Protein AF-Q4DWK4-F1 (afdb_monomer_lite)

Secondary structure (DSSP, 8-state):
----PPP-S-HHHHHHHHHTT--GGGTTTTTS-HHHH-GGGHHHHHHH-SS---HHHHHHHHHTTTTTT-TT-HHHHHHHHHHHHHHHHHH-SSSHHHHHHHHHHHHHHHHHHHHHHHHTTTS-GGG-S---S-------------------------------------------------HHHHHHHHHTT--GGGTTTTTS-HHHH-GGGHHHHHHH-SS---HHHHHHHHHTTGGGTPPP------------TTSTTSS--SS--GGGSS-SSSTTSSHHHHHHHHHHHHHHHHHTTT-HHHHHHHHHHHHHHHHHHHHHHHHH-GGGTTSPPHIIIIIIHHHHHHHHHHHHHHTTSSS-S---------------------------------------------S-PPP-----TT-------BTTB------HHHHHHHHHHHHTTTTPPP-EE---------------------------------------------------EEPGGGBHHHHHHHHHHHHHHHHHHHHH-TTSS-TT-S-HHHHHHHHHHHHHHHHHHHHHIIIII--HHHHHHHHHHHHHHHHHHHHHHHH-SSS-----------S---HHHHBBHHHHHHHHHHHHHHHHHHH-EEE----S--TT-PPEEE--HHHHHHHHHHHHHHHHHHHHHHHHHHHHHHHHHHHHHHHH--

Sequence (710 aa):
MEERRQKFYPEEELVALVRSLDRPQDEGLFSMDVLVVYPHLEQEYTRVCPKRCDLATAAEKAANEAYSYDVNLTALREDIKLMVNNCYRFNGTKGPLANIAERFEAFAKEQIDAYVTKKAGGRRLSSLRLSAVTATAAETSRGKRQRVESKDTSGVHGSQKPQPHRGGDKSRSGEMDGLSATSAEMVRLVDSLNRREDQGAFAVDVAEKYPELKKSYEEVCPVKMNLTILRERAASGYYLGIPQPTTTSKNPEPQTQSKRRQLLASDASPSSVFGSTTAESLVLLRNDVELMVSNCVRFNSNVQSWVELARSFQSFAHKKIDDFVIRHVPALKGTKSGVDAYVTGEKQQSQQQLLSQASKSQQLHFTSTQDDEQMVTSTHSFASPSFSLLSTATATTYAMKGRAAEAASPPLRAPAVTVANYITPTIVPTALQPVFATPDALRRRLVSDHLHRETLRARLIRSSTRSHNDKGDNKNTINNGTNNNKEEEEGKEEEEEEDGADKKEEKNSVQHTYNSAFSCRAVLCAFAASVREFYRLKRECQNFVNPFEYPRQEEQLYMDCIVLIEQQFERLFLHTLLYDKEKADFYDWNAEKAVRKIVGSSEVTSLKEKDHEGFLCGFGSSWLDDAHLCYLVRFLQHLPQLMGLACATTVHLTGTELKDARPALQITEVAKGVIEKLARITEELLTFIAQYEQEAMNMESHAEIGKEVS

Radius of gyration: 36.89 Å; chains: 1; bounding box: 109×110×76 Å

pLDDT: mean 70.0, std 25.98, range [26.38, 97.12]

Organism: Trypanosoma cruzi (strain CL Brener) (NCBI:txid353153)

InterPro domains:
  IPR001487 Bromodomain [PF00439] (40-102)
  IPR036427 Bromodomain-like superfamily [G3DSA:1.20.920.10] (1-125)
  IPR036427 Bromodomain-like superfamily [G3DSA:1.20.920.10] (178-332)
  IPR036427 Bromodomain-like superfamily [SSF47370] (37-115)
  IPR036427 Bromodomain-like superfamily [SSF47370] (177-324)
  IPR051831 Bromodomain-containing [PTHR22881] (141-483)

Foldseek 3Di:
DPDPQDFLDQLVVQLVLLVVLDDVVLVCLQADWPCVVPVVCCVVLCVQQVDDAGSVNSNVCSNVVVQRRDLQSVVSLVRLVSSLVSQCRRVNCDDPNVVSSVVSNVVSNVSSVVVSCVSCVVPPSLVPPDDDDDDDDDDDDDDDDDDDDDDDDDDDDDDDDDDDDDDDDDDDDDDPDDLFDDLVNQLVLLVVLDDVVLVQVQADDCCVVPVVCVVVLCVQQVDDAGSVVSNVCSNQCVLQVDDHDDDPDDDDDDDDPPPPPPPPPDDDDSVCQQDPAQLSHSCVSLVRLVSSLCSQCRSCVVPVVSNVSSLVSNLVSQVSSSVVSCVSPVVNPPGQGNNCVPRVVVCVVVVVVVVSVVVVVVPPDDDDDDDDDDDDYYDDDDDDDDDDDDDDDDDDDDDDDDDDDDDDDDDDDDDDDDPPPDDDDPDDADLLRHDFDFDPVLVVVVVVCVVCLVPDAFEWADDPPDDDPDPDDDDDDDDDDDDDDDDDDDDDDDDDDDDDDDDDPPDDPPRHHDYQCQFLQNLLVVVLVVLVVVLVVQLVDPPDPDSPPDDPVVNVLLVVLSVVLQVVCQVCVLPPQGRPNNNVNVVVVVVVVVVVVVVVVVVPPDDDDDDDDDDPPDDDDGSSRIHGCSSVSSCLSCVLSVLSVVQWDWDDPPDPDDPPDDTDTDHDPVSSVSSNVSNHSSSVSSVSVVVSVVVVVVVVVVVVVVVVVD

Structure (mmCIF, N/CA/C/O backbone):
data_AF-Q4DWK4-F1
#
_entry.id   AF-Q4DWK4-F1
#
loop_
_atom_site.group_PDB
_atom_site.id
_atom_site.type_symbol
_atom_site.label_atom_id
_atom_site.label_alt_id
_atom_site.label_comp_id
_atom_site.label_asym_id
_atom_site.label_entity_id
_atom_site.label_seq_id
_atom_site.pdbx_PDB_ins_code
_atom_site.Cartn_x
_atom_site.Cartn_y
_atom_site.Cartn_z
_atom_site.occupancy
_atom_site.B_iso_or_equiv
_atom_site.auth_seq_id
_atom_site.auth_comp_id
_atom_site.auth_asym_id
_atom_site.auth_atom_id
_atom_site.pdbx_PDB_model_num
ATOM 1 N N . MET A 1 1 ? -11.456 10.387 31.918 1.00 34.59 1 MET A N 1
ATOM 2 C CA . MET A 1 1 ? -12.831 9.857 31.824 1.00 34.59 1 MET A CA 1
ATOM 3 C C . MET A 1 1 ? -12.718 8.444 31.295 1.00 34.59 1 MET A C 1
ATOM 5 O O . MET A 1 1 ? -12.268 8.286 30.170 1.00 34.59 1 MET A O 1
ATOM 9 N N . GLU A 1 2 ? -13.027 7.435 32.106 1.00 40.94 2 GLU A N 1
ATOM 10 C CA . GLU A 1 2 ? -13.161 6.059 31.618 1.00 40.94 2 GLU A CA 1
ATOM 11 C C . GLU A 1 2 ? -14.403 6.002 30.723 1.00 40.94 2 GLU A C 1
ATOM 13 O O . GLU A 1 2 ? -15.533 6.121 31.200 1.00 40.94 2 GLU A O 1
ATOM 18 N N . GLU A 1 3 ? -14.204 5.909 29.407 1.00 43.06 3 GLU A N 1
ATOM 19 C CA . GLU A 1 3 ? -15.291 5.629 28.472 1.00 43.06 3 GLU A CA 1
ATOM 20 C C . GLU A 1 3 ? -15.929 4.294 28.868 1.00 43.06 3 GLU A C 1
ATOM 22 O O . GLU A 1 3 ? -15.312 3.234 28.746 1.00 43.06 3 GLU A O 1
ATOM 27 N N . ARG A 1 4 ? -17.169 4.343 29.367 1.00 51.94 4 ARG A N 1
ATOM 28 C CA . ARG A 1 4 ? -17.990 3.157 29.635 1.00 51.94 4 ARG A CA 1
ATOM 29 C C . ARG A 1 4 ? -18.149 2.369 28.333 1.00 51.94 4 ARG A C 1
ATOM 31 O O . ARG A 1 4 ? -19.008 2.698 27.515 1.00 51.94 4 ARG A O 1
ATOM 38 N N . ARG A 1 5 ? -17.323 1.340 28.124 1.00 65.75 5 ARG A N 1
ATOM 39 C CA . ARG A 1 5 ? -17.474 0.410 26.999 1.00 65.75 5 ARG A CA 1
ATOM 40 C C . ARG A 1 5 ? -18.815 -0.305 27.146 1.00 65.75 5 ARG A C 1
ATOM 42 O O . ARG A 1 5 ? -19.084 -0.935 28.163 1.00 65.75 5 ARG A O 1
ATOM 49 N N . GLN A 1 6 ? -19.678 -0.169 26.146 1.00 74.25 6 GLN A N 1
ATOM 50 C CA . GLN A 1 6 ? -20.993 -0.799 26.142 1.00 74.25 6 GLN A CA 1
ATOM 51 C C . GLN A 1 6 ? -20.840 -2.319 25.953 1.00 74.25 6 GLN A C 1
ATOM 53 O O . GLN A 1 6 ? -20.255 -2.758 24.964 1.00 74.25 6 GLN A O 1
ATOM 58 N N . LYS A 1 7 ? -21.360 -3.117 26.895 1.00 82.69 7 LYS A N 1
ATOM 59 C CA . LYS A 1 7 ? -21.460 -4.584 26.783 1.00 82.69 7 LYS A CA 1
ATOM 60 C C . LYS A 1 7 ? -22.570 -4.914 25.770 1.00 82.69 7 LYS A C 1
ATOM 62 O O . LYS A 1 7 ? -23.705 -4.476 25.957 1.00 82.69 7 LYS A O 1
ATOM 67 N N . PHE A 1 8 ? -22.253 -5.626 24.686 1.00 84.31 8 PHE A N 1
ATOM 68 C CA . PHE A 1 8 ? -23.203 -5.976 23.613 1.00 84.31 8 PHE A CA 1
ATOM 69 C C . PHE A 1 8 ? -23.886 -7.324 23.834 1.00 84.31 8 PHE A C 1
ATOM 71 O O . PHE A 1 8 ? -25.055 -7.483 23.482 1.00 84.31 8 PHE A O 1
ATOM 78 N N . TYR A 1 9 ? -23.167 -8.281 24.420 1.00 89.50 9 TYR A N 1
ATOM 79 C CA . TYR A 1 9 ? -23.657 -9.635 24.658 1.00 89.50 9 TYR A CA 1
ATOM 80 C C . TYR A 1 9 ? -23.455 -10.017 26.128 1.00 89.50 9 TYR A C 1
ATOM 82 O O . TYR A 1 9 ? -22.387 -9.738 26.678 1.00 89.50 9 TYR A O 1
ATOM 90 N N . PRO A 1 10 ? -24.454 -10.625 26.786 1.00 89.38 10 PRO A N 1
ATOM 91 C CA . PRO A 1 10 ? -24.288 -11.156 28.134 1.00 89.38 10 PRO A CA 1
ATOM 92 C C . PRO A 1 10 ? -23.388 -12.402 28.118 1.00 89.38 10 PRO A C 1
ATOM 94 O O . PRO A 1 10 ? -23.351 -13.153 27.138 1.00 89.38 10 PRO A O 1
ATOM 97 N N . GLU A 1 11 ? -22.652 -12.611 29.206 1.00 90.94 11 GLU A N 1
ATOM 98 C CA . GLU A 1 11 ? -21.654 -13.679 29.326 1.00 90.94 11 GLU A CA 1
ATOM 99 C C . GLU A 1 11 ? -22.279 -15.070 29.254 1.00 90.94 11 GLU A C 1
ATOM 101 O O . GLU A 1 11 ? -21.746 -15.940 28.572 1.00 90.94 11 GLU A O 1
ATOM 106 N N . GLU A 1 12 ? -23.452 -15.278 29.856 1.00 91.56 12 GLU A N 1
ATOM 107 C CA . GLU A 1 12 ? -24.119 -16.579 29.875 1.00 91.56 12 GLU A CA 1
ATOM 108 C C . GLU A 1 12 ? -24.524 -17.022 28.467 1.00 91.56 12 GLU A C 1
ATOM 110 O O . GLU A 1 12 ? -24.420 -18.201 28.123 1.00 91.56 12 GLU A O 1
ATOM 115 N N . GLU A 1 13 ? -24.946 -16.074 27.625 1.00 92.69 13 GLU A N 1
ATOM 116 C CA . GLU A 1 13 ? -25.302 -16.362 26.237 1.00 92.69 13 GLU A CA 1
ATOM 117 C C . GLU A 1 13 ? -24.069 -16.630 25.374 1.00 92.69 13 GLU A C 1
ATOM 119 O O . GLU A 1 13 ? -24.117 -17.506 24.512 1.00 92.69 13 GLU A O 1
ATOM 124 N N . LEU A 1 14 ? -22.958 -15.926 25.615 1.00 94.12 14 LEU A N 1
ATOM 125 C CA . LEU A 1 14 ? -21.696 -16.196 24.924 1.00 94.12 14 LEU A CA 1
ATOM 126 C C . LEU A 1 14 ? -21.100 -17.540 25.343 1.00 94.12 14 LEU A C 1
ATOM 128 O O . LEU A 1 14 ? -20.650 -18.296 24.486 1.00 94.12 14 LEU A O 1
ATOM 132 N N . VAL A 1 15 ? -21.152 -17.886 26.629 1.00 95.44 15 VAL A N 1
ATOM 133 C CA . VAL A 1 15 ? -20.751 -19.207 27.128 1.00 95.44 15 VAL A CA 1
ATOM 134 C C . VAL A 1 15 ? -21.617 -20.298 26.494 1.00 95.44 15 VAL A C 1
ATOM 136 O O . VAL A 1 15 ? -21.092 -21.323 26.059 1.00 95.44 15 VAL A O 1
ATOM 139 N N . ALA A 1 16 ? -22.933 -20.084 26.389 1.00 94.75 16 ALA A N 1
ATOM 140 C CA . ALA A 1 16 ? -23.832 -21.013 25.707 1.00 94.75 16 ALA A CA 1
ATOM 141 C C . ALA A 1 16 ? -23.515 -21.134 24.207 1.00 94.75 16 ALA A C 1
ATOM 143 O O . ALA A 1 16 ? -23.510 -22.246 23.678 1.00 94.75 16 ALA A O 1
ATOM 144 N N . LEU A 1 17 ? -23.199 -20.020 23.535 1.00 95.56 17 LEU A N 1
ATOM 145 C CA . LEU A 1 17 ? -22.765 -20.015 22.139 1.00 95.56 17 LEU A CA 1
ATOM 146 C C . LEU A 1 17 ? -21.486 -20.836 21.963 1.00 95.56 17 LEU A C 1
ATOM 148 O O . LEU A 1 17 ? -21.478 -21.739 21.134 1.00 95.56 17 LEU A O 1
ATOM 152 N N . VAL A 1 18 ? -20.444 -20.577 22.759 1.00 96.06 18 VAL A N 1
ATOM 153 C CA . VAL A 1 18 ? -19.164 -21.301 22.670 1.00 96.06 18 VAL A CA 1
ATOM 154 C C . VAL A 1 18 ? -19.361 -22.794 22.925 1.00 96.06 18 VAL A C 1
ATOM 156 O O . VAL A 1 18 ? -18.882 -23.611 22.146 1.00 96.06 18 VAL A O 1
ATOM 159 N N . ARG A 1 19 ? -20.133 -23.170 23.952 1.00 94.94 19 ARG A N 1
ATOM 160 C CA . ARG A 1 19 ? -20.452 -24.581 24.228 1.00 94.94 19 ARG A CA 1
ATOM 161 C C . ARG A 1 19 ? -21.238 -25.244 23.097 1.00 94.94 19 ARG A C 1
ATOM 163 O O . ARG A 1 19 ? -21.063 -26.430 22.864 1.00 94.94 19 ARG A O 1
ATOM 170 N N . SER A 1 20 ? -22.075 -24.495 22.376 1.00 94.56 20 SER A N 1
ATOM 171 C CA . SER A 1 20 ? -22.811 -25.018 21.215 1.00 94.56 20 SER A CA 1
ATOM 172 C C . SER A 1 20 ? -21.933 -25.284 19.987 1.00 94.56 20 SER A C 1
ATOM 174 O O . SER A 1 20 ? -22.400 -25.910 19.037 1.00 94.56 20 SER A O 1
ATOM 176 N N . LEU A 1 21 ? -20.683 -24.803 19.992 1.00 95.56 21 LEU A N 1
ATOM 177 C CA . LEU A 1 21 ? -19.718 -25.086 18.931 1.00 95.56 21 LEU A CA 1
ATOM 178 C C . LEU A 1 21 ? -19.118 -26.489 19.049 1.00 95.56 21 LEU A C 1
ATOM 180 O O . LEU A 1 21 ? -18.578 -26.987 18.064 1.00 95.56 21 LEU A O 1
ATOM 184 N N . ASP A 1 22 ? -19.218 -27.118 20.223 1.00 94.69 22 ASP A N 1
ATOM 185 C CA . ASP A 1 22 ? -18.756 -28.485 20.426 1.00 94.69 22 ASP A CA 1
ATOM 186 C C . ASP A 1 22 ? -19.723 -29.472 19.764 1.00 94.69 22 ASP A C 1
ATOM 188 O O . ASP A 1 22 ? -20.898 -29.582 20.134 1.00 94.69 22 ASP A O 1
ATOM 192 N N . ARG A 1 23 ? -19.231 -30.173 18.743 1.00 91.38 23 ARG A N 1
ATOM 193 C CA . ARG A 1 23 ? -20.018 -31.113 17.954 1.00 91.38 23 ARG A CA 1
ATOM 194 C C . ARG A 1 23 ? -19.541 -32.541 18.194 1.00 91.38 23 ARG A C 1
ATOM 196 O O . ARG A 1 23 ? -18.349 -32.811 18.053 1.00 91.38 23 ARG A O 1
ATOM 203 N N . PRO A 1 24 ? -20.463 -33.505 18.367 1.00 89.12 24 PRO A N 1
ATOM 204 C CA . PRO A 1 24 ? -20.109 -34.922 18.430 1.00 89.12 24 PRO A CA 1
ATOM 205 C C . PRO A 1 24 ? -19.319 -35.417 17.206 1.00 89.12 24 PRO A C 1
ATOM 207 O O . PRO A 1 24 ? -18.519 -36.338 17.322 1.00 89.12 24 PRO A O 1
ATOM 210 N N . GLN A 1 25 ? -19.532 -34.809 16.031 1.00 87.94 25 GLN A N 1
ATOM 211 C CA . GLN A 1 25 ? -18.850 -35.171 14.781 1.00 87.94 25 GLN A CA 1
ATOM 212 C C . GLN A 1 25 ? -17.367 -34.784 14.746 1.00 87.94 25 GLN A C 1
ATOM 214 O O . GLN A 1 25 ? -16.640 -35.292 13.893 1.00 87.94 25 GLN A O 1
ATOM 219 N N . ASP A 1 26 ? -16.936 -33.885 15.633 1.00 89.12 26 ASP A N 1
ATOM 220 C CA . ASP A 1 26 ? -15.544 -33.448 15.733 1.00 89.12 26 ASP A CA 1
ATOM 221 C C . ASP A 1 26 ? -14.759 -34.282 16.767 1.00 89.12 26 ASP A C 1
ATOM 223 O O . ASP A 1 26 ? -13.619 -33.954 17.077 1.00 89.12 26 ASP A O 1
ATOM 227 N N . GLU A 1 27 ? -15.362 -35.357 17.301 1.00 86.38 27 GLU A N 1
ATOM 228 C CA . GLU A 1 27 ? -14.760 -36.321 18.244 1.00 86.38 27 GLU A CA 1
ATOM 229 C C . GLU A 1 27 ? -14.143 -35.674 19.498 1.00 86.38 27 GLU A C 1
ATOM 231 O O . GLU A 1 27 ? -13.225 -36.211 20.115 1.00 86.38 27 GLU A O 1
ATOM 236 N N . GLY A 1 28 ? -14.646 -34.500 19.886 1.00 88.25 28 GLY A N 1
ATOM 237 C CA . GLY A 1 28 ? -14.133 -33.734 21.019 1.00 88.25 28 GLY A CA 1
ATOM 238 C C . GLY A 1 28 ? -12.744 -33.120 20.799 1.00 88.25 28 GLY A C 1
ATOM 239 O O . GLY A 1 28 ? -12.110 -32.679 21.757 1.00 88.25 28 GLY A O 1
ATOM 240 N N . LEU A 1 29 ? -12.259 -33.068 19.550 1.00 92.06 29 LEU A N 1
ATOM 241 C CA . LEU A 1 29 ? -10.906 -32.618 19.197 1.00 92.06 29 LEU A CA 1
ATOM 242 C C . LEU A 1 29 ? -10.580 -31.198 19.692 1.00 92.06 29 LEU A C 1
ATOM 244 O O . LEU A 1 29 ? -9.427 -30.905 19.996 1.00 92.06 29 LEU A O 1
ATOM 248 N N . PHE A 1 30 ? -11.586 -30.322 19.760 1.00 95.38 30 PHE A N 1
ATOM 249 C CA . PHE A 1 30 ? -11.444 -28.925 20.183 1.00 95.38 30 PHE A CA 1
ATOM 250 C C . PHE A 1 30 ? -12.071 -28.635 21.551 1.00 95.38 30 PHE A C 1
ATOM 252 O O . PHE A 1 30 ? -12.068 -27.483 21.978 1.00 95.38 30 PHE A O 1
ATOM 259 N N . SER A 1 31 ? -12.622 -29.638 22.241 1.00 94.56 31 SER A N 1
ATOM 260 C CA . SER A 1 31 ? -13.409 -29.434 23.465 1.00 94.56 31 SER A CA 1
ATOM 261 C C . SER A 1 31 ? -12.559 -29.052 24.677 1.00 94.56 31 SER A C 1
ATOM 263 O O . SER A 1 31 ? -13.013 -28.276 25.514 1.00 94.56 31 SER A O 1
ATOM 265 N N . MET A 1 32 ? -11.343 -29.596 24.779 1.00 93.31 32 MET A N 1
ATOM 266 C CA . MET A 1 32 ? -10.426 -29.421 25.913 1.00 93.31 32 MET A CA 1
ATOM 267 C C . MET A 1 32 ? -8.988 -29.192 25.430 1.00 93.31 32 MET A C 1
ATOM 269 O O . MET A 1 32 ? -8.643 -29.590 24.317 1.00 93.31 32 MET A O 1
ATOM 273 N N . ASP A 1 33 ? -8.136 -28.587 26.270 1.00 93.62 33 ASP A N 1
ATOM 274 C CA . ASP A 1 33 ? -6.708 -28.420 25.959 1.00 93.62 33 ASP A CA 1
ATOM 275 C C . ASP A 1 33 ? -6.068 -29.793 25.686 1.00 93.62 33 ASP A C 1
ATOM 277 O O . ASP A 1 33 ? -6.214 -30.750 26.456 1.00 93.62 33 ASP A O 1
ATOM 281 N N . VAL A 1 34 ? -5.315 -29.867 24.587 1.00 91.56 34 VAL A N 1
ATOM 282 C CA . VAL A 1 34 ? -4.558 -31.044 24.155 1.00 91.56 34 VAL A CA 1
ATOM 283 C C . VAL A 1 34 ? -3.685 -31.582 25.283 1.00 91.56 34 VAL A C 1
ATOM 285 O O . VAL A 1 34 ? -3.563 -32.793 25.404 1.00 91.56 34 VAL A O 1
ATOM 288 N N . LEU A 1 35 ? -3.118 -30.726 26.139 1.00 91.62 35 LEU A N 1
ATOM 289 C CA . LEU A 1 35 ? -2.254 -31.181 27.235 1.00 91.62 35 LEU A CA 1
ATOM 290 C C . LEU A 1 35 ? -3.007 -31.826 28.402 1.00 91.62 35 LEU A C 1
ATOM 292 O O . LEU A 1 35 ? -2.405 -32.568 29.173 1.00 91.62 35 LEU A O 1
ATOM 296 N N . VAL A 1 36 ? -4.314 -31.587 28.527 1.00 90.69 36 VAL A N 1
ATOM 297 C CA . VAL A 1 36 ? -5.150 -32.293 29.508 1.00 90.69 36 VAL A CA 1
ATOM 298 C C . VAL A 1 36 ? -5.462 -33.703 29.010 1.00 90.69 36 VAL A C 1
ATOM 300 O O . VAL A 1 36 ? -5.427 -34.654 29.789 1.00 90.69 36 VAL A O 1
ATOM 303 N N . VAL A 1 37 ? -5.733 -33.849 27.709 1.00 89.94 37 VAL A N 1
ATOM 304 C CA . VAL A 1 37 ? -6.067 -35.141 27.086 1.00 89.94 37 VAL A CA 1
ATOM 305 C C . VAL A 1 37 ? -4.811 -35.982 26.813 1.00 89.94 37 VAL A C 1
ATOM 307 O O . VAL A 1 37 ? -4.807 -37.192 27.034 1.00 89.94 37 VAL A O 1
ATOM 310 N N . TYR A 1 38 ? -3.721 -35.342 26.387 1.00 91.62 38 TYR A N 1
ATOM 311 C CA . TYR A 1 38 ? -2.448 -35.960 26.015 1.00 91.62 38 TYR A CA 1
ATOM 312 C C . TYR A 1 38 ? -1.257 -35.282 26.723 1.00 91.62 38 TYR A C 1
ATOM 314 O O . TYR A 1 38 ? -0.442 -34.622 26.073 1.00 91.62 38 TYR A O 1
ATOM 322 N N . PRO A 1 39 ? -1.087 -35.483 28.046 1.00 92.75 39 PRO A N 1
ATOM 323 C CA . PRO A 1 39 ? -0.005 -34.849 28.809 1.00 92.75 39 PRO A CA 1
ATOM 324 C C . PRO A 1 39 ? 1.402 -35.180 28.292 1.00 92.75 39 PRO A C 1
ATOM 326 O O . PRO A 1 39 ? 2.323 -34.379 28.403 1.00 92.75 39 PRO A O 1
ATOM 329 N N . HIS A 1 40 ? 1.578 -36.354 27.680 1.00 92.69 40 HIS A N 1
ATOM 330 C CA . HIS A 1 40 ? 2.863 -36.800 27.139 1.00 92.69 40 HIS A CA 1
ATOM 331 C C . HIS A 1 40 ? 3.343 -35.996 25.918 1.00 92.69 40 HIS A C 1
ATOM 333 O O . HIS A 1 40 ? 4.504 -36.128 25.554 1.00 92.69 40 HIS A O 1
ATOM 339 N N . LEU A 1 41 ? 2.481 -35.178 25.296 1.00 91.19 41 LEU A N 1
ATOM 340 C CA . LEU A 1 41 ? 2.832 -34.306 24.168 1.00 91.19 41 LEU A CA 1
ATOM 341 C C . LEU A 1 41 ? 3.228 -32.888 24.607 1.00 91.19 41 LEU A C 1
ATOM 343 O O . LEU A 1 41 ? 3.405 -32.020 23.755 1.00 91.19 41 LEU A O 1
ATOM 347 N N . GLU A 1 42 ? 3.334 -32.611 25.911 1.00 89.38 42 GLU A N 1
ATOM 348 C CA . GLU A 1 42 ? 3.573 -31.260 26.434 1.00 89.38 42 GLU A CA 1
ATOM 349 C C . GLU A 1 42 ? 4.778 -30.563 25.795 1.00 89.38 42 GLU A C 1
ATOM 351 O O . GLU A 1 42 ? 4.664 -29.402 25.385 1.00 89.38 42 GLU A O 1
ATOM 356 N N . GLN A 1 43 ? 5.902 -31.268 25.652 1.00 89.50 43 GLN A N 1
ATOM 357 C CA . GLN A 1 43 ? 7.132 -30.702 25.102 1.00 89.50 43 GLN A CA 1
ATOM 358 C C . GLN A 1 43 ? 7.002 -30.418 23.601 1.00 89.50 43 GLN A C 1
ATOM 360 O O . GLN A 1 43 ? 7.278 -29.304 23.147 1.00 89.50 43 GLN A O 1
ATOM 365 N N . GLU A 1 44 ? 6.547 -31.396 22.816 1.00 92.50 44 GLU A N 1
ATOM 366 C CA . GLU A 1 44 ? 6.413 -31.273 21.366 1.00 92.50 44 GLU A CA 1
ATOM 367 C C . GLU A 1 44 ? 5.325 -30.270 20.983 1.00 92.50 44 GLU A C 1
ATOM 369 O O . GLU A 1 44 ? 5.546 -29.426 20.110 1.00 92.50 44 GLU A O 1
ATOM 374 N N . TYR A 1 45 ? 4.167 -30.337 21.642 1.00 93.38 45 TYR A N 1
ATOM 375 C CA . TYR A 1 45 ? 3.020 -29.492 21.334 1.00 93.38 45 TYR A CA 1
ATOM 376 C C . TYR A 1 45 ? 3.279 -28.042 21.734 1.00 93.38 45 TYR A C 1
ATOM 378 O O . TYR A 1 45 ? 3.063 -27.148 20.921 1.00 93.38 45 TYR A O 1
ATOM 386 N N . THR A 1 46 ? 3.828 -27.778 22.927 1.00 93.62 46 THR A N 1
ATOM 387 C CA . THR A 1 46 ? 4.125 -26.399 23.364 1.00 93.62 46 THR A CA 1
ATOM 388 C C . THR A 1 46 ? 5.217 -25.751 22.509 1.00 93.62 46 THR A C 1
ATOM 390 O O . THR A 1 46 ? 5.151 -24.553 22.233 1.00 93.62 46 THR A O 1
ATOM 393 N N . ARG A 1 47 ? 6.182 -26.538 22.011 1.00 92.38 47 ARG A N 1
ATOM 394 C CA . ARG A 1 47 ? 7.219 -26.054 21.085 1.00 92.38 47 ARG A CA 1
ATOM 395 C C . ARG A 1 47 ? 6.643 -25.598 19.738 1.00 92.38 47 ARG A C 1
ATOM 397 O O . ARG A 1 47 ? 7.125 -24.619 19.176 1.00 92.38 47 ARG A O 1
ATOM 404 N N . VAL A 1 48 ? 5.637 -26.297 19.209 1.00 92.44 48 VAL A N 1
ATOM 405 C CA . VAL A 1 48 ? 5.027 -25.998 17.895 1.00 92.44 48 VAL A CA 1
ATOM 406 C C . VAL A 1 48 ? 3.873 -24.987 18.010 1.00 92.44 48 VAL A C 1
ATOM 408 O O . VAL A 1 48 ? 3.696 -24.119 17.149 1.00 92.44 48 VAL A O 1
ATOM 411 N N . CYS A 1 49 ? 3.108 -25.065 19.097 1.00 93.31 49 CYS A N 1
ATOM 412 C CA . CYS A 1 49 ? 1.897 -24.297 19.371 1.00 93.31 49 CYS A CA 1
ATOM 413 C C . CYS A 1 49 ? 2.026 -23.540 20.709 1.00 93.31 49 CYS A C 1
ATOM 415 O O . CYS A 1 49 ? 1.370 -23.894 21.689 1.00 93.31 49 CYS A O 1
ATOM 417 N N . PRO A 1 50 ? 2.831 -22.458 20.767 1.00 91.31 50 PRO A N 1
ATOM 418 C CA . PRO A 1 50 ? 3.103 -21.735 22.015 1.00 91.31 50 PRO A CA 1
ATOM 419 C C . PRO A 1 50 ? 1.874 -21.015 22.591 1.00 91.31 50 PRO A C 1
ATOM 421 O O . PRO A 1 50 ? 1.816 -20.741 23.785 1.00 91.31 50 PRO A O 1
ATOM 424 N N . LYS A 1 51 ? 0.882 -20.694 21.752 1.00 93.38 51 LYS A N 1
ATOM 425 C CA . LYS A 1 51 ? -0.407 -20.135 22.178 1.00 93.38 51 LYS A CA 1
ATOM 426 C C . LYS A 1 51 ? -1.478 -21.206 22.027 1.00 93.38 51 LYS A C 1
ATOM 428 O O . LYS A 1 51 ? -1.845 -21.531 20.899 1.00 93.38 51 LYS A O 1
ATOM 433 N N . ARG A 1 52 ? -1.976 -21.735 23.143 1.00 92.56 52 ARG A N 1
ATOM 434 C CA . ARG A 1 52 ? -3.025 -22.763 23.170 1.00 92.56 52 ARG A CA 1
ATOM 435 C C . ARG A 1 52 ? -4.403 -22.136 23.364 1.00 92.56 52 ARG A C 1
ATOM 437 O O . ARG A 1 52 ? -4.535 -21.088 23.993 1.00 92.56 52 ARG A O 1
ATOM 444 N N . CYS A 1 53 ? -5.409 -22.763 22.771 1.00 94.62 53 CYS A N 1
ATOM 445 C CA . CYS A 1 53 ? -6.812 -22.426 22.951 1.00 94.62 53 CYS A CA 1
ATOM 446 C C . CYS A 1 53 ? -7.650 -23.646 22.554 1.00 94.62 53 CYS A C 1
ATOM 448 O O . CYS A 1 53 ? -7.268 -24.376 21.639 1.00 94.62 53 CYS A O 1
ATOM 450 N N . ASP A 1 54 ? -8.764 -23.830 23.244 1.00 96.12 54 ASP A N 1
ATOM 451 C CA . ASP A 1 54 ? -9.772 -24.878 23.085 1.00 96.12 54 ASP A CA 1
ATOM 452 C C . ASP A 1 54 ? -11.132 -24.292 23.513 1.00 96.12 54 ASP A C 1
ATOM 454 O O . ASP A 1 54 ? -11.197 -23.165 24.022 1.00 96.12 54 ASP A O 1
ATOM 458 N N . LEU A 1 55 ? -12.231 -25.008 23.283 1.00 96.94 55 LEU A N 1
ATOM 459 C CA . LEU A 1 55 ? -13.579 -24.519 23.574 1.00 96.94 55 LEU A CA 1
ATOM 460 C C . LEU A 1 55 ? -13.831 -24.309 25.073 1.00 96.94 55 LEU A C 1
ATOM 462 O O . LE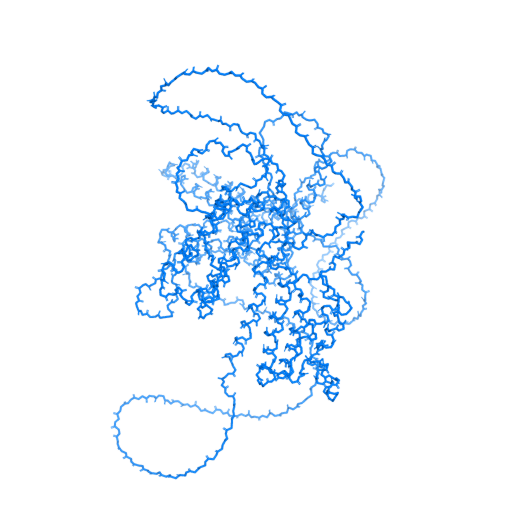U A 1 55 ? -14.571 -23.386 25.415 1.00 96.94 55 LEU A O 1
ATOM 466 N N . ALA A 1 56 ? -13.213 -25.086 25.970 1.00 95.50 56 ALA A N 1
ATOM 467 C CA . ALA A 1 56 ? -13.317 -24.844 27.409 1.00 95.50 56 ALA A CA 1
ATOM 468 C C . ALA A 1 56 ? -12.596 -23.543 27.800 1.00 95.50 56 ALA A C 1
ATOM 470 O O . ALA A 1 56 ? -13.187 -22.704 28.481 1.00 95.50 56 ALA A O 1
ATOM 471 N N . THR A 1 57 ? -11.389 -23.311 27.273 1.00 95.88 57 THR A N 1
ATOM 472 C CA . THR A 1 57 ? -10.661 -22.039 27.441 1.00 95.88 57 THR A CA 1
ATOM 473 C C . THR A 1 57 ? -11.440 -20.853 26.851 1.00 95.88 57 THR A C 1
ATOM 475 O O . THR A 1 57 ? -11.528 -19.789 27.465 1.00 95.88 57 THR A O 1
ATOM 478 N N . ALA A 1 58 ? -12.037 -21.001 25.664 1.00 96.50 58 ALA A N 1
ATOM 479 C CA . ALA A 1 58 ? -12.865 -19.955 25.060 1.00 96.50 58 ALA A CA 1
ATOM 480 C C . ALA A 1 58 ? -14.147 -19.696 25.873 1.00 96.50 58 ALA A C 1
ATOM 482 O O . ALA A 1 58 ? -14.573 -18.550 26.009 1.00 96.50 58 ALA A O 1
ATOM 483 N N . ALA A 1 59 ? -14.749 -20.729 26.468 1.00 96.06 59 ALA A N 1
ATOM 484 C CA . ALA A 1 59 ? -15.900 -20.570 27.351 1.00 96.06 59 ALA A CA 1
ATOM 485 C C . ALA A 1 59 ? -15.520 -19.838 28.650 1.00 96.06 59 ALA A C 1
ATOM 487 O O . ALA A 1 59 ? -16.276 -18.984 29.107 1.00 96.06 59 ALA A O 1
ATOM 488 N N . GLU A 1 60 ? -14.339 -20.102 29.214 1.00 95.75 60 GLU A N 1
ATOM 489 C CA . GLU A 1 60 ? -13.808 -19.354 30.360 1.00 95.75 60 GLU A CA 1
ATOM 490 C C . GLU A 1 60 ? -13.551 -17.881 30.002 1.00 95.75 60 GLU A C 1
ATOM 492 O O . GLU A 1 60 ? -13.959 -16.977 30.731 1.00 95.75 60 GLU A O 1
ATOM 497 N N . LYS A 1 61 ? -12.962 -17.607 28.831 1.00 95.31 61 LYS A N 1
ATOM 498 C CA . LYS A 1 61 ? -12.809 -16.237 28.312 1.00 95.31 61 LYS A CA 1
ATOM 499 C C . LYS A 1 61 ? -14.154 -15.532 28.119 1.00 95.31 61 LYS A C 1
ATOM 501 O O . LYS A 1 61 ? -14.267 -14.351 28.441 1.00 95.31 61 LYS A O 1
ATOM 506 N N . ALA A 1 62 ? -15.168 -16.235 27.613 1.00 94.56 62 ALA A N 1
ATOM 507 C CA . ALA A 1 62 ? -16.519 -15.698 27.462 1.00 94.56 62 ALA A CA 1
ATOM 508 C C . ALA A 1 62 ? -17.151 -15.344 28.820 1.00 94.56 62 ALA A C 1
ATOM 510 O O . ALA A 1 62 ? -17.748 -14.275 28.939 1.00 94.56 62 ALA A O 1
ATOM 511 N N . ALA A 1 63 ? -16.969 -16.200 29.834 1.00 93.75 63 ALA A N 1
ATOM 512 C CA . ALA A 1 63 ? -17.407 -15.945 31.208 1.00 93.75 63 ALA A CA 1
ATOM 513 C C . ALA A 1 63 ? -16.683 -14.738 31.832 1.00 93.75 63 ALA A C 1
ATOM 515 O O . ALA A 1 63 ? -17.298 -13.945 32.531 1.00 93.75 63 ALA A O 1
ATOM 516 N N . ASN A 1 64 ? -15.406 -14.541 31.497 1.00 92.56 64 ASN A N 1
ATOM 517 C CA . ASN A 1 64 ? -14.595 -13.390 31.913 1.00 92.56 64 ASN A CA 1
ATOM 518 C C . ASN A 1 64 ? -14.777 -12.151 31.008 1.00 92.56 64 ASN A C 1
ATOM 520 O O . ASN A 1 64 ? -13.891 -11.304 30.903 1.00 92.56 64 ASN A O 1
ATOM 524 N N . GLU A 1 65 ? -15.913 -12.058 30.316 1.00 89.94 65 GLU A N 1
ATOM 525 C CA . GLU A 1 65 ? -16.325 -10.956 29.443 1.00 89.94 65 GLU A CA 1
ATOM 526 C C . GLU A 1 65 ? -15.419 -10.629 28.238 1.00 89.94 65 GLU A C 1
ATOM 528 O O . GLU A 1 65 ? -15.634 -9.610 27.574 1.00 89.94 65 GLU A O 1
ATOM 533 N N . ALA A 1 66 ? -14.457 -11.483 27.880 1.00 91.31 66 ALA A N 1
ATOM 534 C CA . ALA A 1 66 ? -13.442 -11.172 26.867 1.00 91.31 66 ALA A CA 1
ATOM 535 C C . ALA A 1 66 ? -14.015 -10.885 25.465 1.00 91.31 66 ALA A C 1
ATOM 537 O O . ALA A 1 66 ? -13.386 -10.187 24.668 1.00 91.31 66 ALA A O 1
ATOM 538 N N . TYR A 1 67 ? -15.211 -11.397 25.156 1.00 93.19 67 TYR A N 1
ATOM 539 C CA . TYR A 1 67 ? -15.876 -11.204 23.860 1.00 93.19 67 TYR A CA 1
ATOM 540 C C . TYR A 1 67 ? -17.083 -10.257 23.922 1.00 93.19 67 TYR A C 1
ATOM 542 O O . TYR A 1 67 ? -17.655 -9.917 22.888 1.00 93.19 67 TYR A O 1
ATOM 550 N N . SER A 1 68 ? -17.480 -9.805 25.114 1.00 89.38 68 SER A N 1
ATOM 551 C CA . SER A 1 68 ? -18.773 -9.136 25.330 1.00 89.38 68 SER A CA 1
ATOM 552 C C . SER A 1 68 ? -18.860 -7.734 24.724 1.00 89.38 68 SER A C 1
ATOM 554 O O . SER A 1 68 ? -19.955 -7.221 24.501 1.00 89.38 68 SER A O 1
ATOM 556 N N . TYR A 1 69 ? -17.712 -7.107 24.465 1.00 86.12 69 TYR A N 1
ATOM 557 C CA . TYR A 1 69 ? -17.595 -5.716 24.017 1.00 86.12 69 TYR A CA 1
ATOM 558 C C . TYR A 1 69 ? -17.465 -5.563 22.496 1.00 86.12 69 TYR A C 1
ATOM 560 O O . TYR A 1 69 ? -17.409 -4.439 21.999 1.00 86.12 69 TYR A O 1
ATOM 568 N N . ASP A 1 70 ? -17.424 -6.668 21.751 1.00 84.69 70 ASP A N 1
ATOM 569 C CA . ASP A 1 70 ? -17.268 -6.649 20.301 1.00 84.69 70 ASP A CA 1
ATOM 570 C C . ASP A 1 70 ? -18.519 -7.165 19.590 1.00 84.69 70 ASP A C 1
ATOM 572 O O . ASP A 1 70 ? -18.855 -8.345 19.653 1.00 84.69 70 ASP A O 1
ATOM 576 N N . VAL A 1 71 ? -19.161 -6.268 18.842 1.00 85.81 71 VAL A N 1
ATOM 577 C CA . VAL A 1 71 ? -20.360 -6.523 18.031 1.00 85.81 71 VAL A CA 1
ATOM 578 C C . VAL A 1 71 ? -20.170 -7.672 17.034 1.00 85.81 71 VAL A C 1
ATOM 580 O O . VAL A 1 71 ? -21.118 -8.386 16.729 1.00 85.81 71 VAL A O 1
ATOM 583 N N . ASN A 1 72 ? -18.960 -7.867 16.510 1.00 86.06 72 ASN A N 1
ATOM 584 C CA . ASN A 1 72 ? -18.691 -8.890 15.495 1.00 86.06 72 ASN A CA 1
ATOM 585 C C . ASN A 1 72 ? -18.115 -10.187 16.079 1.00 86.06 72 ASN A C 1
ATOM 587 O O . ASN A 1 72 ? -17.855 -11.132 15.323 1.00 86.06 72 ASN A O 1
ATOM 591 N N . LEU A 1 73 ? -17.888 -10.223 17.398 1.00 91.88 73 LEU A N 1
ATOM 592 C CA . LEU A 1 73 ? -17.214 -11.320 18.093 1.00 91.88 73 LEU A CA 1
ATOM 593 C C . LEU A 1 73 ? -15.866 -11.686 17.434 1.00 91.88 73 LEU A C 1
ATOM 595 O O . LEU A 1 73 ? -15.507 -12.858 17.336 1.00 91.88 73 LEU A O 1
ATOM 599 N N . THR A 1 74 ? -15.106 -10.692 16.959 1.00 91.75 74 THR A N 1
ATOM 600 C CA . THR A 1 74 ? -13.811 -10.885 16.280 1.00 91.75 74 THR A CA 1
ATOM 601 C C . THR A 1 74 ? -12.803 -11.596 17.171 1.00 91.75 74 THR A C 1
ATOM 603 O O . THR A 1 74 ? -12.129 -12.505 16.702 1.00 91.75 74 THR A O 1
ATOM 606 N N . ALA A 1 75 ? -12.755 -11.262 18.463 1.00 92.62 75 ALA A N 1
ATOM 607 C CA . ALA A 1 75 ? -11.879 -11.934 19.419 1.00 92.62 75 ALA A CA 1
ATOM 608 C C . ALA A 1 75 ? -12.203 -13.435 19.551 1.00 92.62 75 ALA A C 1
ATOM 610 O O . ALA A 1 75 ? -11.290 -14.257 19.547 1.00 92.62 75 ALA A O 1
ATOM 611 N N . LEU A 1 76 ? -13.490 -13.808 19.568 1.00 95.81 76 LEU A N 1
ATOM 612 C CA . LEU A 1 76 ? -13.902 -15.215 19.543 1.00 95.81 76 LEU A CA 1
ATOM 613 C C . LEU A 1 76 ? -13.517 -15.877 18.212 1.00 95.81 76 LEU A C 1
ATOM 615 O O . LEU A 1 76 ? -12.999 -16.989 18.205 1.00 95.81 76 LEU A O 1
ATOM 619 N N . ARG A 1 77 ? -13.715 -15.194 17.076 1.00 96.44 77 ARG A N 1
ATOM 620 C CA . ARG A 1 77 ? -13.328 -15.717 15.753 1.00 96.44 77 ARG A CA 1
ATOM 621 C C . ARG A 1 77 ? -11.826 -15.969 15.634 1.00 96.44 77 ARG A C 1
ATOM 623 O O . ARG A 1 77 ? -11.438 -16.963 15.024 1.00 96.44 77 ARG A O 1
ATOM 630 N N . GLU A 1 78 ? -10.992 -15.102 16.199 1.00 96.31 78 GLU A N 1
ATOM 631 C CA . GLU A 1 78 ? -9.541 -15.304 16.217 1.00 96.31 78 GLU A CA 1
ATOM 632 C C . GLU A 1 78 ? -9.134 -16.465 17.132 1.00 96.31 78 GLU A C 1
ATOM 634 O O . GLU A 1 78 ? -8.246 -17.228 16.759 1.00 96.31 78 GLU A O 1
ATOM 639 N N . ASP A 1 79 ? -9.816 -16.677 18.263 1.00 96.75 79 ASP A N 1
ATOM 640 C CA . ASP A 1 79 ? -9.590 -17.856 19.111 1.00 96.75 79 ASP A CA 1
ATOM 641 C C . ASP A 1 79 ? -9.990 -19.164 18.397 1.00 96.75 79 ASP A C 1
ATOM 643 O O . ASP A 1 79 ? -9.211 -20.116 18.387 1.00 96.75 79 ASP A O 1
ATOM 647 N N . ILE A 1 80 ? -11.135 -19.204 17.701 1.00 96.88 80 ILE A N 1
ATOM 648 C CA . ILE A 1 80 ? -11.534 -20.357 16.864 1.00 96.88 80 ILE A CA 1
ATOM 649 C C . ILE A 1 80 ? -10.492 -20.633 15.774 1.00 96.88 80 ILE A C 1
ATOM 651 O O . ILE A 1 80 ? -10.069 -21.768 15.554 1.00 96.88 80 ILE A O 1
ATOM 655 N N . LYS A 1 81 ? -10.027 -19.582 15.100 1.00 96.88 81 LYS A N 1
ATOM 656 C CA . LYS A 1 81 ? -8.995 -19.691 14.069 1.00 96.88 81 LYS A CA 1
ATOM 657 C C . LYS A 1 81 ? -7.643 -20.118 14.645 1.00 96.88 81 LYS A C 1
ATOM 659 O O . LYS A 1 81 ? -6.886 -20.813 13.967 1.00 96.88 81 LYS A O 1
ATOM 664 N N . LEU A 1 82 ? -7.326 -19.744 15.884 1.00 96.75 82 LEU A N 1
ATOM 665 C CA . LEU A 1 82 ? -6.142 -20.220 16.595 1.00 96.75 82 LEU A CA 1
ATOM 666 C C . LEU A 1 82 ? -6.217 -21.733 16.850 1.00 96.75 82 LEU A C 1
ATOM 668 O O . LEU A 1 82 ? -5.227 -22.414 16.591 1.00 96.75 82 LEU A O 1
ATOM 672 N N . MET A 1 83 ? -7.373 -22.270 17.264 1.00 96.50 83 MET A N 1
ATOM 673 C CA . MET A 1 83 ? -7.584 -23.722 17.436 1.00 96.50 83 MET A CA 1
ATOM 674 C C . MET A 1 83 ? -7.290 -24.488 16.138 1.00 96.50 83 MET A C 1
ATOM 676 O O . MET A 1 83 ? -6.513 -25.444 16.120 1.00 96.50 83 MET A O 1
ATOM 680 N N . VAL A 1 84 ? -7.855 -24.011 15.028 1.00 96.56 84 VAL A N 1
ATOM 681 C CA . VAL A 1 84 ? -7.705 -24.612 13.694 1.00 96.56 84 VAL A CA 1
ATOM 682 C C . VAL A 1 84 ? -6.257 -24.519 13.201 1.00 96.56 84 VAL A C 1
ATOM 684 O O . VAL A 1 84 ? -5.680 -25.513 12.761 1.00 96.56 84 VAL A O 1
ATOM 687 N N . ASN A 1 85 ? -5.621 -23.354 13.344 1.00 96.56 85 ASN A N 1
ATOM 688 C CA . ASN A 1 85 ? -4.218 -23.173 12.969 1.00 96.56 85 ASN A CA 1
ATOM 689 C C . ASN A 1 85 ? -3.269 -24.031 13.809 1.00 96.56 85 ASN A C 1
ATOM 691 O O . ASN A 1 85 ? -2.282 -24.533 13.276 1.00 96.56 85 ASN A O 1
ATOM 695 N N . ASN A 1 86 ? -3.549 -24.218 15.100 1.00 95.75 86 ASN A N 1
ATOM 696 C CA . ASN A 1 86 ? -2.772 -25.118 15.946 1.00 95.75 86 ASN A CA 1
ATOM 697 C C . ASN A 1 86 ? -2.917 -26.572 15.490 1.00 95.75 86 ASN A C 1
ATOM 699 O O . ASN A 1 86 ? -1.909 -27.266 15.356 1.00 95.75 86 ASN A O 1
ATOM 703 N N . CYS A 1 87 ? -4.137 -26.999 15.145 1.00 94.56 87 CYS A N 1
ATOM 704 C CA . CYS A 1 87 ? -4.369 -28.314 14.556 1.00 94.56 87 CYS A CA 1
ATOM 705 C C . CYS A 1 87 ? -3.528 -28.512 13.283 1.00 94.56 87 CYS A C 1
ATOM 707 O O . CYS A 1 87 ? -2.829 -29.519 13.173 1.00 94.56 87 CYS A O 1
ATOM 709 N N . TYR A 1 88 ? -3.509 -27.530 12.373 1.00 95.69 88 TYR A N 1
ATOM 710 C CA . TYR A 1 88 ? -2.697 -27.595 11.153 1.00 95.69 88 TYR A CA 1
ATOM 711 C C . TYR A 1 88 ? -1.190 -27.570 11.407 1.00 95.69 88 TYR A C 1
ATOM 713 O O . TYR A 1 88 ? -0.444 -28.245 10.702 1.00 95.69 88 TYR A O 1
ATOM 721 N N . ARG A 1 89 ? -0.716 -26.793 12.386 1.00 93.88 89 ARG A N 1
ATOM 722 C CA . ARG A 1 89 ? 0.716 -26.706 12.707 1.00 93.88 89 ARG A CA 1
ATOM 723 C C . ARG A 1 89 ? 1.255 -28.008 13.281 1.00 93.88 89 ARG A C 1
ATOM 725 O O . ARG A 1 89 ? 2.361 -28.397 12.924 1.00 93.88 89 ARG A O 1
ATOM 732 N N . PHE A 1 90 ? 0.489 -28.655 14.156 1.00 94.19 90 PHE A N 1
ATOM 733 C CA . PHE A 1 90 ? 0.930 -29.875 14.823 1.00 94.19 90 PHE A CA 1
ATOM 734 C C . PHE A 1 90 ? 0.688 -31.133 13.978 1.00 94.19 90 PHE A C 1
ATOM 736 O O . PHE A 1 90 ? 1.575 -31.972 13.869 1.00 94.19 90 PHE A O 1
ATOM 743 N N . ASN A 1 91 ? -0.482 -31.248 13.338 1.00 92.81 91 ASN A N 1
ATOM 744 C CA . ASN A 1 91 ? -0.883 -32.455 12.599 1.00 92.81 91 ASN A CA 1
ATOM 745 C C . ASN A 1 91 ? -0.648 -32.360 11.080 1.00 92.81 91 ASN A C 1
ATOM 747 O O . ASN A 1 91 ? -0.748 -33.365 10.379 1.00 92.81 91 ASN A O 1
ATOM 751 N N . GLY A 1 92 ? -0.354 -31.165 10.560 1.00 90.75 92 GLY A N 1
ATOM 752 C CA . GLY A 1 92 ? -0.264 -30.882 9.129 1.00 90.75 92 GLY A CA 1
ATOM 753 C C . GLY A 1 92 ? -1.581 -30.387 8.520 1.00 90.75 92 GLY A C 1
ATOM 754 O O . GLY A 1 92 ? -2.663 -30.496 9.092 1.00 90.75 92 GLY A O 1
ATOM 755 N N . THR A 1 93 ? -1.498 -29.832 7.309 1.00 90.75 93 THR A N 1
ATOM 756 C CA . THR A 1 93 ? -2.651 -29.300 6.552 1.00 90.75 93 THR A CA 1
ATOM 757 C C . THR A 1 93 ? -3.400 -30.368 5.746 1.00 90.75 93 THR A C 1
ATOM 759 O O . THR A 1 93 ? -4.335 -30.051 5.008 1.00 90.75 93 THR A O 1
ATOM 762 N N . LYS A 1 94 ? -2.980 -31.633 5.859 1.00 88.62 94 LYS A N 1
ATOM 763 C CA . LYS A 1 94 ? -3.563 -32.798 5.190 1.00 88.62 94 LYS A CA 1
ATOM 764 C C . LYS A 1 94 ? -3.802 -33.894 6.226 1.00 88.62 94 LYS A C 1
ATOM 766 O O . LYS A 1 94 ? -2.978 -34.085 7.111 1.00 88.62 94 LYS A O 1
ATOM 771 N N . GLY A 1 95 ? -4.900 -34.629 6.086 1.00 88.06 95 GLY A N 1
ATOM 772 C CA . GLY A 1 95 ? -5.243 -35.753 6.959 1.00 88.06 95 GLY A CA 1
ATOM 773 C C . GLY A 1 95 ? -6.634 -35.623 7.588 1.00 88.06 95 GLY A C 1
ATOM 774 O O . GLY A 1 95 ? -7.307 -34.606 7.406 1.00 88.06 95 GLY A O 1
ATOM 775 N N . PRO A 1 96 ? -7.085 -36.650 8.329 1.00 92.50 96 PRO A N 1
ATOM 776 C CA . PRO A 1 96 ? -8.424 -36.678 8.917 1.00 92.50 96 PRO A CA 1
ATOM 777 C C . PRO A 1 96 ? -8.657 -35.524 9.903 1.00 92.50 96 PRO A C 1
ATOM 779 O O . PRO A 1 96 ? -9.701 -34.880 9.839 1.00 92.50 96 PRO A O 1
ATOM 782 N N . LEU A 1 97 ? -7.662 -35.194 10.737 1.00 92.81 97 LEU A N 1
ATOM 783 C CA . LEU A 1 97 ? -7.749 -34.087 11.697 1.00 92.81 97 LEU A CA 1
ATOM 784 C C . LEU A 1 97 ? -7.828 -32.720 11.006 1.00 92.81 97 LEU A C 1
ATOM 786 O O . LEU A 1 97 ? -8.616 -31.876 11.419 1.00 92.81 97 LEU A O 1
ATOM 790 N N . ALA A 1 98 ? -7.093 -32.521 9.905 1.00 93.06 98 ALA A N 1
ATOM 791 C CA . ALA A 1 98 ? -7.182 -31.294 9.114 1.00 93.06 98 ALA A CA 1
ATOM 792 C C . ALA A 1 98 ? -8.584 -31.116 8.497 1.00 93.06 98 ALA A C 1
ATOM 794 O O . ALA A 1 98 ? -9.134 -30.018 8.519 1.00 93.06 98 ALA A O 1
ATOM 795 N N . ASN A 1 99 ? -9.202 -32.205 8.024 1.00 91.88 99 ASN A N 1
ATOM 796 C CA . ASN A 1 99 ? -10.571 -32.183 7.497 1.00 91.88 99 ASN A CA 1
ATOM 797 C C . ASN A 1 99 ? -11.622 -31.933 8.594 1.00 91.88 99 ASN A C 1
ATOM 799 O O . ASN A 1 99 ? -12.673 -31.347 8.328 1.00 91.88 99 ASN A O 1
ATOM 803 N N . ILE A 1 100 ? -11.388 -32.413 9.820 1.00 94.06 100 ILE A N 1
ATOM 804 C CA . ILE A 1 100 ? -12.229 -32.082 10.981 1.00 94.06 100 ILE A CA 1
ATOM 805 C C . ILE A 1 100 ? -12.078 -30.592 11.311 1.00 94.06 100 ILE A C 1
ATOM 807 O O . ILE A 1 100 ? -13.085 -29.901 11.416 1.00 94.06 100 ILE A O 1
ATOM 811 N N . ALA A 1 101 ? -10.847 -30.073 11.359 1.00 95.12 101 ALA A N 1
ATOM 812 C CA . ALA A 1 101 ? -10.565 -28.665 11.636 1.00 95.12 101 ALA A CA 1
ATOM 813 C C . ALA A 1 101 ? -11.225 -27.710 10.627 1.00 95.12 101 ALA A C 1
ATOM 815 O O . ALA A 1 101 ? -11.850 -26.733 11.030 1.00 95.12 101 ALA A O 1
ATOM 816 N N . GLU A 1 102 ? -11.159 -28.019 9.330 1.00 93.81 102 GLU A N 1
ATOM 817 C CA . GLU A 1 102 ? -11.799 -27.225 8.272 1.00 93.81 102 GLU A CA 1
ATOM 818 C C . GLU A 1 102 ? -13.333 -27.207 8.416 1.00 93.81 102 GLU A C 1
ATOM 820 O O . GLU A 1 102 ? -13.965 -26.148 8.353 1.00 93.81 102 GLU A O 1
ATOM 825 N N . ARG A 1 103 ? -13.945 -28.371 8.683 1.00 94.06 103 ARG A N 1
ATOM 826 C CA . ARG A 1 103 ? -15.397 -28.483 8.914 1.00 94.06 103 ARG A CA 1
ATOM 827 C C . ARG A 1 103 ? -15.838 -27.804 10.208 1.00 94.06 103 ARG A C 1
ATOM 829 O O . ARG A 1 103 ? -16.963 -27.305 10.265 1.00 94.06 103 ARG A O 1
ATOM 836 N N . PHE A 1 104 ? -15.010 -27.843 11.247 1.00 96.44 104 PHE A N 1
ATOM 837 C CA . PHE A 1 104 ? -15.243 -27.148 12.510 1.00 96.44 104 PHE A CA 1
ATOM 838 C C . PHE A 1 104 ? -15.193 -25.633 12.310 1.00 96.44 104 PHE A C 1
ATOM 840 O O . PHE A 1 104 ? -16.127 -24.945 12.710 1.00 96.44 104 PHE A O 1
ATOM 847 N N . GLU A 1 105 ? -14.176 -25.113 11.614 1.00 96.38 105 GLU A N 1
ATOM 848 C CA . GLU A 1 105 ? -14.033 -23.676 11.359 1.00 96.38 105 GLU A CA 1
ATOM 849 C C . GLU A 1 105 ? -15.243 -23.100 10.613 1.00 96.38 105 GLU A C 1
ATOM 851 O O . GLU A 1 105 ? -15.773 -22.053 10.994 1.00 96.38 105 GLU A O 1
ATOM 856 N N . ALA A 1 106 ? -15.690 -23.792 9.559 1.00 94.69 106 ALA A N 1
ATOM 857 C CA . ALA A 1 106 ? -16.841 -23.382 8.763 1.00 94.69 106 ALA A CA 1
ATOM 858 C C . ALA A 1 106 ? -18.121 -23.320 9.611 1.00 94.69 106 ALA A C 1
ATOM 860 O O . ALA A 1 106 ? -18.811 -22.301 9.615 1.00 94.69 106 ALA A O 1
ATOM 861 N N . PHE A 1 107 ? -18.388 -24.375 10.386 1.00 95.94 107 PHE A N 1
ATOM 862 C CA . PHE A 1 107 ? -19.548 -24.443 11.271 1.00 95.94 107 PHE A CA 1
ATOM 863 C C . PHE A 1 107 ? -19.504 -23.394 12.381 1.00 95.94 107 PHE A C 1
ATOM 865 O O . PHE A 1 107 ? -20.498 -22.716 12.633 1.00 95.94 107 PHE A O 1
ATOM 872 N N . ALA A 1 108 ? -18.351 -23.221 13.028 1.00 96.31 108 ALA A N 1
ATOM 873 C CA . ALA A 1 108 ? -18.194 -22.247 14.095 1.00 96.31 108 ALA A CA 1
ATOM 874 C C . ALA A 1 108 ? -18.447 -20.820 13.596 1.00 96.31 108 ALA A C 1
ATOM 876 O O . ALA A 1 108 ? -19.174 -20.060 14.236 1.00 96.31 108 ALA A O 1
ATOM 877 N N . LYS A 1 109 ? -17.910 -20.462 12.422 1.00 95.06 109 LYS A N 1
ATOM 878 C CA . LYS A 1 109 ? -18.161 -19.157 11.796 1.00 95.06 109 LYS A CA 1
ATOM 879 C C . LYS A 1 109 ? -19.641 -18.959 11.475 1.00 95.06 109 LYS A C 1
ATOM 881 O O . LYS A 1 109 ? -20.184 -17.926 11.853 1.00 95.06 109 LYS A O 1
ATOM 886 N N . GLU A 1 110 ? -20.293 -19.953 10.873 1.00 94.38 110 GLU A N 1
ATOM 887 C CA . GLU A 1 110 ? -21.726 -19.912 10.556 1.00 94.38 110 GLU A CA 1
ATOM 888 C C . GLU A 1 110 ? -22.595 -19.718 11.809 1.00 94.38 110 GLU A C 1
ATOM 890 O O . GLU A 1 110 ? -23.474 -18.856 11.827 1.00 94.38 110 GLU A O 1
ATOM 895 N N . GLN A 1 111 ? -22.314 -20.450 12.890 1.00 94.44 111 GLN A N 1
ATOM 896 C CA . GLN A 1 111 ? -23.044 -20.326 14.155 1.00 94.44 111 GLN A CA 1
ATOM 897 C C . GLN A 1 111 ? -22.850 -18.952 14.809 1.00 94.44 111 GLN A C 1
ATOM 899 O O . GLN A 1 111 ? -23.809 -18.374 15.328 1.00 94.44 111 GLN A O 1
ATOM 904 N N . ILE A 1 112 ? -21.635 -18.397 14.754 1.00 94.31 112 ILE A N 1
ATOM 905 C CA . ILE A 1 112 ? -21.353 -17.037 15.235 1.00 94.31 112 ILE A CA 1
ATOM 906 C C . ILE A 1 112 ? -22.105 -16.008 14.378 1.00 94.31 112 ILE A C 1
ATOM 908 O O . ILE A 1 112 ? -22.745 -15.113 14.929 1.00 94.31 112 ILE A O 1
ATOM 912 N N . ASP A 1 113 ? -22.092 -16.144 13.050 1.00 92.38 113 ASP A N 1
ATOM 913 C CA . ASP A 1 113 ? -22.830 -15.269 12.129 1.00 92.38 113 ASP A CA 1
ATOM 914 C C . ASP A 1 113 ? -24.345 -15.319 12.378 1.00 92.38 113 ASP A C 1
ATOM 916 O O . ASP A 1 113 ? -25.007 -14.277 12.458 1.00 92.38 113 ASP A O 1
ATOM 920 N N . ALA A 1 114 ? -24.900 -16.516 12.578 1.00 91.38 114 ALA A N 1
ATOM 921 C CA . ALA A 1 114 ? -26.304 -16.713 12.917 1.00 91.38 114 ALA A CA 1
ATOM 922 C C . ALA A 1 114 ? -26.656 -16.083 14.275 1.00 91.38 114 ALA A C 1
ATOM 924 O O . ALA A 1 114 ? -27.685 -15.410 14.397 1.00 91.38 114 ALA A O 1
ATOM 925 N N . TYR A 1 115 ? -25.795 -16.243 15.285 1.00 92.31 115 TYR A N 1
ATOM 926 C CA . TYR A 1 115 ? -25.973 -15.634 16.603 1.00 92.31 115 TYR A CA 1
ATOM 927 C C . TYR A 1 115 ? -25.960 -14.102 16.533 1.00 92.31 115 TYR A C 1
ATOM 929 O O . TYR A 1 115 ? -26.887 -13.453 17.030 1.00 92.31 115 TYR A O 1
ATOM 937 N N . VAL A 1 116 ? -24.965 -13.524 15.852 1.00 89.94 116 VAL A N 1
ATOM 938 C CA . VAL A 1 116 ? -24.846 -12.074 15.637 1.00 89.94 116 VAL A CA 1
ATOM 939 C C . VAL A 1 116 ? -26.070 -11.545 14.885 1.00 89.94 116 VAL A C 1
ATOM 941 O O . VAL A 1 116 ? -26.670 -10.559 15.310 1.00 89.94 116 VAL A O 1
ATOM 944 N N . THR A 1 117 ? -26.520 -12.239 13.836 1.00 85.69 117 THR A N 1
ATOM 945 C CA . THR A 1 117 ? -27.708 -11.860 13.049 1.00 85.69 117 THR A CA 1
ATOM 946 C C . THR A 1 117 ? -28.995 -11.916 13.876 1.00 85.69 117 THR A C 1
ATOM 948 O O . THR A 1 117 ? -29.826 -11.002 13.806 1.00 85.69 117 THR A O 1
ATOM 951 N N . LYS A 1 118 ? -29.161 -12.962 14.698 1.00 86.31 118 LYS A N 1
ATOM 952 C CA . LYS A 1 118 ? -30.318 -13.136 15.587 1.00 86.31 118 LYS A CA 1
ATOM 953 C C . LYS A 1 118 ? -30.375 -12.035 16.644 1.00 86.31 118 LYS A C 1
ATOM 955 O O . LYS A 1 118 ? -31.444 -11.477 16.882 1.00 86.31 118 LYS A O 1
ATOM 960 N N . LYS A 1 119 ? -29.238 -11.694 17.255 1.00 82.81 119 LYS A N 1
ATOM 961 C CA . LYS A 1 119 ? -29.148 -10.651 18.290 1.00 82.81 119 LYS A CA 1
ATOM 962 C C . LYS A 1 119 ? -29.228 -9.237 17.728 1.00 82.81 119 LYS A C 1
ATOM 964 O O . LYS A 1 119 ? -29.807 -8.367 18.369 1.00 82.81 119 LYS A O 1
ATOM 969 N N . ALA A 1 120 ? -28.766 -9.028 16.499 1.00 66.62 120 ALA A N 1
ATOM 970 C CA . ALA A 1 120 ? -28.998 -7.790 15.766 1.00 66.62 120 ALA A CA 1
ATOM 971 C C . ALA A 1 120 ? -30.445 -7.645 15.253 1.00 66.62 120 ALA A C 1
ATOM 973 O O . ALA A 1 120 ? -30.799 -6.624 14.668 1.00 66.62 120 ALA A O 1
ATOM 974 N N . GLY A 1 121 ? -31.318 -8.633 15.496 1.00 50.72 121 GLY A N 1
ATOM 975 C CA . GLY A 1 121 ? -32.745 -8.561 15.178 1.00 50.72 121 GLY A CA 1
ATOM 976 C C . GLY A 1 121 ? -33.026 -8.471 13.679 1.00 50.72 121 GLY A C 1
ATOM 977 O O . GLY A 1 121 ? -33.979 -7.802 13.278 1.00 50.72 121 GLY A O 1
ATOM 978 N N . GLY A 1 122 ? -32.153 -9.046 12.842 1.00 44.09 122 GLY A N 1
ATOM 979 C CA . GLY A 1 122 ? -32.196 -8.859 11.388 1.00 44.09 122 GLY A CA 1
ATOM 980 C C . GLY A 1 122 ? -31.963 -7.408 10.940 1.00 44.09 122 GLY A C 1
ATOM 981 O O . GLY A 1 122 ? -32.021 -7.112 9.746 1.00 44.09 122 GLY A O 1
ATOM 982 N N . ARG A 1 123 ? -31.681 -6.489 11.874 1.00 41.00 123 ARG A N 1
ATOM 983 C CA . ARG A 1 123 ? -31.229 -5.135 11.580 1.00 41.00 123 ARG A CA 1
ATOM 984 C C . ARG A 1 123 ? -29.720 -5.188 11.416 1.00 41.00 123 ARG A C 1
ATOM 986 O O . ARG A 1 123 ? -29.011 -5.796 12.209 1.00 41.00 123 ARG A O 1
ATOM 993 N N . ARG A 1 124 ? -29.210 -4.571 10.355 1.00 45.38 124 ARG A N 1
ATOM 994 C CA . ARG A 1 124 ? -27.766 -4.530 10.101 1.00 45.38 124 ARG A CA 1
ATOM 995 C C . ARG A 1 124 ? -27.074 -3.862 11.287 1.00 45.38 124 ARG A C 1
ATOM 997 O O . ARG A 1 124 ? -27.590 -2.877 11.813 1.00 45.38 124 ARG A O 1
ATOM 1004 N N . LEU A 1 125 ? -25.920 -4.404 11.677 1.00 43.94 125 LEU A N 1
ATOM 1005 C CA . LEU A 1 125 ? -25.147 -4.101 12.898 1.00 43.94 125 LEU A CA 1
ATOM 1006 C C . LEU A 1 125 ? -24.913 -2.599 13.152 1.00 43.94 125 LEU A C 1
ATOM 1008 O O . LEU A 1 125 ? -24.732 -2.157 14.279 1.00 43.94 125 LEU A O 1
ATOM 1012 N N . SER A 1 126 ? -25.033 -1.791 12.108 1.00 47.09 126 SER A N 1
ATOM 1013 C CA . SER A 1 126 ? -25.136 -0.336 12.128 1.00 47.09 126 SER A CA 1
ATOM 1014 C C . SER A 1 126 ? -26.299 0.277 12.932 1.00 47.09 126 SER A C 1
ATOM 1016 O O . SER A 1 126 ? -26.224 1.455 13.257 1.00 47.09 126 SER A O 1
ATOM 1018 N N . SER A 1 127 ? -27.376 -0.456 13.247 1.00 42.69 127 SER A N 1
ATOM 1019 C CA . SER A 1 127 ? -28.540 0.086 13.978 1.00 42.69 127 SER A CA 1
ATOM 1020 C C . SER A 1 127 ? -28.602 -0.323 15.457 1.00 42.69 127 SER A C 1
ATOM 1022 O O . SER A 1 127 ? -29.619 -0.081 16.104 1.00 42.69 127 SER A O 1
ATOM 1024 N N . LEU A 1 128 ? -27.564 -0.975 15.992 1.00 41.69 128 LEU A N 1
ATOM 1025 C CA . LEU A 1 128 ? -27.499 -1.412 17.396 1.00 41.69 128 LEU A CA 1
ATOM 1026 C C . LEU A 1 128 ? -26.959 -0.336 18.356 1.00 41.69 128 LEU A C 1
ATOM 1028 O O . LEU A 1 128 ? -26.769 -0.594 19.542 1.00 41.69 128 LEU A O 1
ATOM 1032 N N . ARG A 1 129 ? -26.747 0.892 17.874 1.00 43.72 129 ARG A N 1
ATOM 1033 C CA . ARG A 1 129 ? -26.433 2.051 18.715 1.00 43.72 129 ARG A CA 1
ATOM 1034 C C . ARG A 1 129 ? -27.707 2.870 18.919 1.00 43.72 129 ARG A C 1
ATOM 1036 O O . ARG A 1 129 ? -28.305 3.290 17.937 1.00 43.72 129 ARG A O 1
ATOM 1043 N N . LEU A 1 130 ? -28.061 3.110 20.187 1.00 32.59 130 LEU A N 1
ATOM 1044 C CA . LEU A 1 130 ? -29.222 3.864 20.709 1.00 32.59 130 LEU A CA 1
ATOM 1045 C C . LEU A 1 130 ? -30.462 3.021 21.065 1.00 32.59 130 LEU A C 1
ATOM 1047 O O . LEU A 1 130 ? -31.526 3.134 20.465 1.00 32.59 130 LEU A O 1
ATOM 1051 N N . SER A 1 131 ? -30.356 2.220 22.124 1.00 31.16 131 SER A N 1
ATOM 1052 C CA . SER A 1 131 ? -31.499 1.888 22.991 1.00 31.16 131 SER A CA 1
ATOM 1053 C C . SER A 1 131 ? -30.985 1.532 24.380 1.00 31.16 131 SER A C 1
ATOM 1055 O O . SER A 1 131 ? -30.837 0.360 24.689 1.00 31.16 131 SER A O 1
ATOM 1057 N N . ALA A 1 132 ? -30.633 2.551 25.172 1.00 31.02 132 ALA A N 1
ATOM 1058 C CA . ALA A 1 132 ? -30.608 2.510 26.640 1.00 31.02 132 ALA A CA 1
ATOM 1059 C C . ALA A 1 132 ? -29.984 3.801 27.192 1.00 31.02 132 ALA A C 1
ATOM 1061 O O . ALA A 1 132 ? -28.803 3.790 27.492 1.00 31.02 132 ALA A O 1
ATOM 1062 N N . VAL A 1 133 ? -30.752 4.891 27.319 1.00 31.36 133 VAL A N 1
ATOM 1063 C CA . VAL A 1 133 ? -30.712 5.840 28.457 1.00 31.36 133 VAL A CA 1
ATOM 1064 C C . VAL A 1 133 ? -32.032 6.637 28.404 1.00 31.36 133 VAL A C 1
ATOM 1066 O O . VAL A 1 133 ? -32.390 7.157 27.355 1.00 31.36 133 VAL A O 1
ATOM 1069 N N . THR A 1 134 ? -32.732 6.740 29.538 1.00 30.22 134 THR A N 1
ATOM 1070 C CA . THR A 1 134 ? -33.955 7.533 29.818 1.00 30.22 134 THR A CA 1
ATOM 1071 C C . THR A 1 134 ? -35.312 6.987 29.346 1.00 30.22 134 THR A C 1
ATOM 1073 O O . THR A 1 134 ? -35.817 7.348 28.295 1.00 30.22 134 THR A O 1
ATOM 1076 N N . ALA A 1 135 ? -35.959 6.182 30.194 1.00 31.23 135 ALA A N 1
ATOM 1077 C CA . ALA A 1 135 ? -37.417 6.216 30.385 1.00 31.23 135 ALA A CA 1
ATOM 1078 C C . ALA A 1 135 ? -37.790 5.478 31.683 1.00 31.23 135 ALA A C 1
ATOM 1080 O O . ALA A 1 135 ? -38.474 4.459 31.682 1.00 31.23 135 ALA A O 1
ATOM 1081 N N . THR A 1 136 ? -37.295 5.986 32.809 1.00 33.44 136 THR A N 1
ATOM 1082 C CA . THR A 1 136 ? -37.873 5.713 34.127 1.00 33.44 136 THR A CA 1
ATOM 1083 C C . THR A 1 136 ? -38.557 6.985 34.605 1.00 33.44 136 THR A C 1
ATOM 1085 O O . THR A 1 136 ? -37.913 8.030 34.651 1.00 33.44 136 THR A O 1
ATOM 1088 N N . ALA A 1 137 ? -39.815 6.825 35.019 1.00 35.72 137 ALA A N 1
ATOM 1089 C CA . ALA A 1 137 ? -40.676 7.750 35.756 1.00 35.72 137 ALA A CA 1
ATOM 1090 C C . ALA A 1 137 ? -41.650 8.637 34.952 1.00 35.72 137 ALA A C 1
ATOM 1092 O O . ALA A 1 137 ? -41.288 9.305 33.990 1.00 35.72 137 ALA A O 1
ATOM 1093 N N . ALA A 1 138 ? -42.873 8.671 35.495 1.00 34.91 138 ALA A N 1
ATOM 1094 C CA . ALA A 1 138 ? -44.017 9.548 35.232 1.00 34.91 138 ALA A CA 1
ATOM 1095 C C . ALA A 1 138 ? -45.090 9.043 34.249 1.00 34.91 138 ALA A C 1
ATOM 1097 O O . ALA A 1 138 ? -45.258 9.504 33.122 1.00 34.91 138 ALA A O 1
ATOM 1098 N N . GLU A 1 139 ? -45.896 8.125 34.782 1.00 34.72 139 GLU A N 1
ATOM 1099 C CA . GLU A 1 139 ? -47.314 7.953 34.482 1.00 34.72 139 GLU A CA 1
ATOM 1100 C C . GLU A 1 139 ? -48.088 9.284 34.615 1.00 34.72 139 GLU A C 1
ATOM 1102 O O . GLU A 1 139 ? -47.896 10.013 35.585 1.00 34.72 139 GLU A O 1
ATOM 1107 N N . THR A 1 140 ? -49.008 9.571 33.685 1.00 37.56 140 THR A N 1
ATOM 1108 C CA . THR A 1 140 ? -50.463 9.774 33.914 1.00 37.56 140 THR A CA 1
ATOM 1109 C C . THR A 1 140 ? -51.130 10.737 32.909 1.00 37.56 140 THR A C 1
ATOM 1111 O O . THR A 1 140 ? -50.762 11.892 32.762 1.00 37.56 140 THR A O 1
ATOM 1114 N N . SER A 1 141 ? -52.217 10.231 32.304 1.00 38.78 141 SER A N 1
ATOM 1115 C CA . SER A 1 141 ? -53.499 10.913 32.015 1.00 38.78 141 SER A CA 1
ATOM 1116 C C . SER A 1 141 ? -53.548 12.061 30.965 1.00 38.78 141 SER A C 1
ATOM 1118 O O . SER A 1 141 ? -53.070 13.154 31.213 1.00 38.78 141 SER A O 1
ATOM 1120 N N . ARG A 1 142 ? -54.079 11.881 29.736 1.00 33.22 142 ARG A N 1
ATOM 1121 C CA . ARG A 1 142 ? -55.507 11.806 29.279 1.00 33.22 142 ARG A CA 1
ATOM 1122 C C . ARG A 1 142 ? -56.131 13.168 28.862 1.00 33.22 142 ARG A C 1
ATOM 1124 O O . ARG A 1 142 ? -56.294 14.047 29.693 1.00 33.22 142 ARG A O 1
ATOM 1131 N N . GLY A 1 143 ? -56.637 13.243 27.613 1.00 34.00 143 GLY A N 1
ATOM 1132 C CA . GLY A 1 143 ? -57.650 14.213 27.102 1.00 34.00 143 GLY A CA 1
ATOM 1133 C C . GLY A 1 143 ? -57.100 15.214 26.063 1.00 34.00 143 GLY A C 1
ATOM 1134 O O . GLY A 1 143 ? -56.189 15.950 26.390 1.00 34.00 143 GLY A O 1
ATOM 1135 N N . LYS A 1 144 ? -57.451 15.271 24.763 1.00 36.38 144 LYS A N 1
ATOM 1136 C CA . LYS A 1 144 ? -58.707 15.217 23.965 1.00 36.38 144 LYS A CA 1
ATOM 1137 C C . LYS A 1 144 ? -59.527 16.528 23.977 1.00 36.38 144 LYS A C 1
ATOM 1139 O O . LYS A 1 144 ? -60.258 16.744 24.935 1.00 36.38 144 LYS A O 1
ATOM 1144 N N . ARG A 1 145 ? -59.475 17.290 22.859 1.00 36.06 145 ARG A N 1
ATOM 1145 C CA . ARG A 1 145 ? -60.501 18.162 22.186 1.00 36.06 145 ARG A CA 1
ATOM 1146 C C . ARG A 1 145 ? -59.810 19.377 21.522 1.00 36.06 145 ARG A C 1
ATOM 1148 O O . ARG A 1 145 ? -59.064 20.062 22.195 1.00 36.06 145 ARG A O 1
ATOM 1155 N N . GLN A 1 146 ? -59.811 19.555 20.194 1.00 35.88 146 GLN A N 1
ATOM 1156 C CA . GLN A 1 146 ? -60.893 19.901 19.242 1.00 35.88 146 GLN A CA 1
ATOM 1157 C C . GLN A 1 146 ? -61.283 21.395 19.267 1.00 35.88 146 GLN A C 1
ATOM 1159 O O . GLN A 1 146 ? -61.683 21.869 20.326 1.00 35.88 146 GLN A O 1
ATOM 1164 N N . ARG A 1 147 ? -61.282 22.034 18.071 1.00 36.38 147 ARG A N 1
ATOM 1165 C CA . ARG A 1 147 ? -62.272 23.004 17.503 1.00 36.38 147 ARG A CA 1
ATOM 1166 C C . ARG A 1 147 ? -61.596 24.228 16.812 1.00 36.38 147 ARG A C 1
ATOM 1168 O O . ARG A 1 147 ? -60.852 24.920 17.485 1.00 36.38 147 ARG A O 1
ATOM 1175 N N . VAL A 1 148 ? -61.575 24.325 15.461 1.00 38.84 148 VAL A N 1
ATOM 1176 C CA . VAL A 1 148 ? -62.495 25.044 14.502 1.00 38.84 148 VAL A CA 1
ATOM 1177 C C . VAL A 1 148 ? -62.367 26.581 14.638 1.00 38.84 148 VAL A C 1
ATOM 1179 O O . VAL A 1 148 ? -62.372 27.052 15.763 1.00 38.84 148 VAL A O 1
ATOM 1182 N N . GLU A 1 149 ? -62.121 27.412 13.609 1.00 39.47 149 GLU A N 1
ATOM 1183 C CA . GLU A 1 149 ? -63.006 27.870 12.501 1.00 39.47 149 GLU A CA 1
ATOM 1184 C C . GLU A 1 149 ? -62.175 28.854 11.615 1.00 39.47 149 GLU A C 1
ATOM 1186 O O . GLU A 1 149 ? -61.408 29.639 12.161 1.00 39.47 149 GLU A O 1
ATOM 1191 N N . SER A 1 150 ? -62.067 28.684 10.288 1.00 41.47 150 SER A N 1
ATOM 1192 C CA . SER A 1 150 ? -62.822 29.360 9.197 1.00 41.47 150 SER A CA 1
ATOM 1193 C C . SER A 1 150 ? -62.567 30.873 9.015 1.00 41.47 150 SER A C 1
ATOM 1195 O O . SER A 1 150 ? -62.786 31.628 9.955 1.00 41.47 150 SER A O 1
ATOM 1197 N N . LYS A 1 151 ? -62.246 31.334 7.782 1.00 40.00 151 LYS A N 1
ATOM 1198 C CA . LYS A 1 151 ? -63.165 32.130 6.917 1.00 40.00 151 LYS A CA 1
ATOM 1199 C C . LYS A 1 151 ? -62.491 32.900 5.742 1.00 40.00 151 LYS A C 1
ATOM 1201 O O . LYS A 1 151 ? -61.758 33.854 5.952 1.00 40.00 151 LYS A O 1
ATOM 1206 N N . ASP A 1 152 ? -62.838 32.446 4.532 1.00 40.81 152 ASP A N 1
ATOM 1207 C CA . ASP A 1 152 ? -63.275 33.105 3.277 1.00 40.81 152 ASP A CA 1
ATOM 1208 C C . ASP A 1 152 ? -62.546 34.228 2.493 1.00 40.81 152 ASP A C 1
ATOM 1210 O O . ASP A 1 152 ? -62.056 35.224 3.013 1.00 40.81 152 ASP A O 1
ATOM 1214 N N . THR A 1 153 ? -62.780 34.088 1.170 1.00 43.66 153 THR A N 1
ATOM 1215 C CA . THR A 1 153 ? -62.858 35.043 0.030 1.00 43.66 153 THR A CA 1
ATOM 1216 C C . THR A 1 153 ? -61.596 35.168 -0.846 1.00 43.66 153 THR A C 1
ATOM 1218 O O . THR A 1 153 ? -60.556 35.581 -0.361 1.00 43.66 153 THR A O 1
ATOM 1221 N N . SER A 1 154 ? -61.481 34.706 -2.109 1.00 39.19 154 SER A N 1
ATOM 1222 C CA . SER A 1 154 ? -62.311 34.576 -3.340 1.00 39.19 154 SER A CA 1
ATOM 1223 C C . SER A 1 154 ? -62.130 35.727 -4.352 1.00 39.19 154 SER A C 1
ATOM 1225 O O . SER A 1 154 ? -62.453 36.864 -4.030 1.00 39.19 154 SER A O 1
ATOM 1227 N N . GLY A 1 155 ? -61.716 35.400 -5.591 1.00 36.53 155 GLY A N 1
ATOM 1228 C CA . GLY A 1 155 ? -61.702 36.279 -6.786 1.00 36.53 155 GLY A CA 1
ATOM 1229 C C . GLY A 1 155 ? -60.501 35.981 -7.715 1.00 36.53 155 GLY A C 1
ATOM 1230 O O . GLY A 1 155 ? -59.405 36.409 -7.393 1.00 36.53 155 GLY A O 1
ATOM 1231 N N . VAL A 1 156 ? -60.516 35.071 -8.705 1.00 41.22 156 VAL A N 1
ATOM 1232 C CA . VAL A 1 156 ? -61.263 34.952 -9.989 1.00 41.22 156 VAL A CA 1
ATOM 1233 C C . VAL A 1 156 ? -60.568 35.642 -11.192 1.00 41.22 156 VAL A C 1
ATOM 1235 O O . VAL A 1 156 ? -60.504 36.860 -11.248 1.00 41.22 156 VAL A O 1
ATOM 1238 N N . HIS A 1 157 ? -60.164 34.794 -12.163 1.00 40.78 157 HIS A N 1
ATOM 1239 C CA . HIS A 1 157 ? -59.889 34.979 -13.615 1.00 40.78 157 HIS A CA 1
ATOM 1240 C C . HIS A 1 157 ? -58.783 35.965 -14.079 1.00 40.78 157 HIS A C 1
ATOM 1242 O O . HIS A 1 157 ? -58.600 37.025 -13.515 1.00 40.78 157 HIS A O 1
ATOM 1248 N N . GLY A 1 158 ? -57.997 35.707 -15.133 1.00 34.38 158 GLY A N 1
ATOM 1249 C CA . GLY A 1 158 ? -58.123 34.727 -16.209 1.00 34.38 158 GLY A CA 1
ATOM 1250 C C . GLY A 1 158 ? -56.872 34.640 -17.106 1.00 34.38 158 GLY A C 1
ATOM 1251 O O . GLY A 1 158 ? -55.897 35.367 -16.955 1.00 34.38 158 GLY A O 1
ATOM 1252 N N . SER A 1 159 ? -56.940 33.661 -18.003 1.00 38.09 159 SER A N 1
ATOM 1253 C CA . SER A 1 159 ? -55.944 33.133 -18.937 1.00 38.09 159 SER A CA 1
ATOM 1254 C C . SER A 1 159 ? -55.316 34.135 -19.916 1.00 38.09 159 SER A C 1
ATOM 1256 O O . SER A 1 159 ? -56.031 34.974 -20.448 1.00 38.09 159 SER A O 1
ATOM 1258 N N . GLN A 1 160 ? -54.054 33.901 -20.311 1.00 45.06 160 GLN A N 1
ATOM 1259 C CA . GLN A 1 160 ? -53.650 33.695 -21.718 1.00 45.06 160 GLN A CA 1
ATOM 1260 C C . GLN A 1 160 ? -52.193 33.192 -21.844 1.00 45.06 160 GLN A C 1
ATOM 1262 O O . GLN A 1 160 ? -51.344 33.426 -20.990 1.00 45.06 160 GLN A O 1
ATOM 1267 N N . LYS A 1 161 ? -51.978 32.392 -22.893 1.00 39.16 161 LYS A N 1
ATOM 1268 C CA . LYS A 1 161 ? -50.849 31.491 -23.208 1.00 39.16 161 LYS A CA 1
ATOM 1269 C C . LYS A 1 161 ? -49.929 32.160 -24.282 1.00 39.16 161 LYS A C 1
ATOM 1271 O O . LYS A 1 161 ? -50.182 33.308 -24.619 1.00 39.16 161 LYS A O 1
ATOM 1276 N N . PRO A 1 162 ? -48.871 31.519 -24.825 1.00 36.56 162 PRO A N 1
ATOM 1277 C CA . PRO A 1 162 ? -47.476 31.966 -24.712 1.00 36.56 162 PRO A CA 1
ATOM 1278 C C . PRO A 1 162 ? -46.805 32.309 -26.064 1.00 36.56 162 PRO A C 1
ATOM 1280 O O . PRO A 1 162 ? -47.283 31.877 -27.105 1.00 36.56 162 PRO A O 1
ATOM 1283 N N . GLN A 1 163 ? -45.622 32.939 -26.061 1.00 42.00 163 GLN A N 1
ATOM 1284 C CA . GLN A 1 163 ? -44.574 32.679 -27.070 1.00 42.00 163 GLN A CA 1
ATOM 1285 C C . GLN A 1 163 ? -43.181 33.189 -26.618 1.00 42.00 163 GLN A C 1
ATOM 1287 O O . GLN A 1 163 ? -43.113 34.091 -25.783 1.00 42.00 163 GLN A O 1
ATOM 1292 N N . PRO A 1 164 ? -42.074 32.579 -27.100 1.00 36.97 164 PRO A N 1
ATOM 1293 C CA . PRO A 1 164 ? -40.759 32.607 -26.457 1.00 36.97 164 PRO A CA 1
ATOM 1294 C C . PRO A 1 164 ? -39.765 33.560 -27.136 1.00 36.97 164 PRO A C 1
ATOM 1296 O O . PRO A 1 164 ? -39.731 33.636 -28.358 1.00 36.97 164 PRO A O 1
ATOM 1299 N N . HIS A 1 165 ? -38.856 34.175 -26.372 1.00 38.50 165 HIS A N 1
ATOM 1300 C CA . HIS A 1 165 ? -37.610 34.719 -26.921 1.00 38.50 165 HIS A CA 1
ATOM 1301 C C . HIS A 1 165 ? -36.434 34.621 -25.934 1.00 38.50 165 HIS A C 1
ATOM 1303 O O . HIS A 1 165 ? -36.456 35.164 -24.836 1.00 38.50 165 HIS A O 1
ATOM 1309 N N . ARG A 1 166 ? -35.433 33.857 -26.393 1.00 40.44 166 ARG A N 1
ATOM 1310 C CA . ARG A 1 166 ? -33.972 33.971 -26.232 1.00 40.44 166 ARG A CA 1
ATOM 1311 C C . ARG A 1 166 ? -33.404 35.032 -25.273 1.00 40.44 166 ARG A C 1
ATOM 1313 O O . ARG A 1 166 ? -33.581 36.221 -25.497 1.00 40.44 166 ARG A O 1
ATOM 1320 N N . GLY A 1 167 ? -32.472 34.552 -24.444 1.00 31.30 167 GLY A N 1
ATOM 1321 C CA . GLY A 1 167 ? -31.181 35.204 -24.195 1.00 31.30 167 GLY A CA 1
ATOM 1322 C C . GLY A 1 167 ? -31.140 36.135 -22.989 1.00 31.30 167 GLY A C 1
ATOM 1323 O O . GLY A 1 167 ? -31.696 37.224 -23.021 1.00 31.30 167 GLY A O 1
ATOM 1324 N N . GLY A 1 168 ? -30.424 35.725 -21.944 1.00 32.97 168 GLY A N 1
ATOM 1325 C CA . GLY A 1 168 ? -30.123 36.597 -20.815 1.00 32.97 168 GLY A CA 1
ATOM 1326 C C . GLY A 1 168 ? -29.506 35.840 -19.652 1.00 32.97 168 GLY A C 1
ATOM 1327 O O . GLY A 1 168 ? -30.229 35.353 -18.786 1.00 32.97 168 GLY A O 1
ATOM 1328 N N . ASP A 1 169 ? -28.175 35.772 -19.644 1.00 33.47 169 ASP A N 1
ATOM 1329 C CA . ASP A 1 169 ? -27.371 35.496 -18.457 1.00 33.47 169 ASP A CA 1
ATOM 1330 C C . ASP A 1 169 ? -27.821 36.394 -17.304 1.00 33.47 169 ASP A C 1
ATOM 1332 O O . ASP A 1 169 ? -27.769 37.622 -17.395 1.00 33.47 169 ASP A O 1
ATOM 1336 N N . LYS A 1 170 ? -28.258 35.778 -16.204 1.00 40.72 170 LYS A N 1
ATOM 1337 C CA . LYS A 1 170 ? -28.379 36.441 -14.909 1.00 40.72 170 LYS A CA 1
ATOM 1338 C C . LYS A 1 170 ? -27.960 35.488 -13.806 1.00 40.72 170 LYS A C 1
ATOM 1340 O O . LYS A 1 170 ? -28.664 34.538 -13.466 1.00 40.72 170 LYS A O 1
ATOM 1345 N N . SER A 1 171 ? -26.809 35.825 -13.245 1.00 34.81 171 SER A N 1
ATOM 1346 C CA . SER A 1 171 ? -26.396 35.607 -11.869 1.00 34.81 171 SER A CA 1
ATOM 1347 C C . SER A 1 171 ? -27.585 35.422 -10.924 1.00 34.81 171 SER A C 1
ATOM 1349 O O . SER A 1 171 ? -28.452 36.292 -10.813 1.00 34.81 171 SER A O 1
ATOM 1351 N N . ARG A 1 172 ? -27.597 34.300 -10.206 1.00 37.09 172 ARG A N 1
ATOM 1352 C CA . ARG A 1 172 ? -28.420 34.119 -9.013 1.00 37.09 172 ARG A CA 1
ATOM 1353 C C . ARG A 1 172 ? -27.523 33.692 -7.865 1.00 37.09 172 ARG A C 1
ATOM 1355 O O . ARG A 1 172 ? -27.150 32.532 -7.741 1.00 37.09 172 ARG A O 1
ATOM 1362 N N . SER A 1 173 ? -27.205 34.685 -7.045 1.00 33.28 173 SER A N 1
ATOM 1363 C CA . SER A 1 173 ? -27.099 34.550 -5.600 1.00 33.28 173 SER A CA 1
ATOM 1364 C C . SER A 1 173 ? -28.194 33.609 -5.084 1.00 33.28 173 SER A C 1
ATOM 1366 O O . SER A 1 173 ? -29.382 33.876 -5.280 1.00 33.28 173 SER A O 1
ATOM 1368 N N . GLY A 1 174 ? -27.785 32.504 -4.473 1.00 32.50 174 GLY A N 1
ATOM 1369 C CA . GLY A 1 174 ? -28.644 31.594 -3.729 1.00 32.50 174 GLY A CA 1
ATOM 1370 C C . GLY A 1 174 ? -27.974 31.333 -2.393 1.00 32.50 174 GLY A C 1
ATOM 1371 O O . GLY A 1 174 ? -26.847 30.845 -2.360 1.00 32.50 174 GLY A O 1
ATOM 1372 N N . GLU A 1 175 ? -28.651 31.760 -1.336 1.00 32.31 175 GLU A N 1
ATOM 1373 C CA . GLU A 1 175 ? -28.295 31.610 0.069 1.00 32.31 175 GLU A CA 1
ATOM 1374 C C . GLU A 1 175 ? -27.754 30.212 0.400 1.00 32.31 175 GLU A C 1
ATOM 1376 O O . GLU A 1 175 ? -28.297 29.190 -0.025 1.00 32.31 175 GLU A O 1
ATOM 1381 N N . MET A 1 176 ? -26.668 30.186 1.178 1.00 31.05 176 MET A N 1
ATOM 1382 C CA . MET A 1 176 ? -26.159 28.988 1.836 1.00 31.05 176 MET A CA 1
ATOM 1383 C C . MET A 1 176 ? -27.124 28.572 2.951 1.00 31.05 176 MET A C 1
ATOM 1385 O O . MET A 1 176 ? -26.947 28.958 4.103 1.00 31.05 176 MET A O 1
ATOM 1389 N N . ASP A 1 177 ? -28.115 27.758 2.602 1.00 34.09 177 ASP A N 1
ATOM 1390 C CA . ASP A 1 177 ? -28.925 27.003 3.555 1.00 34.09 177 ASP A CA 1
ATOM 1391 C C . ASP A 1 177 ? -28.471 25.532 3.573 1.00 34.09 177 ASP A C 1
ATOM 1393 O O . ASP A 1 177 ? -28.624 24.806 2.593 1.00 34.09 177 ASP A O 1
ATOM 1397 N N . GLY A 1 178 ? -27.892 25.121 4.707 1.00 36.59 178 GLY A N 1
ATOM 1398 C CA . GLY A 1 178 ? -27.845 23.753 5.249 1.00 36.59 178 GLY A CA 1
ATOM 1399 C C . GLY A 1 178 ? -27.284 22.607 4.386 1.00 36.59 178 GLY A C 1
ATOM 1400 O O . GLY A 1 178 ? -27.952 22.098 3.493 1.00 36.59 178 GLY A O 1
ATOM 1401 N N . LEU A 1 179 ? -26.112 22.080 4.775 1.00 52.97 179 LEU A N 1
ATOM 1402 C CA . LEU A 1 179 ? -25.452 20.855 4.274 1.00 52.97 179 LEU A CA 1
ATOM 1403 C C . LEU A 1 179 ? -26.276 19.553 4.469 1.00 52.97 179 LEU A C 1
ATOM 1405 O O . LEU A 1 179 ? -25.857 18.646 5.188 1.00 52.97 179 LEU A O 1
ATOM 1409 N N . SER A 1 180 ? -27.448 19.416 3.843 1.00 64.88 180 SER A N 1
ATOM 1410 C CA . SER A 1 180 ? -28.221 18.163 3.850 1.00 64.88 180 SER A CA 1
ATOM 1411 C C . SER A 1 180 ? -28.188 17.491 2.477 1.00 64.88 180 SER A C 1
ATOM 1413 O O . SER A 1 180 ? -28.501 18.124 1.471 1.00 64.88 180 SER A O 1
ATOM 1415 N N . ALA A 1 181 ? -27.818 16.208 2.432 1.00 79.00 181 ALA A N 1
ATOM 1416 C CA . ALA A 1 181 ? -27.827 15.431 1.197 1.00 79.00 181 ALA A CA 1
ATOM 1417 C C . ALA A 1 181 ? -29.260 15.256 0.672 1.00 79.00 181 ALA A C 1
ATOM 1419 O O . ALA A 1 181 ? -30.152 14.795 1.384 1.00 79.00 181 ALA A O 1
ATOM 1420 N N . THR A 1 182 ? -29.474 15.590 -0.597 1.00 89.31 182 THR A N 1
ATOM 1421 C CA . THR A 1 182 ? -30.773 15.478 -1.274 1.00 89.31 182 THR A CA 1
ATOM 1422 C C . THR A 1 182 ? -30.932 14.138 -1.999 1.00 89.31 182 THR A C 1
ATOM 1424 O O . THR A 1 182 ? -29.955 13.492 -2.385 1.00 89.31 182 THR A O 1
ATOM 1427 N N . SER A 1 183 ? -32.170 13.702 -2.267 1.00 90.38 183 SER A N 1
ATOM 1428 C CA . SER A 1 183 ? -32.410 12.475 -3.054 1.00 90.38 183 SER A CA 1
ATOM 1429 C C . SER A 1 183 ? -31.825 12.574 -4.469 1.00 90.38 183 SER A C 1
ATOM 1431 O O . SER A 1 183 ? -31.318 11.590 -5.001 1.00 90.38 183 SER A O 1
ATOM 1433 N N . ALA A 1 184 ? -31.805 13.775 -5.056 1.00 92.00 184 ALA A N 1
ATOM 1434 C CA . ALA A 1 184 ? -31.164 14.039 -6.343 1.00 92.00 184 ALA A CA 1
ATOM 1435 C C . ALA A 1 184 ? -29.636 13.857 -6.292 1.00 92.00 184 ALA A C 1
ATOM 1437 O O . ALA A 1 184 ? -29.030 13.389 -7.255 1.00 92.00 184 ALA A O 1
ATOM 1438 N N . GLU A 1 185 ? -28.990 14.208 -5.180 1.00 93.31 185 GLU A N 1
ATOM 1439 C CA . GLU A 1 185 ? -27.566 13.931 -4.958 1.00 93.31 185 GLU A CA 1
ATOM 1440 C C . GLU A 1 185 ? -27.295 12.448 -4.757 1.00 93.31 185 GLU A C 1
ATOM 1442 O O . GLU A 1 185 ? -26.330 11.939 -5.323 1.00 93.31 185 GLU A O 1
ATOM 1447 N N . MET A 1 186 ? -28.176 11.742 -4.045 1.00 93.81 186 MET A N 1
ATOM 1448 C CA . MET A 1 186 ? -28.088 10.288 -3.904 1.00 93.81 186 MET A CA 1
ATOM 1449 C C . MET A 1 186 ? -28.232 9.571 -5.250 1.00 93.81 186 MET A C 1
ATOM 1451 O O . MET A 1 186 ? -27.475 8.644 -5.524 1.00 93.81 186 MET A O 1
ATOM 1455 N N . VAL A 1 187 ? -29.143 10.016 -6.122 1.00 95.38 187 VAL A N 1
ATOM 1456 C CA . VAL A 1 187 ? -29.266 9.478 -7.489 1.00 95.38 187 VAL A CA 1
ATOM 1457 C C . VAL A 1 187 ? -27.989 9.739 -8.288 1.00 95.38 187 VAL A C 1
ATOM 1459 O O . VAL A 1 187 ? -27.462 8.811 -8.890 1.00 95.38 187 VAL A O 1
ATOM 1462 N N . ARG A 1 188 ? -27.426 10.956 -8.227 1.00 95.44 188 ARG A N 1
ATOM 1463 C CA . ARG A 1 188 ? -26.140 11.272 -8.881 1.00 95.44 188 ARG A CA 1
ATOM 1464 C C . ARG A 1 188 ? -24.985 10.418 -8.350 1.00 95.44 188 ARG A C 1
ATOM 1466 O O . ARG A 1 188 ? -24.117 10.025 -9.128 1.00 95.44 188 ARG A O 1
ATOM 1473 N N . LEU A 1 189 ? -24.965 10.125 -7.048 1.00 96.44 189 LEU A N 1
ATOM 1474 C CA . LEU A 1 189 ? -23.992 9.216 -6.446 1.00 96.44 189 LEU A CA 1
ATOM 1475 C C . LEU A 1 189 ? -24.146 7.802 -7.013 1.00 96.44 189 LEU A C 1
ATOM 1477 O O . LEU A 1 189 ? -23.155 7.244 -7.476 1.00 96.44 189 LEU A O 1
ATOM 1481 N N . VAL A 1 190 ? -25.364 7.252 -7.030 1.00 96.44 190 VAL A N 1
ATOM 1482 C CA . VAL A 1 190 ? -25.635 5.915 -7.582 1.00 96.44 190 VAL A CA 1
ATOM 1483 C C . VAL A 1 190 ? -25.294 5.839 -9.071 1.00 96.44 190 VAL A C 1
ATOM 1485 O O . VAL A 1 190 ? -24.617 4.902 -9.483 1.00 96.44 190 VAL A O 1
ATOM 1488 N N . ASP A 1 191 ? -25.674 6.840 -9.868 1.00 95.38 191 ASP A N 1
ATOM 1489 C CA . ASP A 1 191 ? -25.336 6.899 -11.296 1.00 95.38 191 ASP A CA 1
ATOM 1490 C C . ASP A 1 191 ? -23.806 6.899 -11.502 1.00 95.38 191 ASP A C 1
ATOM 1492 O O . ASP A 1 191 ? -23.299 6.280 -12.437 1.00 95.38 191 ASP A O 1
ATOM 1496 N N . SER A 1 192 ? -23.047 7.521 -10.588 1.00 95.44 192 SER A N 1
ATOM 1497 C CA . SER A 1 192 ? -21.577 7.523 -10.621 1.00 95.44 192 SER A CA 1
ATOM 1498 C C . SER A 1 192 ? -20.926 6.184 -10.252 1.00 95.44 192 SER A C 1
ATOM 1500 O O . SER A 1 192 ? -19.725 6.020 -10.485 1.00 95.44 192 SER A O 1
ATOM 1502 N N . LEU A 1 193 ? -21.691 5.234 -9.694 1.00 96.44 193 LEU A N 1
ATOM 1503 C CA . LEU A 1 193 ? -21.212 3.878 -9.411 1.00 96.44 193 LEU A CA 1
ATOM 1504 C C . LEU A 1 193 ? -21.125 3.018 -10.680 1.00 96.44 193 LEU A C 1
ATOM 1506 O O . LEU A 1 193 ? -20.397 2.032 -10.692 1.00 96.44 193 LEU A O 1
ATOM 1510 N N . ASN A 1 194 ? -21.829 3.383 -11.755 1.00 94.12 194 ASN A N 1
ATOM 1511 C CA . ASN A 1 194 ? -21.805 2.637 -13.010 1.00 94.12 194 ASN A CA 1
ATOM 1512 C C . ASN A 1 194 ? -20.536 2.957 -13.822 1.00 94.12 194 ASN A C 1
ATOM 1514 O O . ASN A 1 194 ? -20.476 3.968 -14.531 1.00 94.12 194 ASN A O 1
ATOM 1518 N N . ARG A 1 195 ? -19.501 2.113 -13.723 1.00 91.62 195 ARG A N 1
ATOM 1519 C CA . ARG A 1 195 ? -18.252 2.306 -14.473 1.00 91.62 195 ARG A CA 1
ATOM 1520 C C . ARG A 1 195 ? -18.350 1.728 -15.880 1.00 91.62 195 ARG A C 1
ATOM 1522 O O . ARG A 1 195 ? -18.913 0.659 -16.096 1.00 91.62 195 ARG A O 1
ATOM 1529 N N . ARG A 1 196 ? -17.694 2.389 -16.840 1.00 88.38 196 ARG A N 1
ATOM 1530 C CA . ARG A 1 196 ? -17.581 1.880 -18.220 1.00 88.38 196 ARG A CA 1
ATOM 1531 C C . ARG A 1 196 ? -16.843 0.538 -18.288 1.00 88.38 196 ARG A C 1
ATOM 1533 O O . ARG A 1 196 ? -17.205 -0.305 -19.097 1.00 88.38 196 ARG A O 1
ATOM 1540 N N . GLU A 1 197 ? -15.842 0.341 -17.431 1.00 88.00 197 GLU A N 1
ATOM 1541 C CA . GLU A 1 197 ? -15.037 -0.889 -17.372 1.00 88.00 197 GLU A CA 1
ATOM 1542 C C . GLU A 1 197 ? -15.827 -2.122 -16.914 1.00 88.00 197 GLU A C 1
ATOM 1544 O O . GLU A 1 197 ? -15.498 -3.230 -17.323 1.00 88.00 197 GLU A O 1
ATOM 1549 N N . ASP A 1 198 ? -16.920 -1.938 -16.166 1.00 89.38 198 ASP A N 1
ATOM 1550 C CA . ASP A 1 198 ? -17.774 -3.045 -15.723 1.00 89.38 198 ASP A CA 1
ATOM 1551 C C . ASP A 1 198 ? -18.756 -3.513 -16.813 1.00 89.38 198 ASP A C 1
ATOM 1553 O O . ASP A 1 198 ? -19.510 -4.458 -16.593 1.00 89.38 198 ASP A O 1
ATOM 1557 N N . GLN A 1 199 ? -18.809 -2.841 -17.973 1.00 87.12 199 GLN A N 1
ATOM 1558 C CA . GLN A 1 199 ? -19.699 -3.170 -19.102 1.00 87.12 199 GLN A CA 1
ATOM 1559 C C . GLN A 1 199 ? -21.180 -3.336 -18.700 1.00 87.12 199 GLN A C 1
ATOM 1561 O O . GLN A 1 199 ? -21.923 -4.141 -19.264 1.00 87.12 199 GLN A O 1
ATOM 1566 N N . GLY A 1 200 ? -21.620 -2.578 -17.689 1.00 87.88 200 GLY A N 1
ATOM 1567 C CA . GLY A 1 200 ? -22.983 -2.638 -17.159 1.00 87.88 200 GLY A CA 1
ATOM 1568 C C . GLY A 1 200 ? -23.313 -3.904 -16.361 1.00 87.88 200 GLY A C 1
ATOM 1569 O O . GLY A 1 200 ? -24.485 -4.113 -16.055 1.00 87.88 200 GLY A O 1
ATOM 1570 N N . ALA A 1 201 ? -22.324 -4.727 -15.991 1.00 91.19 201 ALA A N 1
ATOM 1571 C CA . ALA A 1 201 ? -22.506 -5.974 -15.242 1.00 91.19 201 ALA A CA 1
ATOM 1572 C C . ALA A 1 201 ? -23.404 -5.823 -14.000 1.00 91.19 201 ALA A C 1
ATOM 1574 O O . ALA A 1 201 ? -24.290 -6.642 -13.775 1.00 91.19 201 ALA A O 1
ATOM 1575 N N . PHE A 1 202 ? -23.225 -4.741 -13.236 1.00 94.75 202 PHE A N 1
ATOM 1576 C CA . PHE A 1 202 ? -23.977 -4.474 -12.003 1.00 94.75 202 PHE A CA 1
ATOM 1577 C C . PHE A 1 202 ? -25.290 -3.707 -12.218 1.00 94.75 202 PHE A C 1
ATOM 1579 O O . PHE A 1 202 ? -26.038 -3.507 -11.266 1.00 94.75 202 PHE A O 1
ATOM 1586 N N . ALA A 1 203 ? -25.592 -3.255 -13.439 1.00 92.75 203 ALA A N 1
ATOM 1587 C CA . ALA A 1 203 ? -26.839 -2.550 -13.763 1.00 92.75 203 ALA A CA 1
ATOM 1588 C C . ALA A 1 203 ? -27.947 -3.481 -14.284 1.00 92.75 203 ALA A C 1
ATOM 1590 O O . ALA A 1 203 ? -29.108 -3.083 -14.362 1.00 92.75 203 ALA A O 1
ATOM 1591 N N . VAL A 1 204 ? -27.588 -4.715 -14.635 1.00 88.56 204 VAL A N 1
ATOM 1592 C CA . VAL A 1 204 ? -28.476 -5.720 -15.219 1.00 88.56 204 VAL A CA 1
ATOM 1593 C C . VAL A 1 204 ? -29.273 -6.452 -14.134 1.00 88.56 204 VAL A C 1
ATOM 1595 O O . VAL A 1 204 ? -28.712 -6.887 -13.130 1.00 88.56 204 VAL A O 1
ATOM 1598 N N . ASP A 1 205 ? -30.572 -6.668 -14.360 1.00 91.00 205 ASP A N 1
ATOM 1599 C CA . ASP A 1 205 ? -31.314 -7.719 -13.658 1.00 91.00 205 ASP A CA 1
ATOM 1600 C C . ASP A 1 205 ? -31.050 -9.065 -14.348 1.00 91.00 205 ASP A C 1
ATOM 1602 O O . ASP A 1 205 ? -31.463 -9.292 -15.488 1.00 91.00 205 ASP A O 1
ATOM 1606 N N . VAL A 1 206 ? -30.316 -9.952 -13.667 1.00 89.44 206 VAL A N 1
ATOM 1607 C CA . VAL A 1 206 ? -29.916 -11.264 -14.201 1.00 89.44 206 VAL A CA 1
ATOM 1608 C C . VAL A 1 206 ? -31.136 -12.104 -14.579 1.00 89.44 206 VAL A C 1
ATOM 1610 O O . VAL A 1 206 ? -31.118 -12.756 -15.617 1.00 89.44 206 VAL A O 1
ATOM 1613 N N . ALA A 1 207 ? -32.210 -12.052 -13.787 1.00 85.56 207 ALA A N 1
ATOM 1614 C CA . ALA A 1 207 ? -33.414 -12.840 -14.035 1.00 85.56 207 ALA A CA 1
ATOM 1615 C C . ALA A 1 207 ? -34.223 -12.333 -15.240 1.00 85.56 207 ALA A C 1
ATOM 1617 O O . ALA A 1 207 ? -34.967 -13.109 -15.838 1.00 85.56 207 ALA A O 1
ATOM 1618 N N . GLU A 1 208 ? -34.106 -11.044 -15.571 1.00 87.69 208 GLU A N 1
ATOM 1619 C CA . GLU A 1 208 ? -34.759 -10.439 -16.735 1.00 87.69 208 GLU A CA 1
ATOM 1620 C C . GLU A 1 208 ? -33.921 -10.616 -18.007 1.00 87.69 208 GLU A C 1
ATOM 1622 O O . GLU A 1 208 ? -34.458 -10.981 -19.051 1.00 87.69 208 GLU A O 1
ATOM 1627 N N . LYS A 1 209 ? -32.600 -10.402 -17.922 1.00 89.38 209 LYS A N 1
ATOM 1628 C CA . LYS A 1 209 ? -31.694 -10.493 -19.078 1.00 89.38 209 LYS A CA 1
ATOM 1629 C C . LYS A 1 209 ? -31.356 -11.932 -19.475 1.00 89.38 209 LYS A C 1
ATOM 1631 O O . LYS A 1 209 ? -31.159 -12.179 -20.661 1.00 89.38 209 LYS A O 1
ATOM 1636 N N . TYR A 1 210 ? -31.306 -12.852 -18.511 1.00 90.56 210 TYR A N 1
ATOM 1637 C CA . TYR A 1 210 ? -31.007 -14.274 -18.713 1.00 90.56 210 TYR A CA 1
ATOM 1638 C C . TYR A 1 210 ? -32.092 -15.144 -18.052 1.00 90.56 210 TYR A C 1
ATOM 1640 O O . TYR A 1 210 ? -31.876 -15.705 -16.969 1.00 90.56 210 TYR A O 1
ATOM 1648 N N . PRO A 1 211 ? -33.295 -15.244 -18.654 1.00 91.06 211 PRO A N 1
ATOM 1649 C CA . PRO A 1 211 ? -34.420 -15.994 -18.089 1.00 91.06 211 PRO A CA 1
ATOM 1650 C C . PRO A 1 211 ? -34.098 -17.461 -17.765 1.00 91.06 211 PRO A C 1
ATOM 1652 O O . PRO A 1 211 ? -34.664 -18.028 -16.831 1.00 91.06 211 PRO A O 1
ATOM 1655 N N . GLU A 1 212 ? -33.169 -18.073 -18.498 1.00 92.38 212 GLU A N 1
ATOM 1656 C CA . GLU A 1 212 ? -32.663 -19.430 -18.286 1.00 92.38 212 GLU A CA 1
ATOM 1657 C C . GLU A 1 212 ? -31.875 -19.590 -16.977 1.00 92.38 212 GLU A C 1
ATOM 1659 O O . GLU A 1 212 ? -31.891 -20.664 -16.376 1.00 92.38 212 GLU A O 1
ATOM 1664 N N . LEU A 1 213 ? -31.240 -18.516 -16.494 1.00 91.06 213 LEU A N 1
ATOM 1665 C CA . LEU A 1 213 ? -30.525 -18.485 -15.217 1.00 91.06 213 LEU A CA 1
ATOM 1666 C C . LEU A 1 213 ? -31.423 -18.062 -14.055 1.00 91.06 213 LEU A C 1
ATOM 1668 O O . LEU A 1 213 ? -31.008 -18.158 -12.906 1.00 91.06 213 LEU A O 1
ATOM 1672 N N . LYS A 1 214 ? -32.656 -17.606 -14.312 1.00 90.81 214 LYS A N 1
ATOM 1673 C CA . LYS A 1 214 ? -33.545 -17.058 -13.279 1.00 90.81 214 LYS A CA 1
ATOM 1674 C C . LYS A 1 214 ? -33.704 -17.994 -12.082 1.00 90.81 214 LYS A C 1
ATOM 1676 O O . LYS A 1 214 ? -33.557 -17.549 -10.949 1.00 90.81 214 LYS A O 1
ATOM 1681 N N . LYS A 1 215 ? -33.977 -19.281 -12.328 1.00 90.25 215 LYS A N 1
ATOM 1682 C CA . LYS A 1 215 ? -34.215 -20.262 -11.260 1.00 90.25 215 LYS A CA 1
ATOM 1683 C C . LYS A 1 215 ? -32.961 -20.494 -10.410 1.00 90.25 215 LYS A C 1
ATOM 1685 O O . LYS A 1 215 ? -33.054 -20.431 -9.191 1.00 90.25 215 LYS A O 1
ATOM 1690 N N . SER A 1 216 ? -31.803 -20.713 -11.039 1.00 92.44 216 SER A N 1
ATOM 1691 C CA . SER A 1 216 ? -30.540 -20.925 -10.319 1.00 92.44 216 SER A CA 1
ATOM 1692 C C . SER A 1 216 ? -30.061 -19.654 -9.615 1.00 92.44 216 SER A C 1
ATOM 1694 O O . SER A 1 216 ? -29.556 -19.721 -8.499 1.00 92.44 216 SER A O 1
ATOM 1696 N N . TYR A 1 217 ? -30.257 -18.484 -10.227 1.00 92.44 217 TYR A N 1
ATOM 1697 C CA . TYR A 1 217 ? -29.903 -17.201 -9.628 1.00 92.44 217 TYR A CA 1
ATOM 1698 C C . TYR A 1 217 ? -30.776 -16.886 -8.413 1.00 92.44 217 TYR A C 1
ATOM 1700 O O . TYR A 1 217 ? -30.244 -16.506 -7.380 1.00 92.44 217 TYR A O 1
ATOM 1708 N N . GLU A 1 218 ? -32.096 -17.073 -8.493 1.00 92.62 218 GLU A N 1
ATOM 1709 C CA . GLU A 1 218 ? -33.011 -16.834 -7.365 1.00 92.62 218 GLU A CA 1
ATOM 1710 C C . GLU A 1 218 ? -32.798 -17.828 -6.209 1.00 92.62 218 GLU A C 1
ATOM 1712 O O . GLU A 1 218 ? -32.993 -17.461 -5.052 1.00 92.62 218 GLU A O 1
ATOM 1717 N N . GLU A 1 219 ? -32.354 -19.054 -6.502 1.00 91.75 219 GLU A N 1
ATOM 1718 C CA . GLU A 1 219 ? -32.002 -20.061 -5.492 1.00 91.75 219 GLU A CA 1
ATOM 1719 C C . GLU A 1 219 ? -30.720 -19.691 -4.724 1.00 91.75 219 GLU A C 1
ATOM 1721 O O . GLU A 1 219 ? -30.671 -19.806 -3.500 1.00 91.75 219 GLU A O 1
ATOM 1726 N N . VAL A 1 220 ? -29.696 -19.185 -5.419 1.00 90.38 220 VAL A N 1
ATOM 1727 C CA . VAL A 1 220 ? -28.409 -18.795 -4.812 1.00 90.38 220 VAL A CA 1
ATOM 1728 C C . VAL A 1 220 ? -28.461 -17.386 -4.191 1.00 90.38 220 VAL A C 1
ATOM 1730 O O . VAL A 1 220 ? -27.875 -17.122 -3.132 1.00 90.38 220 VAL A O 1
ATOM 1733 N N . CYS A 1 221 ? -29.180 -16.468 -4.834 1.00 91.31 221 CYS A N 1
ATOM 1734 C CA . CYS A 1 221 ? -29.279 -15.046 -4.508 1.00 91.31 221 CYS A CA 1
ATOM 1735 C C . CYS A 1 221 ? -30.747 -14.653 -4.245 1.00 91.31 221 CYS A C 1
ATOM 1737 O O . CYS A 1 221 ? -31.375 -13.995 -5.081 1.00 91.31 221 CYS A O 1
ATOM 1739 N N . PRO A 1 222 ? -31.303 -14.996 -3.066 1.00 89.44 222 PRO A N 1
ATOM 1740 C CA . PRO A 1 222 ? -32.725 -14.799 -2.773 1.00 89.44 222 PRO A CA 1
ATOM 1741 C C . PRO A 1 222 ? -33.140 -13.321 -2.710 1.00 89.44 222 PRO A C 1
ATOM 1743 O O . PRO A 1 222 ? -34.290 -12.982 -2.986 1.00 89.44 222 PRO A O 1
ATOM 1746 N N . VAL A 1 223 ? -32.214 -12.420 -2.362 1.00 91.56 223 VAL A N 1
ATOM 1747 C CA . VAL A 1 223 ? -32.464 -10.973 -2.336 1.00 91.56 223 VAL A CA 1
ATOM 1748 C C . VAL A 1 223 ? -31.735 -10.323 -3.504 1.00 91.56 223 VAL A C 1
ATOM 1750 O O . VAL A 1 223 ? -30.520 -10.137 -3.461 1.00 91.56 223 VAL A O 1
ATOM 1753 N N . LYS A 1 224 ? -32.478 -9.964 -4.553 1.00 92.00 224 LYS A N 1
ATOM 1754 C CA . LYS A 1 224 ? -31.922 -9.317 -5.748 1.00 92.00 224 LYS A CA 1
ATOM 1755 C C . LYS A 1 224 ? -31.426 -7.908 -5.438 1.00 92.00 224 LYS A C 1
ATOM 1757 O O . LYS A 1 224 ? -32.064 -7.169 -4.688 1.00 92.00 224 LYS A O 1
ATOM 1762 N N . MET A 1 225 ? -30.313 -7.530 -6.060 1.00 94.69 225 MET A N 1
ATOM 1763 C CA . MET A 1 225 ? -29.793 -6.168 -6.016 1.00 94.69 225 MET A CA 1
ATOM 1764 C C . MET A 1 225 ? -28.986 -5.857 -7.274 1.00 94.69 225 MET A C 1
ATOM 1766 O O . MET A 1 225 ? -28.201 -6.691 -7.715 1.00 94.69 225 MET A O 1
ATOM 1770 N N . ASN A 1 226 ? -29.197 -4.671 -7.840 1.00 95.50 226 ASN A N 1
ATOM 1771 C CA . ASN A 1 226 ? -28.470 -4.121 -8.984 1.00 95.50 226 ASN A CA 1
ATOM 1772 C C . ASN A 1 226 ? -28.533 -2.578 -8.930 1.00 95.50 226 ASN A C 1
ATOM 1774 O O . ASN A 1 226 ? -29.291 -2.006 -8.139 1.00 95.50 226 ASN A O 1
ATOM 1778 N N . LEU A 1 227 ? -27.761 -1.884 -9.770 1.00 96.19 227 LEU A N 1
ATOM 1779 C CA . LEU A 1 227 ? -27.701 -0.417 -9.787 1.00 96.19 227 LEU A CA 1
ATOM 1780 C C . LEU A 1 227 ? -29.043 0.246 -10.138 1.00 96.19 227 LEU A C 1
ATOM 1782 O O . LEU A 1 227 ? -29.302 1.360 -9.684 1.00 96.19 227 LEU A O 1
ATOM 1786 N N . THR A 1 228 ? -29.915 -0.430 -10.889 1.00 94.12 228 THR A N 1
ATOM 1787 C CA . THR A 1 228 ? -31.262 0.069 -11.208 1.00 94.12 228 THR A CA 1
ATOM 1788 C C . THR A 1 228 ? -32.122 0.137 -9.943 1.00 94.12 228 THR A C 1
ATOM 1790 O O . THR A 1 228 ? -32.694 1.187 -9.650 1.00 94.12 228 THR A O 1
ATOM 1793 N N . ILE A 1 229 ? -32.105 -0.918 -9.119 1.00 95.19 229 ILE A N 1
ATOM 1794 C CA . ILE A 1 229 ? -32.794 -0.951 -7.817 1.00 95.19 229 ILE A CA 1
ATOM 1795 C C . ILE A 1 229 ? -32.200 0.091 -6.853 1.00 95.19 229 ILE A C 1
ATOM 1797 O O . ILE A 1 229 ? -32.953 0.806 -6.186 1.00 95.19 229 ILE A O 1
ATOM 1801 N N . LEU A 1 230 ? -30.866 0.236 -6.793 1.00 95.81 230 LEU A N 1
ATOM 1802 C CA . LEU A 1 230 ? -30.219 1.299 -5.999 1.00 95.81 230 LEU A CA 1
ATOM 1803 C C . LEU A 1 230 ? -30.717 2.686 -6.424 1.00 95.81 230 LEU A C 1
ATOM 1805 O O . LEU A 1 230 ? -31.002 3.533 -5.578 1.00 95.81 230 LEU A O 1
ATOM 1809 N N . ARG A 1 231 ? -30.832 2.934 -7.732 1.00 95.88 231 ARG A N 1
ATOM 1810 C CA . ARG A 1 231 ? -31.253 4.230 -8.278 1.00 95.88 231 ARG A CA 1
ATOM 1811 C C . ARG A 1 231 ? -32.702 4.543 -7.916 1.00 95.88 231 ARG A C 1
ATOM 1813 O O . ARG A 1 231 ? -32.995 5.671 -7.522 1.00 95.88 231 ARG A O 1
ATOM 1820 N N . GLU A 1 232 ? -33.589 3.554 -7.989 1.00 95.00 232 GLU A N 1
ATOM 1821 C CA . GLU A 1 232 ? -34.986 3.678 -7.555 1.00 95.00 232 GLU A CA 1
ATOM 1822 C C . GLU A 1 232 ? -35.091 3.989 -6.056 1.00 95.00 232 GLU A C 1
ATOM 1824 O O . GLU A 1 232 ? -35.800 4.920 -5.662 1.00 95.00 232 GLU A O 1
ATOM 1829 N N . ARG A 1 233 ? -34.324 3.278 -5.218 1.00 95.50 233 ARG A N 1
ATOM 1830 C CA . ARG A 1 233 ? -34.244 3.532 -3.768 1.00 95.50 233 ARG A CA 1
ATOM 1831 C C . ARG A 1 233 ? -33.683 4.921 -3.456 1.00 95.50 233 ARG A C 1
ATOM 1833 O O . ARG A 1 233 ? -34.210 5.624 -2.592 1.00 95.50 233 ARG A O 1
ATOM 1840 N N . ALA A 1 234 ? -32.653 5.360 -4.175 1.00 94.19 234 ALA A N 1
ATOM 1841 C CA . ALA A 1 234 ? -32.101 6.705 -4.036 1.00 94.19 234 ALA A CA 1
ATOM 1842 C C . ALA A 1 234 ? -33.128 7.782 -4.418 1.00 94.19 234 ALA A C 1
ATOM 1844 O O . ALA A 1 234 ? -33.326 8.737 -3.664 1.00 94.19 234 ALA A O 1
ATOM 1845 N N . ALA A 1 235 ? -33.834 7.596 -5.537 1.00 93.00 235 ALA A N 1
ATOM 1846 C CA . ALA A 1 235 ? -34.871 8.514 -6.002 1.00 93.00 235 ALA A CA 1
ATOM 1847 C C . ALA A 1 235 ? -36.052 8.604 -5.024 1.00 93.00 235 ALA A C 1
ATOM 1849 O O . ALA A 1 235 ? -36.604 9.689 -4.828 1.00 93.00 235 ALA A O 1
ATOM 1850 N N . SER A 1 236 ? -36.408 7.497 -4.363 1.00 90.56 236 SER A N 1
ATOM 1851 C CA . SER A 1 236 ? -37.458 7.481 -3.340 1.00 90.56 236 SER A CA 1
ATOM 1852 C C . SER A 1 236 ? -37.025 8.081 -1.998 1.00 90.56 236 SER A C 1
ATOM 1854 O O . SER A 1 236 ? -37.849 8.166 -1.091 1.00 90.56 236 SER A O 1
ATOM 1856 N N . GLY A 1 237 ? -35.745 8.430 -1.826 1.00 88.94 237 GLY A N 1
ATOM 1857 C CA . GLY A 1 237 ? -35.202 8.912 -0.555 1.00 88.94 237 GLY A CA 1
ATOM 1858 C C . GLY A 1 237 ? -34.957 7.821 0.494 1.00 88.94 237 GLY A C 1
ATOM 1859 O O . GLY A 1 237 ? -34.745 8.151 1.658 1.00 88.94 237 GLY A O 1
ATOM 1860 N N . TYR A 1 238 ? -34.948 6.538 0.104 1.00 92.00 238 TYR A N 1
ATOM 1861 C CA . TYR A 1 238 ? -34.769 5.402 1.021 1.00 92.00 238 TYR A CA 1
ATOM 1862 C C . TYR A 1 238 ? -33.475 5.521 1.843 1.00 92.00 238 TYR A C 1
ATOM 1864 O O . TYR A 1 238 ? -33.484 5.354 3.059 1.00 92.00 238 TYR A O 1
ATOM 1872 N N . TYR A 1 239 ? -32.369 5.899 1.195 1.00 92.81 239 TYR A N 1
ATOM 1873 C CA . TYR A 1 239 ? -31.068 6.068 1.856 1.00 92.81 239 TYR A CA 1
ATOM 1874 C C . TYR A 1 239 ? -30.976 7.297 2.768 1.00 92.81 239 TYR A C 1
ATOM 1876 O O . TYR A 1 239 ? -30.037 7.395 3.552 1.00 92.81 239 TYR A O 1
ATOM 1884 N N . LEU A 1 240 ? -31.942 8.213 2.673 1.00 87.81 240 LEU A N 1
ATOM 1885 C CA . LEU A 1 240 ? -32.044 9.406 3.516 1.00 87.81 240 LEU A CA 1
ATOM 1886 C C . LEU A 1 240 ? -33.018 9.203 4.686 1.00 87.81 240 LEU A C 1
ATOM 1888 O O . LEU A 1 240 ? -33.298 10.145 5.418 1.00 87.81 240 LEU A O 1
ATOM 1892 N N . GLY A 1 241 ? -33.562 7.991 4.851 1.00 75.06 241 GLY A N 1
ATOM 1893 C CA . GLY A 1 241 ? -34.536 7.685 5.898 1.00 75.06 241 GLY A CA 1
ATOM 1894 C C . GLY A 1 241 ? -35.930 8.269 5.650 1.00 75.06 241 GLY A C 1
ATOM 1895 O O . GLY A 1 241 ? -36.741 8.292 6.573 1.00 75.06 241 GLY A O 1
ATOM 1896 N N . ILE A 1 242 ? -36.237 8.727 4.429 1.00 65.06 242 ILE A N 1
ATOM 1897 C CA . ILE A 1 242 ? -37.571 9.242 4.090 1.00 65.06 242 ILE A CA 1
ATOM 1898 C C . ILE A 1 242 ? -38.541 8.047 4.006 1.00 65.06 242 ILE A C 1
ATOM 1900 O O . ILE A 1 242 ? -38.317 7.150 3.186 1.00 65.06 242 ILE A O 1
ATOM 1904 N N . PRO A 1 243 ? -39.619 7.995 4.816 1.00 49.69 243 PRO A N 1
ATOM 1905 C CA . PRO A 1 243 ? -40.579 6.896 4.773 1.00 49.69 243 PRO A CA 1
ATOM 1906 C C . PRO A 1 243 ? -41.241 6.802 3.393 1.00 49.69 243 PRO A C 1
ATOM 1908 O O . PRO A 1 243 ? -41.851 7.765 2.922 1.00 49.69 243 PRO A O 1
ATOM 1911 N N . GLN A 1 244 ? -41.148 5.642 2.735 1.00 47.16 244 GLN A N 1
ATOM 1912 C CA . GLN A 1 244 ? -41.905 5.400 1.507 1.00 47.16 244 GLN A CA 1
ATOM 1913 C C . GLN A 1 244 ? -43.410 5.299 1.820 1.00 47.16 244 GLN A C 1
ATOM 1915 O O . GLN A 1 244 ? -43.791 4.599 2.761 1.00 47.16 244 GLN A O 1
ATOM 1920 N N . PRO A 1 245 ? -44.292 5.911 1.008 1.00 38.59 245 PRO A N 1
ATOM 1921 C CA . PRO A 1 245 ? -45.708 5.583 1.034 1.00 38.59 245 PRO A CA 1
ATOM 1922 C C . PRO A 1 245 ? -45.902 4.163 0.486 1.00 38.59 245 PRO A C 1
ATOM 1924 O O . PRO A 1 245 ? -45.683 3.905 -0.698 1.00 38.59 245 PRO A O 1
ATOM 1927 N N . THR A 1 246 ? -46.328 3.237 1.344 1.00 34.88 246 THR A N 1
ATOM 1928 C CA . THR A 1 246 ? -46.757 1.893 0.954 1.00 34.88 246 THR A CA 1
ATOM 1929 C C . THR A 1 246 ? -47.939 1.999 -0.011 1.00 34.88 246 THR A C 1
ATOM 1931 O O . THR A 1 246 ? -49.061 2.315 0.374 1.00 34.88 246 THR A O 1
ATOM 1934 N N . THR A 1 247 ? -47.698 1.755 -1.298 1.00 34.03 247 THR A N 1
ATOM 1935 C CA . THR A 1 247 ? -48.765 1.611 -2.296 1.00 34.03 247 THR A CA 1
ATOM 1936 C C . THR A 1 247 ? -48.917 0.139 -2.645 1.00 34.03 247 THR A C 1
ATOM 1938 O O . THR A 1 247 ? -48.364 -0.373 -3.608 1.00 34.03 247 THR A O 1
ATOM 1941 N N . THR A 1 248 ? -49.700 -0.563 -1.832 1.00 31.97 248 THR A N 1
ATOM 1942 C CA . THR A 1 248 ? -50.449 -1.741 -2.272 1.00 31.97 248 THR A CA 1
ATOM 1943 C C . THR A 1 248 ? -51.863 -1.268 -2.584 1.00 31.97 248 THR A C 1
ATOM 1945 O O . THR A 1 248 ? -52.668 -1.122 -1.678 1.00 31.97 248 THR A O 1
ATOM 1948 N N . SER A 1 249 ? -52.160 -0.961 -3.848 1.00 32.44 249 SER A N 1
ATOM 1949 C CA . SER A 1 249 ? -53.435 -1.307 -4.498 1.00 32.44 249 SER A CA 1
ATOM 1950 C C . SER A 1 249 ? -53.503 -0.726 -5.913 1.00 32.44 249 SER A C 1
ATOM 1952 O O . SER A 1 249 ? -52.969 0.339 -6.212 1.00 32.44 249 SER A O 1
ATOM 1954 N N . LYS A 1 250 ? -54.160 -1.489 -6.779 1.00 33.88 250 LYS A N 1
ATOM 1955 C CA . LYS A 1 250 ? -54.292 -1.348 -8.226 1.00 33.88 250 LYS A CA 1
ATOM 1956 C C . LYS A 1 250 ? -55.241 -0.200 -8.603 1.00 33.88 250 LYS A C 1
ATOM 1958 O O . LYS A 1 250 ? -56.398 -0.239 -8.205 1.00 33.88 250 LYS A O 1
ATOM 1963 N N . ASN A 1 251 ? -54.751 0.742 -9.409 1.00 33.47 251 ASN A N 1
ATOM 1964 C CA . ASN A 1 251 ? -55.379 1.410 -10.571 1.00 33.47 251 ASN A CA 1
ATOM 1965 C C . ASN A 1 251 ? -54.940 2.885 -10.681 1.00 33.47 251 ASN A C 1
ATOM 1967 O O . ASN A 1 251 ? -54.936 3.586 -9.670 1.00 33.47 251 ASN A O 1
ATOM 1971 N N . PRO A 1 252 ? -54.562 3.366 -11.883 1.00 32.50 252 PRO A N 1
ATOM 1972 C CA . PRO A 1 252 ? -53.942 4.672 -12.060 1.00 32.50 252 PRO A CA 1
ATOM 1973 C C . PRO A 1 252 ? -54.968 5.745 -12.447 1.00 32.50 252 PRO A C 1
ATOM 1975 O O . PRO A 1 252 ? -55.759 5.541 -13.361 1.00 32.50 252 PRO A O 1
ATOM 1978 N N . GLU A 1 253 ? -54.884 6.929 -11.840 1.00 31.34 253 GLU A N 1
ATOM 1979 C CA . GLU A 1 253 ? -55.360 8.163 -12.475 1.00 31.34 253 GLU A CA 1
ATOM 1980 C C . GLU A 1 253 ? -54.495 9.364 -12.039 1.00 31.34 253 GLU A C 1
ATOM 1982 O O . GLU A 1 253 ? -54.091 9.441 -10.873 1.00 31.34 253 GLU A O 1
ATOM 1987 N N . PRO A 1 254 ? -54.130 10.286 -12.954 1.00 30.86 254 PRO A N 1
ATOM 1988 C CA . PRO A 1 254 ? -53.030 11.215 -12.739 1.00 30.86 254 PRO A CA 1
ATOM 1989 C C . PRO A 1 254 ? -53.550 12.570 -12.252 1.00 30.86 254 PRO A C 1
ATOM 1991 O O . PRO A 1 254 ? -54.128 13.330 -13.023 1.00 30.86 254 PRO A O 1
ATOM 1994 N N . GLN A 1 255 ? -53.300 12.930 -10.991 1.00 35.75 255 GLN A N 1
ATOM 1995 C CA . GLN A 1 255 ? -53.589 14.285 -10.511 1.00 35.75 255 GLN A CA 1
ATOM 1996 C C . GLN A 1 255 ? -52.379 14.937 -9.825 1.00 35.75 255 GLN A C 1
ATOM 1998 O O . GLN A 1 255 ? -52.079 14.735 -8.654 1.00 35.75 255 GLN A O 1
ATOM 2003 N N . THR A 1 256 ? -51.725 15.787 -10.625 1.00 35.59 256 THR A N 1
ATOM 2004 C CA . THR A 1 256 ? -51.121 17.091 -10.280 1.00 35.59 256 THR A CA 1
ATOM 2005 C C . THR A 1 256 ? -50.082 17.164 -9.148 1.00 35.59 256 THR A C 1
ATOM 2007 O O . THR A 1 256 ? -50.382 17.310 -7.965 1.00 35.59 256 THR A O 1
ATOM 2010 N N . GLN A 1 257 ? -48.817 17.240 -9.577 1.00 33.78 257 GLN A N 1
ATOM 2011 C CA . GLN A 1 257 ? -47.557 17.324 -8.820 1.00 33.78 257 GLN A CA 1
ATOM 2012 C C . GLN A 1 257 ? -47.362 18.551 -7.893 1.00 33.78 257 GLN A C 1
ATOM 2014 O O . GLN A 1 257 ? -46.296 18.684 -7.298 1.00 33.78 257 GLN A O 1
ATOM 2019 N N . SER A 1 258 ? -48.346 19.437 -7.706 1.00 37.59 258 SER A N 1
ATOM 2020 C CA . SER A 1 258 ? -48.104 20.745 -7.062 1.00 37.59 258 SER A CA 1
ATOM 2021 C C . SER A 1 258 ? -48.547 20.879 -5.597 1.00 37.59 258 SER A C 1
ATOM 2023 O O . SER A 1 258 ? -48.186 21.862 -4.960 1.00 37.59 258 SER A O 1
ATOM 2025 N N . LYS A 1 259 ? -49.273 19.906 -5.022 1.00 34.56 259 LYS A N 1
ATOM 2026 C CA . LYS A 1 259 ? -49.739 19.953 -3.612 1.00 34.56 259 LYS A CA 1
ATOM 2027 C C . LYS A 1 259 ? -49.004 19.018 -2.644 1.00 34.56 259 LYS A C 1
ATOM 2029 O O . LYS A 1 259 ? -49.233 19.083 -1.443 1.00 34.56 259 LYS A O 1
ATOM 2034 N N . ARG A 1 260 ? -48.085 18.177 -3.132 1.00 32.81 260 ARG A N 1
ATOM 2035 C CA . ARG A 1 260 ? -47.352 17.195 -2.302 1.00 32.81 260 ARG A CA 1
ATOM 2036 C C . ARG A 1 260 ? -46.081 17.755 -1.640 1.00 32.81 260 ARG A C 1
ATOM 2038 O O . ARG A 1 260 ? -45.464 17.065 -0.842 1.00 32.81 260 ARG A O 1
ATOM 2045 N N . ARG A 1 261 ? -45.692 18.997 -1.958 1.00 35.50 261 ARG A N 1
ATOM 2046 C CA . ARG A 1 261 ? -44.415 19.620 -1.553 1.00 35.50 261 ARG A CA 1
ATOM 2047 C C . ARG A 1 261 ? -44.447 20.432 -0.246 1.00 35.50 261 ARG A C 1
ATOM 2049 O O . ARG A 1 261 ? -43.419 20.988 0.106 1.00 35.50 261 ARG A O 1
ATOM 2056 N N . GLN A 1 262 ? -45.573 20.512 0.469 1.00 36.88 262 GLN A N 1
ATOM 2057 C CA . GLN A 1 262 ? -45.727 21.419 1.628 1.00 36.88 262 GLN A CA 1
ATOM 2058 C C . GLN A 1 262 ? -46.151 20.749 2.954 1.00 36.88 262 GLN A C 1
ATOM 2060 O O . GLN A 1 262 ? -46.456 21.454 3.906 1.00 36.88 262 GLN A O 1
ATOM 2065 N N . LEU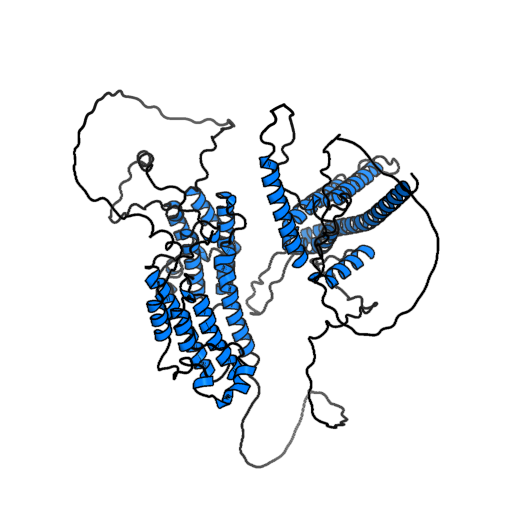 A 1 263 ? -46.155 19.412 3.061 1.00 34.81 263 LEU A N 1
ATOM 2066 C CA . LEU A 1 263 ? -46.651 18.698 4.260 1.00 34.81 263 LEU A CA 1
ATOM 2067 C C . LEU A 1 263 ? -45.680 17.660 4.860 1.00 34.81 263 LEU A C 1
ATOM 2069 O O . LEU A 1 263 ? -46.093 16.813 5.642 1.00 34.81 263 LEU A O 1
ATOM 2073 N N . LEU A 1 264 ? -44.389 17.717 4.526 1.00 35.34 264 LEU A N 1
ATOM 2074 C CA . LEU A 1 264 ? -43.357 16.835 5.093 1.00 35.34 264 LEU A CA 1
ATOM 2075 C C . LEU A 1 264 ? -42.216 17.684 5.662 1.00 35.34 264 LEU A C 1
ATOM 2077 O O . LEU A 1 264 ? -41.097 17.672 5.164 1.00 35.34 264 LEU A O 1
ATOM 2081 N N . ALA A 1 265 ? -42.552 18.489 6.666 1.00 31.42 265 ALA A N 1
ATOM 2082 C CA . ALA A 1 265 ? -41.626 19.302 7.443 1.00 31.42 265 ALA A CA 1
ATOM 2083 C C . ALA A 1 265 ? -42.022 19.192 8.924 1.00 31.42 265 ALA A C 1
ATOM 2085 O O . ALA A 1 265 ? -42.616 20.106 9.484 1.00 31.42 265 ALA A O 1
ATOM 2086 N N . SER A 1 266 ? -41.769 18.027 9.524 1.00 32.16 266 SER A N 1
ATOM 2087 C CA . SER A 1 266 ? -41.711 17.848 10.980 1.00 32.16 266 SER A CA 1
ATOM 2088 C C . SER A 1 266 ? -40.985 16.534 11.313 1.00 32.16 266 SER A C 1
ATOM 2090 O O . SER A 1 266 ? -41.455 15.458 10.949 1.00 32.16 266 SER A O 1
ATOM 2092 N N . ASP A 1 267 ? -39.849 16.661 12.001 1.00 30.11 267 ASP A N 1
ATOM 2093 C CA . ASP A 1 267 ? -39.206 15.666 12.877 1.00 30.11 267 ASP A CA 1
ATOM 2094 C C . ASP A 1 267 ? -38.501 14.428 12.290 1.00 30.11 267 ASP A C 1
ATOM 2096 O O . ASP A 1 267 ? -38.569 13.336 12.850 1.00 30.11 267 ASP A O 1
ATOM 2100 N N . ALA A 1 268 ? -37.690 14.603 11.244 1.00 31.80 268 ALA A N 1
ATOM 2101 C CA . ALA A 1 268 ? -36.552 13.708 11.005 1.00 31.80 268 ALA A CA 1
ATOM 2102 C C . ALA A 1 268 ? -35.273 14.542 10.899 1.00 31.80 268 ALA A C 1
ATOM 2104 O O . ALA A 1 268 ? -34.954 15.087 9.843 1.00 31.80 268 ALA A O 1
ATOM 2105 N N . SER A 1 269 ? -34.561 14.690 12.018 1.00 33.56 269 SER A N 1
ATOM 2106 C CA . SER A 1 269 ? -33.282 15.394 12.046 1.00 33.56 269 SER A CA 1
ATOM 2107 C C . SER A 1 269 ? -32.308 14.729 11.059 1.00 33.56 269 SER A C 1
ATOM 2109 O O . SER A 1 269 ? -32.053 13.527 11.181 1.00 33.56 269 SER A O 1
ATOM 2111 N N . PRO A 1 270 ? -31.715 15.474 10.107 1.00 44.62 270 PRO A N 1
ATOM 2112 C CA . PRO A 1 270 ? -30.786 14.940 9.103 1.00 44.62 270 PRO A CA 1
ATOM 2113 C C . PRO A 1 270 ? -29.464 14.381 9.678 1.00 44.62 270 PRO A C 1
ATOM 2115 O O . PRO A 1 270 ? -28.577 13.998 8.919 1.00 44.62 270 PRO A O 1
ATOM 2118 N N . SER A 1 271 ? -29.327 14.268 11.006 1.00 46.28 271 SER A N 1
ATOM 2119 C CA . SER A 1 271 ? -28.166 13.683 11.687 1.00 46.28 271 SER A CA 1
ATOM 2120 C C . SER A 1 271 ? -28.107 12.149 11.643 1.00 46.28 271 SER A C 1
ATOM 2122 O O . SER A 1 271 ? -27.090 11.582 12.020 1.00 46.28 271 SER A O 1
ATOM 2124 N N . SER A 1 272 ? -29.151 11.453 11.174 1.00 68.25 272 SER A N 1
ATOM 2125 C CA . SER A 1 272 ? -29.155 9.977 11.127 1.00 68.25 272 SER A CA 1
ATOM 2126 C C . SER A 1 272 ? -28.356 9.378 9.962 1.00 68.25 272 SER A C 1
ATOM 2128 O O . SER A 1 272 ? -28.025 8.193 10.004 1.00 68.25 272 SER A O 1
ATOM 2130 N N . VAL A 1 273 ? -28.113 10.134 8.887 1.00 86.25 273 VAL A N 1
ATOM 2131 C CA . VAL A 1 273 ? -27.564 9.580 7.633 1.00 86.25 273 VAL A CA 1
ATOM 2132 C C . VAL A 1 273 ? -26.036 9.506 7.667 1.00 86.25 273 VAL A C 1
ATOM 2134 O O . VAL A 1 273 ? -25.442 8.575 7.116 1.00 86.25 273 VAL A O 1
ATOM 2137 N N . PHE A 1 274 ? -25.405 10.478 8.322 1.00 89.06 274 PHE A N 1
ATOM 2138 C CA . PHE A 1 274 ? -23.960 10.557 8.492 1.00 89.06 274 PHE A CA 1
ATOM 2139 C C . PHE A 1 274 ? -23.603 10.126 9.917 1.00 89.06 274 PHE A C 1
ATOM 2141 O O . PHE A 1 274 ? -24.019 10.761 10.881 1.00 89.06 274 PHE A O 1
ATOM 2148 N N . GLY A 1 275 ? -22.889 9.005 10.041 1.00 85.88 275 GLY A N 1
ATOM 2149 C CA . GLY A 1 275 ? -22.484 8.433 11.324 1.00 85.88 275 GLY A CA 1
ATOM 2150 C C . GLY A 1 275 ? -21.247 9.110 11.917 1.00 85.88 275 GLY A C 1
ATOM 2151 O O . GLY A 1 275 ? -20.750 10.105 11.393 1.00 85.88 275 GLY A O 1
ATOM 2152 N N . SER A 1 276 ? -20.711 8.538 13.001 1.00 87.00 276 SER A N 1
ATOM 2153 C CA . SER A 1 276 ? -19.524 9.087 13.682 1.00 87.00 276 SER A CA 1
ATOM 2154 C C . SER A 1 276 ? -18.230 8.928 12.876 1.00 87.00 276 SER A C 1
ATOM 2156 O O . SER A 1 276 ? -17.239 9.610 13.128 1.00 87.00 276 SER A O 1
ATOM 2158 N N . THR A 1 277 ? -18.245 8.040 11.879 1.00 91.56 277 THR A N 1
ATOM 2159 C CA . THR A 1 277 ? -17.144 7.810 10.944 1.00 91.56 277 THR A CA 1
ATOM 2160 C C . THR A 1 277 ? -17.644 7.803 9.503 1.00 91.56 277 THR A C 1
ATOM 2162 O O . THR A 1 277 ? -18.839 7.638 9.222 1.00 91.56 277 THR A O 1
ATOM 2165 N N . THR A 1 278 ? -16.716 7.932 8.557 1.00 92.31 278 THR A N 1
ATOM 2166 C CA . THR A 1 278 ? -17.015 7.827 7.125 1.00 92.31 278 THR A CA 1
ATOM 2167 C C . THR A 1 278 ? -17.640 6.463 6.796 1.00 92.31 278 THR A C 1
ATOM 2169 O O . THR A 1 278 ? -18.630 6.401 6.063 1.00 92.31 278 THR A O 1
ATOM 2172 N N . ALA A 1 279 ? -17.140 5.375 7.396 1.00 92.44 279 ALA A N 1
ATOM 2173 C CA . ALA A 1 279 ? -17.678 4.019 7.253 1.00 92.44 279 ALA A CA 1
ATOM 2174 C C . ALA A 1 279 ? -19.106 3.849 7.809 1.00 92.44 279 ALA A C 1
ATOM 2176 O O . ALA A 1 279 ? -19.886 3.063 7.268 1.00 92.44 279 ALA A O 1
ATOM 2177 N N . GLU A 1 280 ? -19.444 4.584 8.873 1.00 91.81 280 GLU A N 1
ATOM 2178 C CA . GLU A 1 280 ? -20.764 4.583 9.529 1.00 91.81 280 GLU A CA 1
ATOM 2179 C C . GLU A 1 280 ? -21.767 5.541 8.874 1.00 91.81 280 GLU A C 1
ATOM 2181 O O . GLU A 1 280 ? -22.917 5.630 9.294 1.00 91.81 280 GLU A O 1
ATOM 2186 N N . SER A 1 281 ? -21.353 6.261 7.836 1.00 92.62 281 SER A N 1
ATOM 2187 C CA . SER A 1 281 ? -22.226 7.126 7.050 1.00 92.62 281 SER A CA 1
ATOM 2188 C C . SER A 1 281 ? -22.812 6.385 5.854 1.00 92.62 281 SER A C 1
ATOM 2190 O O . SER A 1 281 ? -22.152 5.524 5.267 1.00 92.62 281 SER A O 1
ATOM 2192 N N . LEU A 1 282 ? -24.041 6.738 5.463 1.00 92.94 282 LEU A N 1
ATOM 2193 C CA . LEU A 1 282 ? -24.773 6.125 4.345 1.00 92.94 282 LEU A CA 1
ATOM 2194 C C . LEU A 1 282 ? -24.841 4.597 4.431 1.00 92.94 282 LEU A C 1
ATOM 2196 O O . LEU A 1 282 ? -24.811 3.889 3.423 1.00 92.94 282 LEU A O 1
ATOM 2200 N N . VAL A 1 283 ? -24.969 4.094 5.656 1.00 92.25 283 VAL A N 1
ATOM 2201 C CA . VAL A 1 283 ? -25.033 2.672 5.986 1.00 92.25 283 VAL A CA 1
ATOM 2202 C C . VAL A 1 283 ? -25.978 1.917 5.060 1.00 92.25 283 VAL A C 1
ATOM 2204 O O . VAL A 1 283 ? -25.554 0.930 4.484 1.00 92.25 283 VAL A O 1
ATOM 2207 N N . LEU A 1 284 ? -27.220 2.380 4.858 1.00 93.50 284 LEU A N 1
ATOM 2208 C CA . LEU A 1 284 ? -28.207 1.696 4.008 1.00 93.50 284 LEU A CA 1
ATOM 2209 C C . LEU A 1 284 ? -27.750 1.551 2.545 1.00 93.50 284 LEU A C 1
ATOM 2211 O O . LEU A 1 284 ? -28.021 0.525 1.927 1.00 93.50 284 LEU A O 1
ATOM 2215 N N . LEU A 1 285 ? -27.026 2.535 2.004 1.00 95.75 285 LEU A N 1
ATOM 2216 C CA . LEU A 1 285 ? -26.482 2.458 0.646 1.00 95.75 285 LEU A CA 1
ATOM 2217 C C . LEU A 1 285 ? -25.301 1.490 0.580 1.00 95.75 285 LEU A C 1
ATOM 2219 O O . LEU A 1 285 ? -25.279 0.615 -0.281 1.00 95.75 285 LEU A O 1
ATOM 2223 N N . ARG A 1 286 ? -24.338 1.615 1.505 1.00 95.19 286 ARG A N 1
ATOM 2224 C CA . ARG A 1 286 ? -23.208 0.669 1.624 1.00 95.19 286 ARG A CA 1
ATOM 2225 C C . ARG A 1 286 ? -23.710 -0.758 1.729 1.00 95.19 286 ARG A C 1
ATOM 2227 O O . ARG A 1 286 ? -23.190 -1.679 1.121 1.00 95.19 286 ARG A O 1
ATOM 2234 N N . ASN A 1 287 ? -24.792 -0.896 2.463 1.00 94.06 287 ASN A N 1
ATOM 2235 C CA . ASN A 1 287 ? -25.455 -2.136 2.710 1.00 94.06 287 ASN A CA 1
ATOM 2236 C C . ASN A 1 287 ? -25.990 -2.797 1.425 1.00 94.06 287 ASN A C 1
ATOM 2238 O O . ASN A 1 287 ? -25.784 -3.999 1.225 1.00 94.06 287 ASN A O 1
ATOM 2242 N N . ASP A 1 288 ? -26.649 -2.035 0.557 1.00 96.56 288 ASP A N 1
ATOM 2243 C CA . ASP A 1 288 ? -27.115 -2.540 -0.735 1.00 96.56 288 ASP A CA 1
ATOM 2244 C C . ASP A 1 288 ? -25.956 -2.794 -1.716 1.00 96.56 288 ASP A C 1
ATOM 2246 O O . ASP A 1 288 ? -26.019 -3.748 -2.490 1.00 96.56 288 ASP A O 1
ATOM 2250 N N . VAL A 1 289 ? -24.872 -2.008 -1.646 1.00 96.50 289 VAL A N 1
ATOM 2251 C CA . VAL A 1 289 ? -23.631 -2.275 -2.400 1.00 96.50 289 VAL A CA 1
ATOM 2252 C C . VAL A 1 289 ? -23.052 -3.641 -2.025 1.00 96.50 289 VAL A C 1
ATOM 2254 O O . VAL A 1 289 ? -22.817 -4.458 -2.912 1.00 96.50 289 VAL A O 1
ATOM 2257 N N . GLU A 1 290 ? -22.918 -3.935 -0.732 1.00 96.44 290 GLU A N 1
ATOM 2258 C CA . GLU A 1 290 ? -22.403 -5.227 -0.261 1.00 96.44 290 GLU A CA 1
ATOM 2259 C C . GLU A 1 290 ? -23.308 -6.397 -0.647 1.00 96.44 290 GLU A C 1
ATOM 2261 O O . GLU A 1 290 ? -22.830 -7.472 -1.001 1.00 96.44 290 GLU A O 1
ATOM 2266 N N . LEU A 1 291 ? -24.628 -6.194 -0.643 1.00 95.56 291 LEU A N 1
ATOM 2267 C CA . LEU A 1 291 ? -25.561 -7.212 -1.119 1.00 95.56 291 LEU A CA 1
ATOM 2268 C C . LEU A 1 291 ? -25.352 -7.504 -2.613 1.00 95.56 291 LEU A C 1
ATOM 2270 O O . LEU A 1 291 ? -25.338 -8.662 -3.023 1.00 95.56 291 LEU A O 1
ATOM 2274 N N . MET A 1 292 ? -25.160 -6.463 -3.423 1.00 95.50 292 MET A N 1
ATOM 2275 C CA . MET A 1 292 ? -24.901 -6.595 -4.857 1.00 95.50 292 MET A CA 1
ATOM 2276 C C . MET A 1 292 ? -23.570 -7.310 -5.139 1.00 95.50 292 MET A C 1
ATOM 2278 O O . MET A 1 292 ? -23.522 -8.204 -5.984 1.00 95.50 292 MET A O 1
ATOM 2282 N N . VAL A 1 293 ? -22.511 -6.969 -4.399 1.00 95.81 293 VAL A N 1
ATOM 2283 C CA . VAL A 1 293 ? -21.195 -7.625 -4.487 1.00 95.81 293 VAL A CA 1
ATOM 2284 C C . VAL A 1 293 ? -21.287 -9.086 -4.046 1.00 95.81 293 VAL A C 1
ATOM 2286 O O . VAL A 1 293 ? -20.860 -9.971 -4.786 1.00 95.81 293 VAL A O 1
ATOM 2289 N N . SER A 1 294 ? -21.905 -9.359 -2.892 1.00 94.81 294 SER A N 1
ATOM 2290 C CA . SER A 1 294 ? -22.077 -10.717 -2.360 1.00 94.81 294 SER A CA 1
ATOM 2291 C C . SER A 1 294 ? -22.873 -11.604 -3.315 1.00 94.81 294 SER A C 1
ATOM 2293 O O . SER A 1 294 ? -22.488 -12.749 -3.543 1.00 94.81 294 SER A O 1
ATOM 2295 N N . ASN A 1 295 ? -23.933 -11.078 -3.939 1.00 94.94 295 ASN A N 1
ATOM 2296 C CA . ASN A 1 295 ? -24.688 -11.809 -4.956 1.00 94.94 295 ASN A CA 1
ATOM 2297 C C . ASN A 1 295 ? -23.814 -12.173 -6.165 1.00 94.94 295 ASN A C 1
ATOM 2299 O O . ASN A 1 295 ? -23.831 -13.320 -6.609 1.00 94.94 295 ASN A O 1
ATOM 2303 N N . CYS A 1 296 ? -23.008 -11.228 -6.661 1.00 94.00 296 CYS A N 1
ATOM 2304 C CA . CYS A 1 296 ? -22.097 -11.475 -7.777 1.00 94.00 296 CYS A CA 1
ATOM 2305 C C . CYS A 1 296 ? -21.057 -12.555 -7.438 1.00 94.00 296 CYS A C 1
ATOM 2307 O O . CYS A 1 296 ? -20.881 -13.496 -8.213 1.00 94.00 296 CYS A O 1
ATOM 2309 N N . VAL A 1 297 ? -20.423 -12.467 -6.263 1.00 94.06 297 VAL A N 1
ATOM 2310 C CA . VAL A 1 297 ? -19.429 -13.450 -5.798 1.00 94.06 297 VAL A CA 1
ATOM 2311 C C . VAL A 1 297 ? -20.060 -14.822 -5.579 1.00 94.06 297 VAL A C 1
ATOM 2313 O O . VAL A 1 297 ? -19.481 -15.827 -5.976 1.00 94.06 297 VAL A O 1
ATOM 2316 N N . ARG A 1 298 ? -21.247 -14.890 -4.968 1.00 92.19 298 ARG A N 1
ATOM 2317 C CA . ARG A 1 298 ? -21.898 -16.161 -4.635 1.00 92.19 298 ARG A CA 1
ATOM 2318 C C . ARG A 1 298 ? -22.366 -16.909 -5.877 1.00 92.19 298 ARG A C 1
ATOM 2320 O O . ARG A 1 298 ? -22.132 -18.109 -5.977 1.00 92.19 298 ARG A O 1
ATOM 2327 N N . PHE A 1 299 ? -22.999 -16.209 -6.817 1.00 93.19 299 PHE A N 1
ATOM 2328 C CA . PHE A 1 299 ? -23.474 -16.824 -8.055 1.00 93.19 299 PHE A CA 1
ATOM 2329 C C . PHE A 1 299 ? -22.323 -17.226 -8.987 1.00 93.19 299 PHE A C 1
ATOM 2331 O O . PHE A 1 299 ? -22.414 -18.239 -9.674 1.00 93.19 299 PHE A O 1
ATOM 2338 N N . ASN A 1 300 ? -21.218 -16.472 -8.974 1.00 92.06 300 ASN A N 1
ATOM 2339 C CA . ASN A 1 300 ? -20.054 -16.716 -9.827 1.00 92.06 300 ASN A CA 1
ATOM 2340 C C . ASN A 1 300 ? -18.838 -17.250 -9.054 1.00 92.06 300 ASN A C 1
ATOM 2342 O O . ASN A 1 300 ? -17.702 -17.014 -9.460 1.00 92.06 300 ASN A O 1
ATOM 2346 N N . SER A 1 301 ? -19.051 -17.974 -7.953 1.00 87.31 301 SER A N 1
ATOM 2347 C CA . SER A 1 301 ? -17.976 -18.438 -7.057 1.00 87.31 301 SER A CA 1
ATOM 2348 C C . SER A 1 301 ? -16.910 -19.285 -7.762 1.00 87.31 301 SER A C 1
ATOM 2350 O O . SER A 1 301 ? -15.742 -19.251 -7.387 1.00 87.31 301 SER A O 1
ATOM 2352 N N . ASN A 1 302 ? -17.298 -19.989 -8.827 1.00 86.62 302 ASN A N 1
ATOM 2353 C CA . ASN A 1 302 ? -16.415 -20.829 -9.636 1.00 86.62 302 ASN A CA 1
ATOM 2354 C C . ASN A 1 302 ? -15.707 -20.071 -10.775 1.00 86.62 302 ASN A C 1
ATOM 2356 O O . ASN A 1 302 ? -14.941 -20.676 -11.524 1.00 86.62 302 ASN A O 1
ATOM 2360 N N . VAL A 1 303 ? -15.970 -18.772 -10.952 1.00 89.81 303 VAL A N 1
ATOM 2361 C CA . VAL A 1 303 ? -15.407 -17.967 -12.043 1.00 89.81 303 VAL A CA 1
ATOM 2362 C C . VAL A 1 303 ? -14.639 -16.780 -11.471 1.00 89.81 303 VAL A C 1
ATOM 2364 O O . VAL A 1 303 ? -15.190 -15.715 -11.197 1.00 89.81 303 VAL A O 1
ATOM 2367 N N . GLN A 1 304 ? -13.326 -16.964 -11.330 1.00 89.62 304 GLN A N 1
ATOM 2368 C CA . GLN A 1 304 ? -12.429 -16.013 -10.671 1.00 89.62 304 GLN A CA 1
ATOM 2369 C C . GLN A 1 304 ? -12.491 -14.593 -11.260 1.00 89.62 304 GLN A C 1
ATOM 2371 O O . GLN A 1 304 ? -12.452 -13.623 -10.507 1.00 89.62 304 GLN A O 1
ATOM 2376 N N . SER A 1 305 ? -12.669 -14.450 -12.578 1.00 92.31 305 SER A N 1
ATOM 2377 C CA . SER A 1 305 ? -12.788 -13.134 -13.223 1.00 92.31 305 SER A CA 1
ATOM 2378 C C . SER A 1 305 ? -14.001 -12.334 -12.734 1.00 92.31 305 SER A C 1
ATOM 2380 O O . SER A 1 305 ? -13.910 -11.118 -12.577 1.00 92.31 305 SER A O 1
ATOM 2382 N N . TRP A 1 306 ? -15.121 -12.996 -12.426 1.00 92.56 306 TRP A N 1
ATOM 2383 C CA . TRP A 1 306 ? -16.301 -12.350 -11.845 1.00 92.56 306 TRP A CA 1
ATOM 2384 C C . TRP A 1 306 ? -16.098 -11.993 -10.374 1.00 92.56 306 TRP A C 1
ATOM 2386 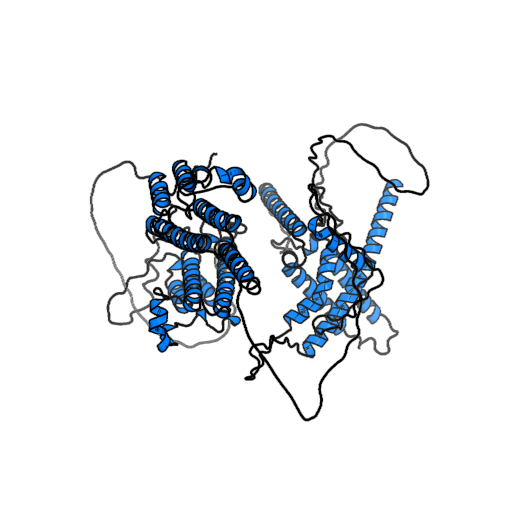O O . TRP A 1 306 ? -16.531 -10.926 -9.941 1.00 92.56 306 TRP A O 1
ATOM 2396 N N . VAL A 1 307 ? -15.404 -12.843 -9.612 1.00 91.31 307 VAL A N 1
ATOM 2397 C CA . VAL A 1 307 ? -15.046 -12.554 -8.214 1.00 91.31 307 VAL A CA 1
ATOM 2398 C C . VAL A 1 307 ? -14.112 -11.341 -8.137 1.00 91.31 307 VAL A C 1
ATOM 2400 O O . VAL A 1 307 ? -14.308 -10.450 -7.311 1.00 91.31 307 VAL A O 1
ATOM 2403 N N . GLU A 1 308 ? -13.125 -11.258 -9.028 1.00 92.62 308 GLU A N 1
ATOM 2404 C CA . GLU A 1 308 ? -12.219 -10.111 -9.140 1.00 92.62 308 GLU A CA 1
ATOM 2405 C C . GLU A 1 308 ? -12.948 -8.841 -9.581 1.00 92.62 308 GLU A C 1
ATOM 2407 O O . GLU A 1 308 ? -12.733 -7.779 -8.988 1.00 92.62 308 GLU A O 1
ATOM 2412 N N . LEU A 1 309 ? -13.862 -8.948 -10.552 1.00 92.69 309 LEU A N 1
ATOM 2413 C CA . LEU A 1 309 ? -14.723 -7.842 -10.972 1.00 92.69 309 LEU A CA 1
ATOM 2414 C C . LEU A 1 309 ? -15.574 -7.323 -9.802 1.00 92.69 309 LEU A C 1
ATOM 2416 O O . LEU A 1 309 ? -15.620 -6.116 -9.567 1.00 92.69 309 LEU A O 1
ATOM 2420 N N . ALA A 1 310 ? -16.187 -8.222 -9.025 1.00 94.31 310 ALA A N 1
ATOM 2421 C CA . ALA A 1 310 ? -16.982 -7.879 -7.846 1.00 94.31 310 ALA A CA 1
ATOM 2422 C C . ALA A 1 310 ? -16.154 -7.155 -6.776 1.00 94.31 310 ALA A C 1
ATOM 2424 O O . ALA A 1 310 ? -16.581 -6.116 -6.277 1.00 94.31 310 ALA A O 1
ATOM 2425 N N . ARG A 1 311 ? -14.938 -7.630 -6.478 1.00 93.38 311 ARG A N 1
ATOM 2426 C CA . ARG A 1 311 ? -14.026 -6.988 -5.510 1.00 93.38 311 ARG A CA 1
ATOM 2427 C C . ARG A 1 311 ? -13.493 -5.638 -5.993 1.00 93.38 311 ARG A C 1
ATOM 2429 O O . ARG A 1 311 ? -13.337 -4.703 -5.201 1.00 93.38 311 ARG A O 1
ATOM 2436 N N . SER A 1 312 ? -13.217 -5.518 -7.293 1.00 94.50 312 SER A N 1
ATOM 2437 C CA . SER A 1 312 ? -12.862 -4.244 -7.930 1.00 94.50 312 SER A CA 1
ATOM 2438 C C . SER A 1 312 ? -14.004 -3.237 -7.785 1.00 94.50 312 SER A C 1
ATOM 2440 O O . SER A 1 312 ? -13.780 -2.104 -7.349 1.00 94.50 312 SER A O 1
ATOM 2442 N N . PHE A 1 313 ? -15.234 -3.666 -8.078 1.00 96.06 313 PHE A N 1
ATOM 2443 C CA . PHE A 1 313 ? -16.428 -2.840 -7.932 1.00 96.06 313 PHE A CA 1
ATOM 2444 C C . PHE A 1 313 ? -16.676 -2.437 -6.475 1.00 96.06 313 PHE A C 1
ATOM 2446 O O . PHE A 1 313 ? -16.891 -1.259 -6.207 1.00 96.06 313 PHE A O 1
ATOM 2453 N N . GLN A 1 314 ? -16.573 -3.373 -5.527 1.00 95.94 314 GLN A N 1
ATOM 2454 C CA . GLN A 1 314 ? -16.716 -3.126 -4.086 1.00 95.94 314 GLN A CA 1
ATOM 2455 C C . GLN A 1 314 ? -15.773 -2.011 -3.610 1.00 95.94 314 GLN A C 1
ATOM 2457 O O . GLN A 1 314 ? -16.199 -1.034 -2.988 1.00 95.94 314 GLN A O 1
ATOM 2462 N N . SER A 1 315 ? -14.493 -2.114 -3.989 1.00 95.12 315 SER A N 1
ATOM 2463 C CA . SER A 1 315 ? -13.461 -1.123 -3.661 1.00 95.12 315 SER A CA 1
ATOM 2464 C C . SER A 1 315 ? -13.795 0.260 -4.213 1.00 95.12 315 SER A C 1
ATOM 2466 O O . SER A 1 315 ? -13.702 1.268 -3.510 1.00 95.12 315 SER A O 1
ATOM 2468 N N . PHE A 1 316 ? -14.208 0.311 -5.479 1.00 96.06 316 PHE A N 1
ATOM 2469 C CA . PHE A 1 316 ? -14.590 1.549 -6.140 1.00 96.06 316 PHE A CA 1
ATOM 2470 C C . PHE A 1 316 ? -15.841 2.181 -5.521 1.00 96.06 316 PHE A C 1
ATOM 2472 O O . PHE A 1 316 ? -15.853 3.384 -5.248 1.00 96.06 316 PHE A O 1
ATOM 2479 N N . ALA A 1 317 ? -16.878 1.382 -5.274 1.00 96.75 317 ALA A N 1
ATOM 2480 C CA . ALA A 1 317 ? -18.152 1.859 -4.767 1.00 96.75 317 ALA A CA 1
ATOM 2481 C C . ALA A 1 317 ? -18.004 2.456 -3.367 1.00 96.75 317 ALA A C 1
ATOM 2483 O O . ALA A 1 317 ? -18.455 3.578 -3.129 1.00 96.75 317 ALA A O 1
ATOM 2484 N N . HIS A 1 318 ? -17.296 1.777 -2.460 1.00 96.75 318 HIS A N 1
ATOM 2485 C CA . HIS A 1 318 ? -17.042 2.335 -1.136 1.00 96.75 318 HIS A CA 1
ATOM 2486 C C . HIS A 1 318 ? -16.198 3.600 -1.174 1.00 96.75 318 HIS A C 1
ATOM 2488 O O . HIS A 1 318 ? -16.540 4.544 -0.467 1.00 96.75 318 HIS A O 1
ATOM 2494 N N . LYS A 1 319 ? -15.191 3.681 -2.051 1.00 95.69 319 LYS A N 1
ATOM 2495 C CA . LYS A 1 319 ? -14.414 4.912 -2.235 1.00 95.69 319 LYS A CA 1
ATOM 2496 C C . LYS A 1 319 ? -15.287 6.077 -2.710 1.00 95.69 319 LYS A C 1
ATOM 2498 O O . LYS A 1 319 ? -15.184 7.176 -2.180 1.00 95.69 319 LYS A O 1
ATOM 2503 N N . LYS A 1 320 ? -16.188 5.846 -3.672 1.00 96.50 320 LYS A N 1
ATOM 2504 C CA . LYS A 1 320 ? -17.126 6.874 -4.157 1.00 96.50 320 LYS A CA 1
ATOM 2505 C C . LYS A 1 320 ? -18.094 7.349 -3.078 1.00 96.50 320 LYS A C 1
ATOM 2507 O O . LYS A 1 320 ? -18.381 8.543 -3.007 1.00 96.50 320 LYS A O 1
ATOM 2512 N N . ILE A 1 321 ? -18.584 6.433 -2.243 1.00 96.31 321 ILE A N 1
ATOM 2513 C CA . ILE A 1 321 ? -19.431 6.780 -1.098 1.00 96.31 321 ILE A CA 1
ATOM 2514 C C . ILE A 1 321 ? -18.614 7.564 -0.061 1.00 96.31 321 ILE A C 1
ATOM 2516 O O . ILE A 1 321 ? -19.101 8.571 0.440 1.00 96.31 321 ILE A O 1
ATOM 2520 N N . ASP A 1 322 ? -17.368 7.169 0.215 1.00 96.25 322 ASP A N 1
ATOM 2521 C CA . ASP A 1 322 ? -16.469 7.887 1.128 1.00 96.25 322 ASP A CA 1
ATOM 2522 C C . ASP A 1 322 ? -16.222 9.328 0.650 1.00 96.25 322 ASP A C 1
ATOM 2524 O O . ASP A 1 322 ? -16.426 10.270 1.414 1.00 96.25 322 ASP A O 1
ATOM 2528 N N . ASP A 1 323 ? -15.893 9.519 -0.632 1.00 95.56 323 ASP A N 1
ATOM 2529 C CA . ASP A 1 323 ? -15.716 10.843 -1.246 1.00 95.56 323 ASP A CA 1
ATOM 2530 C C . ASP A 1 323 ? -16.990 11.702 -1.137 1.00 95.56 323 ASP A C 1
ATOM 2532 O O . ASP A 1 323 ? -16.925 12.914 -0.912 1.00 95.56 323 ASP A O 1
ATOM 2536 N N . PHE A 1 324 ? -18.167 11.088 -1.307 1.00 95.81 324 PHE A N 1
ATOM 2537 C CA . PHE A 1 324 ? -19.453 11.770 -1.168 1.00 95.81 324 PHE A CA 1
ATOM 2538 C C . PHE A 1 324 ? -19.718 12.201 0.275 1.00 95.81 324 PHE A C 1
ATOM 2540 O O . PHE A 1 324 ? -20.138 13.338 0.502 1.00 95.81 324 PHE A O 1
ATOM 2547 N N . VAL A 1 325 ? -19.455 11.318 1.241 1.00 94.38 325 VAL A N 1
ATOM 2548 C CA . VAL A 1 325 ? -19.604 11.601 2.672 1.00 94.38 325 VAL A CA 1
ATOM 2549 C C . VAL A 1 325 ? -18.667 12.725 3.087 1.00 94.38 325 VAL A C 1
ATOM 2551 O O . VAL A 1 325 ? -19.130 13.693 3.676 1.00 94.38 325 VAL A O 1
ATOM 2554 N N . ILE A 1 326 ? -17.385 12.663 2.716 1.00 93.44 326 ILE A N 1
ATOM 2555 C CA . ILE A 1 326 ? -16.392 13.695 3.055 1.00 93.44 326 ILE A CA 1
ATOM 2556 C C . ILE A 1 326 ? -16.772 15.053 2.449 1.00 93.44 326 ILE A C 1
ATOM 2558 O O . ILE A 1 326 ? -16.509 16.089 3.053 1.00 93.44 326 ILE A O 1
ATOM 2562 N N . ARG A 1 327 ? -17.426 15.078 1.282 1.00 92.62 327 ARG A N 1
ATOM 2563 C CA . ARG A 1 327 ? -17.916 16.327 0.681 1.00 92.62 327 ARG A CA 1
ATOM 2564 C C . ARG A 1 327 ? -19.052 16.972 1.482 1.00 92.62 327 ARG A C 1
ATOM 2566 O O . ARG A 1 327 ? -19.102 18.194 1.549 1.00 92.62 327 ARG A O 1
ATOM 2573 N N . HIS A 1 328 ? -19.950 16.172 2.060 1.00 89.62 328 HIS A N 1
ATOM 2574 C CA . HIS A 1 328 ? -21.084 16.672 2.853 1.00 89.62 328 HIS A CA 1
ATOM 2575 C C . HIS A 1 328 ? -20.717 16.906 4.319 1.00 89.62 328 HIS A C 1
ATOM 2577 O O . HIS A 1 328 ? -21.237 17.821 4.946 1.00 89.62 328 HIS A O 1
ATOM 2583 N N . VAL A 1 329 ? -19.808 16.097 4.864 1.00 90.44 329 VAL A N 1
ATOM 2584 C CA . VAL A 1 329 ? -19.337 16.184 6.247 1.00 90.44 329 VAL A CA 1
ATOM 2585 C C . VAL A 1 329 ? -17.805 16.109 6.266 1.00 90.44 329 VAL A C 1
ATOM 2587 O O . VAL A 1 329 ? -17.230 15.071 6.606 1.00 90.44 329 VAL A O 1
ATOM 2590 N N . PRO A 1 330 ? -17.109 17.214 5.930 1.00 89.94 330 PRO A N 1
ATOM 2591 C CA . PRO A 1 330 ? -15.645 17.252 5.906 1.00 89.94 330 PRO A CA 1
ATOM 2592 C C . PRO A 1 330 ? -14.988 16.881 7.241 1.00 89.94 330 PRO A C 1
ATOM 2594 O O . PRO A 1 330 ? -13.862 16.390 7.247 1.00 89.94 330 PRO A O 1
ATOM 2597 N N . ALA A 1 331 ? -15.701 17.055 8.361 1.00 87.88 331 ALA A N 1
ATOM 2598 C CA . ALA A 1 331 ? -15.247 16.683 9.701 1.00 87.88 331 ALA A CA 1
ATOM 2599 C C . ALA A 1 331 ? -14.983 15.175 9.874 1.00 87.88 331 ALA A C 1
ATOM 2601 O O . ALA A 1 331 ? -14.217 14.791 10.751 1.00 87.88 331 ALA A O 1
ATOM 2602 N N . LEU A 1 332 ? -15.574 14.315 9.034 1.00 89.44 332 LEU A N 1
ATOM 2603 C CA . LEU A 1 332 ? -15.331 12.868 9.074 1.00 89.44 332 LEU A CA 1
ATOM 2604 C C . LEU A 1 332 ? -14.042 12.455 8.350 1.00 89.44 332 LEU A C 1
ATOM 2606 O O . LEU A 1 332 ? -13.656 11.284 8.405 1.00 89.44 332 LEU A O 1
ATOM 2610 N N . LYS A 1 333 ? -13.354 13.379 7.672 1.00 89.56 333 LYS A N 1
ATOM 2611 C CA . LYS A 1 333 ? -12.095 13.084 6.983 1.00 89.56 333 LYS A CA 1
ATOM 2612 C C . LYS A 1 333 ? -11.047 12.580 7.985 1.00 89.56 333 LYS A C 1
ATOM 2614 O O . LYS A 1 333 ? -10.770 13.239 8.978 1.00 89.56 333 LYS A O 1
ATOM 2619 N N . GLY A 1 334 ? -10.456 11.417 7.705 1.00 87.00 334 GLY A N 1
ATOM 2620 C CA . GLY A 1 334 ? -9.475 10.757 8.581 1.00 87.00 334 GLY A CA 1
ATOM 2621 C C . GLY A 1 334 ? -10.072 9.739 9.560 1.00 87.00 334 GLY A C 1
ATOM 2622 O O . GLY A 1 334 ? -9.332 8.949 10.136 1.00 87.00 334 GLY A O 1
ATOM 2623 N N . THR A 1 335 ? -11.399 9.690 9.712 1.00 91.56 335 THR A N 1
ATOM 2624 C CA . THR A 1 335 ? -12.063 8.571 10.402 1.00 91.56 335 THR A CA 1
ATOM 2625 C C . THR A 1 335 ? -12.024 7.299 9.546 1.00 91.56 335 THR A C 1
ATOM 2627 O O . THR A 1 335 ? -11.770 7.369 8.341 1.00 91.56 335 THR A O 1
ATOM 2630 N N . LYS A 1 336 ? -12.311 6.133 10.148 1.00 90.69 336 LYS A N 1
ATOM 2631 C CA . LYS A 1 336 ? -12.355 4.838 9.444 1.00 90.69 336 LYS A CA 1
ATOM 2632 C C . LYS A 1 336 ? -13.187 4.950 8.160 1.00 90.69 336 LYS A C 1
ATOM 2634 O O . LYS A 1 336 ? -14.372 5.293 8.217 1.00 90.69 336 LYS A O 1
ATOM 2639 N N . SER A 1 337 ? -12.558 4.686 7.015 1.00 92.25 337 SER A N 1
ATOM 2640 C CA . SER A 1 337 ? -13.204 4.781 5.706 1.00 92.25 337 SER A CA 1
ATOM 2641 C C . SER A 1 337 ? -14.062 3.547 5.432 1.00 92.25 337 SER A C 1
ATOM 2643 O O . SER A 1 337 ? -13.872 2.485 6.034 1.00 92.25 337 SER A O 1
ATOM 2645 N N . GLY A 1 338 ? -15.031 3.665 4.528 1.00 87.75 338 GLY A N 1
ATOM 2646 C CA . GLY A 1 338 ? -15.771 2.501 4.071 1.00 87.75 338 GLY A CA 1
ATOM 2647 C C . GLY A 1 338 ? -14.882 1.520 3.317 1.00 87.75 338 GLY A C 1
ATOM 2648 O O . GLY A 1 338 ? -15.048 0.317 3.469 1.00 87.75 338 GLY A O 1
ATOM 2649 N N . VAL A 1 339 ? -13.897 2.001 2.559 1.00 90.25 339 VAL A N 1
ATOM 2650 C CA . VAL A 1 339 ? -12.923 1.104 1.918 1.00 90.25 339 VAL A CA 1
ATOM 2651 C C . VAL A 1 339 ? -12.208 0.247 2.971 1.00 90.25 339 VAL A C 1
ATOM 2653 O O . VAL A 1 339 ? -12.156 -0.972 2.835 1.00 90.25 339 VAL A O 1
ATOM 2656 N N . ASP A 1 340 ? -11.755 0.839 4.076 1.00 87.75 340 ASP A N 1
ATOM 2657 C CA . ASP A 1 340 ? -11.083 0.084 5.143 1.00 87.75 340 ASP A CA 1
ATOM 2658 C C . ASP A 1 340 ? -12.029 -0.880 5.863 1.00 87.75 340 ASP A C 1
ATOM 2660 O O . ASP A 1 340 ? -11.648 -2.001 6.199 1.00 87.75 340 ASP A O 1
ATOM 2664 N N . ALA A 1 341 ? -13.264 -0.441 6.115 1.00 88.06 341 ALA A N 1
ATOM 2665 C CA . ALA A 1 341 ? -14.243 -1.221 6.858 1.00 88.06 341 ALA A CA 1
ATOM 2666 C C . ALA A 1 341 ? -14.788 -2.420 6.073 1.00 88.06 341 ALA A C 1
ATOM 2668 O O . ALA A 1 341 ? -14.953 -3.483 6.666 1.00 88.06 341 ALA A O 1
ATOM 2669 N N . TYR A 1 342 ? -15.062 -2.251 4.779 1.00 85.44 342 TYR A N 1
ATOM 2670 C CA . TYR A 1 342 ? -15.772 -3.246 3.970 1.00 85.44 342 TYR A CA 1
ATOM 2671 C C . TYR A 1 342 ? -14.840 -4.021 3.020 1.00 85.44 342 TYR A C 1
ATOM 2673 O O . TYR A 1 342 ? -15.068 -5.197 2.781 1.00 85.44 342 TYR A O 1
ATOM 2681 N N . VAL A 1 343 ? -13.741 -3.428 2.534 1.00 83.88 343 VAL A N 1
ATOM 2682 C CA . VAL A 1 343 ? -12.855 -4.073 1.537 1.00 83.88 343 VAL A CA 1
ATOM 2683 C C . VAL A 1 343 ? -11.640 -4.725 2.195 1.00 83.88 343 VAL A C 1
ATOM 2685 O O . VAL A 1 343 ? -11.286 -5.871 1.906 1.00 83.88 343 VAL A O 1
ATOM 2688 N N . THR A 1 344 ? -10.956 -3.992 3.077 1.00 70.06 344 THR A N 1
ATOM 2689 C CA . THR A 1 344 ? -9.701 -4.468 3.683 1.00 70.06 344 THR A CA 1
ATOM 2690 C C . THR A 1 344 ? -9.952 -5.609 4.675 1.00 70.06 344 THR A C 1
ATOM 2692 O O . THR A 1 344 ? -9.133 -6.527 4.764 1.00 70.06 344 THR A O 1
ATOM 2695 N N . GLY A 1 345 ? -11.119 -5.617 5.333 1.00 58.22 345 GLY A N 1
ATOM 2696 C CA . GLY A 1 345 ? -11.570 -6.732 6.174 1.00 58.22 345 GLY A CA 1
ATOM 2697 C C . GLY A 1 345 ? -11.677 -8.061 5.413 1.00 58.22 345 GLY A C 1
ATOM 2698 O O . GLY A 1 345 ? -11.258 -9.098 5.926 1.00 58.22 345 GLY A O 1
ATOM 2699 N N . GLU A 1 346 ? -12.133 -8.038 4.156 1.00 55.78 346 GLU A N 1
ATOM 2700 C CA . GLU A 1 346 ? -12.268 -9.250 3.337 1.00 55.78 346 GLU A CA 1
ATOM 2701 C C . GLU A 1 346 ? -10.953 -9.689 2.683 1.00 55.78 346 GLU A C 1
ATOM 2703 O O . GLU A 1 346 ? -10.724 -10.889 2.514 1.00 55.78 346 GLU A O 1
ATOM 2708 N N . LYS A 1 347 ? -10.037 -8.766 2.348 1.00 52.66 347 LYS A N 1
ATOM 2709 C CA . LYS A 1 347 ? -8.714 -9.149 1.814 1.00 52.66 347 LYS A CA 1
ATOM 2710 C C . LYS A 1 347 ? -7.901 -9.965 2.818 1.00 52.66 347 LYS A C 1
ATOM 2712 O O . LYS A 1 347 ? -7.262 -10.930 2.407 1.00 52.66 347 LYS A O 1
ATOM 2717 N N . GLN A 1 348 ? -7.979 -9.657 4.113 1.00 43.91 348 GLN A N 1
ATOM 2718 C CA . GLN A 1 348 ? -7.303 -10.457 5.143 1.00 43.91 348 GLN A CA 1
ATOM 2719 C C . GLN A 1 348 ? -7.886 -11.874 5.267 1.00 43.91 348 GLN A C 1
ATOM 2721 O O . GLN A 1 348 ? -7.130 -12.825 5.466 1.00 43.91 348 GLN A O 1
ATOM 2726 N N . GLN A 1 349 ? -9.197 -12.044 5.064 1.00 47.50 349 GLN A N 1
ATOM 2727 C CA . GLN A 1 349 ? -9.836 -13.366 5.043 1.00 47.50 349 GLN A CA 1
ATOM 2728 C C . GLN A 1 349 ? -9.554 -14.133 3.736 1.00 47.50 349 GLN A C 1
ATOM 2730 O O . GLN A 1 349 ? -9.273 -15.330 3.757 1.00 47.50 349 GLN A O 1
ATOM 2735 N N . SER A 1 350 ? -9.523 -13.434 2.600 1.00 49.12 350 SER A N 1
ATOM 2736 C CA . SER A 1 350 ? -9.288 -14.019 1.273 1.00 49.12 350 SER A CA 1
ATOM 2737 C C . SER A 1 350 ? -7.836 -14.433 1.041 1.00 49.12 350 SER A C 1
ATOM 2739 O O . SER A 1 350 ? -7.573 -15.447 0.404 1.00 49.12 350 SER A O 1
ATOM 2741 N N . GLN A 1 351 ? -6.874 -13.648 1.533 1.00 41.59 351 GLN A N 1
ATOM 2742 C CA . GLN A 1 351 ? -5.450 -13.936 1.360 1.00 41.59 351 GLN A CA 1
ATOM 2743 C C . GLN A 1 351 ? -5.015 -15.118 2.238 1.00 41.59 351 GLN A C 1
ATOM 2745 O O . GLN A 1 351 ? -4.154 -15.889 1.829 1.00 41.59 351 GLN A O 1
ATOM 2750 N N . GLN A 1 352 ? -5.682 -15.345 3.376 1.00 39.56 352 GLN A N 1
ATOM 2751 C CA . GLN A 1 352 ? -5.538 -16.579 4.159 1.00 39.56 352 GLN A CA 1
ATOM 2752 C C . GLN A 1 352 ? -6.146 -17.807 3.457 1.00 39.56 352 GLN A C 1
ATOM 2754 O O . GLN A 1 352 ? -5.591 -18.900 3.571 1.00 39.56 352 GLN A O 1
ATOM 2759 N N . GLN A 1 353 ? -7.210 -17.643 2.662 1.00 43.31 353 GLN A N 1
ATOM 2760 C CA . GLN A 1 353 ? -7.768 -18.721 1.829 1.00 43.31 353 GLN A CA 1
ATOM 2761 C C . GLN A 1 353 ? -6.947 -19.005 0.552 1.00 43.31 353 GLN A C 1
ATOM 2763 O O . GLN A 1 353 ? -6.822 -20.155 0.139 1.00 43.31 353 GLN A O 1
ATOM 2768 N N . LEU A 1 354 ? -6.311 -17.996 -0.052 1.00 40.56 354 LEU A N 1
ATOM 2769 C CA . LEU A 1 354 ? -5.443 -18.182 -1.227 1.00 40.56 354 LEU A CA 1
ATOM 2770 C C . LEU A 1 354 ? -4.049 -18.717 -0.867 1.00 40.56 354 LEU A C 1
ATOM 2772 O O . LEU A 1 354 ? -3.515 -19.547 -1.600 1.00 40.56 354 LEU A O 1
ATOM 2776 N N . LEU A 1 355 ? -3.480 -18.326 0.280 1.00 41.12 355 LEU A N 1
ATOM 2777 C CA . LEU A 1 355 ? -2.230 -18.915 0.784 1.00 41.12 355 LEU A CA 1
ATOM 2778 C C . LEU A 1 355 ? -2.411 -20.390 1.179 1.00 41.12 355 LEU A C 1
ATOM 2780 O O . LEU A 1 355 ? -1.495 -21.186 0.996 1.00 41.12 355 LEU A O 1
ATOM 2784 N N . SER A 1 356 ? -3.603 -20.789 1.630 1.00 37.78 356 SER A N 1
ATOM 2785 C CA . SER A 1 356 ? -3.911 -22.195 1.926 1.00 37.78 356 SER A CA 1
ATOM 2786 C C . SER A 1 356 ? -4.221 -23.038 0.678 1.00 37.78 356 SER A C 1
ATOM 2788 O O . SER A 1 356 ? -3.990 -24.247 0.704 1.00 37.78 356 SER A O 1
ATOM 2790 N N . GLN A 1 357 ? -4.652 -22.438 -0.440 1.00 44.94 357 GLN A N 1
ATOM 2791 C CA . GLN A 1 357 ? -4.814 -23.143 -1.722 1.00 44.94 357 GLN A CA 1
ATOM 2792 C C . GLN A 1 357 ? -3.522 -23.202 -2.557 1.00 44.94 357 GLN A C 1
ATOM 2794 O O . GLN A 1 357 ? -3.239 -24.237 -3.160 1.00 44.94 357 GLN A O 1
ATOM 2799 N N . ALA A 1 358 ? -2.674 -22.168 -2.534 1.00 40.09 358 ALA A N 1
ATOM 2800 C CA . ALA A 1 358 ? -1.387 -22.176 -3.240 1.00 40.09 358 ALA A CA 1
ATOM 2801 C C . ALA A 1 358 ? -0.389 -23.192 -2.645 1.00 40.09 358 ALA A C 1
ATOM 2803 O O . ALA A 1 358 ? 0.363 -23.825 -3.385 1.00 40.09 358 ALA A O 1
ATOM 2804 N N . SER A 1 359 ? -0.442 -23.440 -1.331 1.00 42.00 359 SER A N 1
ATOM 2805 C CA . SER A 1 359 ? 0.336 -24.510 -0.687 1.00 42.00 359 SER A CA 1
ATOM 2806 C C . SER A 1 359 ? -0.221 -25.921 -0.936 1.00 42.00 359 SER A C 1
ATOM 2808 O O . SER A 1 359 ? 0.514 -26.895 -0.784 1.00 42.00 359 SER A O 1
ATOM 2810 N N . LYS A 1 360 ? -1.485 -26.064 -1.365 1.00 40.41 360 LYS A N 1
ATOM 2811 C CA . LYS A 1 360 ? -2.084 -27.368 -1.714 1.00 40.41 360 LYS A CA 1
ATOM 2812 C C . LYS A 1 360 ? -1.731 -27.825 -3.143 1.00 40.41 360 LYS A C 1
ATOM 2814 O O . LYS A 1 360 ? -1.692 -29.031 -3.378 1.00 40.41 360 LYS A O 1
ATOM 2819 N N . SER A 1 361 ? -1.365 -26.914 -4.051 1.00 36.94 361 SER A N 1
ATOM 2820 C CA . SER A 1 361 ? -1.045 -27.241 -5.458 1.00 36.94 361 SER A CA 1
ATOM 2821 C C . SER A 1 361 ? 0.444 -27.479 -5.767 1.00 36.94 361 SER A C 1
ATOM 2823 O O . SER A 1 361 ? 0.763 -27.921 -6.865 1.00 36.94 361 SER A O 1
ATOM 2825 N N . GLN A 1 362 ? 1.365 -27.256 -4.820 1.00 41.00 362 GLN A N 1
ATOM 2826 C CA . GLN A 1 362 ? 2.808 -27.545 -4.983 1.00 41.00 362 GLN A CA 1
ATOM 2827 C C . GLN A 1 362 ? 3.291 -28.777 -4.192 1.00 41.00 362 GLN A C 1
ATOM 2829 O O . GLN A 1 362 ? 4.487 -29.022 -4.080 1.00 41.00 362 GLN A O 1
ATOM 2834 N N . GLN A 1 363 ? 2.367 -29.586 -3.661 1.00 38.25 363 GLN A N 1
ATOM 2835 C CA . GLN A 1 363 ? 2.680 -30.709 -2.766 1.00 38.25 363 GLN A CA 1
ATOM 2836 C C . GLN A 1 363 ? 2.024 -32.036 -3.203 1.00 38.25 363 GLN A C 1
ATOM 2838 O O . GLN A 1 363 ? 1.681 -32.875 -2.368 1.00 38.25 363 GLN A O 1
ATOM 2843 N N . LEU A 1 364 ? 1.805 -32.206 -4.512 1.00 32.72 364 LEU A N 1
ATOM 2844 C CA . LEU A 1 364 ? 1.285 -33.422 -5.149 1.00 32.72 364 LEU A CA 1
ATOM 2845 C C . LEU A 1 364 ? 2.253 -33.893 -6.246 1.00 32.72 364 LEU A C 1
ATOM 2847 O O . LEU A 1 364 ? 1.971 -33.767 -7.427 1.00 32.72 364 LEU A O 1
ATOM 2851 N N . HIS A 1 365 ? 3.418 -34.394 -5.839 1.00 30.09 365 HIS A N 1
ATOM 2852 C CA . HIS A 1 365 ? 4.217 -35.386 -6.565 1.00 30.09 365 HIS A CA 1
ATOM 2853 C C . HIS A 1 365 ? 5.275 -35.917 -5.581 1.00 30.09 365 HIS A C 1
ATOM 2855 O O . HIS A 1 365 ? 5.999 -35.111 -5.005 1.00 30.09 365 HIS A O 1
ATOM 2861 N N . PHE A 1 366 ? 5.351 -37.249 -5.417 1.00 28.91 366 PHE A N 1
ATOM 2862 C CA . PHE A 1 366 ? 6.182 -38.021 -4.463 1.00 28.91 366 PHE A CA 1
ATOM 2863 C C . PHE A 1 366 ? 5.659 -37.986 -3.016 1.00 28.91 366 PHE A C 1
ATOM 2865 O O . PHE A 1 366 ? 5.502 -36.918 -2.445 1.00 28.91 366 PHE A O 1
ATOM 2872 N N . THR A 1 367 ? 5.323 -39.076 -2.325 1.00 30.41 367 THR A N 1
ATOM 2873 C CA . THR A 1 367 ? 5.659 -40.519 -2.344 1.00 30.41 367 THR A CA 1
ATOM 2874 C C . THR A 1 367 ? 4.387 -41.289 -1.877 1.00 30.41 367 THR A C 1
ATOM 2876 O O . THR A 1 367 ? 3.430 -40.650 -1.458 1.00 30.41 367 THR A O 1
ATOM 2879 N N . SER A 1 368 ? 4.184 -42.609 -1.916 1.00 30.66 368 SER A N 1
ATOM 2880 C CA . SER A 1 368 ? 5.034 -43.779 -1.684 1.00 30.66 368 SER A CA 1
ATOM 2881 C C . SER A 1 368 ? 4.189 -45.059 -1.903 1.00 30.66 368 SER A C 1
ATOM 2883 O O . SER A 1 368 ? 2.963 -44.968 -1.906 1.00 30.66 368 SER A O 1
ATOM 2885 N N . THR A 1 369 ? 4.862 -46.218 -1.909 1.00 34.44 369 THR A N 1
ATOM 2886 C CA . THR A 1 369 ? 4.426 -47.629 -1.717 1.00 34.44 369 THR A CA 1
ATOM 2887 C C . THR A 1 369 ? 4.248 -48.457 -3.002 1.00 34.44 369 THR A C 1
ATOM 2889 O O . THR A 1 369 ? 3.427 -48.112 -3.842 1.00 34.44 369 THR A O 1
ATOM 2892 N N . GLN A 1 370 ? 5.187 -49.369 -3.333 1.00 37.81 370 GLN A N 1
ATOM 2893 C CA . GLN A 1 370 ? 5.436 -50.718 -2.744 1.00 37.81 370 GLN A CA 1
ATOM 2894 C C . GLN A 1 370 ? 4.260 -51.664 -3.051 1.00 37.81 370 GLN A C 1
ATOM 2896 O O . GLN A 1 370 ? 3.128 -51.270 -2.813 1.00 37.81 370 GLN A O 1
ATOM 2901 N N . ASP A 1 371 ? 4.378 -52.886 -3.569 1.00 35.84 371 ASP A N 1
ATOM 2902 C CA . ASP A 1 371 ? 5.471 -53.836 -3.821 1.00 35.84 371 ASP A CA 1
ATOM 2903 C C . ASP A 1 371 ? 4.973 -54.866 -4.881 1.00 35.84 371 ASP A C 1
ATOM 2905 O O . ASP A 1 371 ? 3.786 -54.869 -5.216 1.00 35.84 371 ASP A O 1
ATOM 2909 N N . ASP A 1 372 ? 5.883 -55.740 -5.337 1.00 37.38 372 ASP A N 1
ATOM 2910 C CA . ASP A 1 372 ? 5.667 -57.085 -5.923 1.00 37.38 372 ASP A CA 1
ATOM 2911 C C . ASP A 1 372 ? 5.110 -57.227 -7.359 1.00 37.38 372 ASP A C 1
ATOM 2913 O O . ASP A 1 372 ? 4.161 -56.571 -7.766 1.00 37.38 372 ASP A O 1
ATOM 2917 N N . GLU A 1 373 ? 5.549 -58.155 -8.216 1.00 36.94 373 GLU A N 1
ATOM 2918 C CA . GLU A 1 373 ? 6.749 -58.990 -8.379 1.00 36.94 373 GLU A CA 1
ATOM 2919 C C . GLU A 1 373 ? 6.527 -59.749 -9.720 1.00 36.94 373 GLU A C 1
ATOM 2921 O O . GLU A 1 373 ? 5.387 -60.072 -10.042 1.00 36.94 373 GLU A O 1
ATOM 2926 N N . GLN A 1 374 ? 7.606 -60.104 -10.440 1.00 35.97 374 GLN A N 1
ATOM 2927 C CA . GLN A 1 374 ? 7.693 -61.246 -11.392 1.00 35.97 374 GLN A CA 1
ATOM 2928 C C . GLN A 1 374 ? 6.894 -61.172 -12.730 1.00 35.97 374 GLN A C 1
ATOM 2930 O O . GLN A 1 374 ? 5.775 -60.698 -12.796 1.00 35.97 374 GLN A O 1
ATOM 2935 N N . MET A 1 375 ? 7.341 -61.661 -13.895 1.00 36.03 375 MET A N 1
ATOM 2936 C CA . MET A 1 375 ? 8.531 -62.397 -14.327 1.00 36.03 375 MET A CA 1
ATOM 2937 C C . MET A 1 375 ? 8.560 -62.425 -15.886 1.00 36.03 375 MET A C 1
ATOM 2939 O O . MET A 1 375 ? 7.526 -62.615 -16.517 1.00 36.03 375 MET A O 1
ATOM 2943 N N . VAL A 1 376 ? 9.773 -62.373 -16.464 1.00 38.34 376 VAL A N 1
ATOM 2944 C CA . VAL A 1 376 ? 10.280 -63.291 -17.525 1.00 38.34 376 VAL A CA 1
ATOM 2945 C C . VAL A 1 376 ? 10.000 -63.024 -19.033 1.00 38.34 376 VAL A C 1
ATOM 2947 O O . VAL A 1 376 ? 8.974 -63.379 -19.597 1.00 38.34 376 VAL A O 1
ATOM 2950 N N . THR A 1 377 ? 11.078 -62.522 -19.676 1.00 35.75 377 THR A N 1
ATOM 2951 C CA . THR A 1 377 ? 11.762 -62.986 -20.923 1.00 35.75 377 THR A CA 1
ATOM 2952 C C . THR A 1 377 ? 11.127 -62.741 -22.302 1.00 35.75 377 THR A C 1
ATOM 2954 O O . THR A 1 377 ? 10.064 -63.264 -22.601 1.00 35.75 377 THR A O 1
ATOM 2957 N N . SER A 1 378 ? 11.775 -61.935 -23.164 1.00 34.97 378 SER A N 1
ATOM 2958 C CA . SER A 1 378 ? 12.715 -62.356 -24.250 1.00 34.97 378 SER A CA 1
ATOM 2959 C C . SER A 1 378 ? 11.979 -62.445 -25.605 1.00 34.97 378 SER A C 1
ATOM 2961 O O . SER A 1 378 ? 10.856 -62.914 -25.635 1.00 34.97 378 SER A O 1
ATOM 2963 N N . THR A 1 379 ? 12.451 -62.056 -26.795 1.00 38.69 379 THR A N 1
ATOM 2964 C CA . THR A 1 379 ? 13.747 -61.622 -27.346 1.00 38.69 379 THR A CA 1
ATOM 2965 C C . THR A 1 379 ? 13.545 -61.336 -28.855 1.00 38.69 379 THR A C 1
ATOM 2967 O O . THR A 1 379 ? 12.818 -62.098 -29.480 1.00 38.69 379 THR A O 1
ATOM 2970 N N . HIS A 1 380 ? 14.290 -60.365 -29.422 1.00 38.50 380 HIS A N 1
ATOM 2971 C CA . HIS A 1 380 ? 14.804 -60.279 -30.821 1.00 38.50 380 HIS A CA 1
ATOM 2972 C C . HIS A 1 380 ? 13.806 -60.175 -32.010 1.00 38.50 380 HIS A C 1
ATOM 2974 O O . HIS A 1 380 ? 12.780 -60.829 -32.019 1.00 38.50 380 HIS A O 1
ATOM 2980 N N . SER A 1 381 ? 14.031 -59.476 -33.134 1.00 38.50 381 SER A N 1
ATOM 2981 C CA . SER A 1 381 ? 15.028 -58.514 -33.648 1.00 38.50 381 SER A CA 1
ATOM 2982 C C . SER A 1 381 ? 14.588 -58.072 -35.075 1.00 38.50 381 SER A C 1
ATOM 2984 O O . SER A 1 381 ? 13.833 -58.799 -35.716 1.00 38.50 381 SER A O 1
ATOM 2986 N N . PHE A 1 382 ? 15.185 -56.976 -35.591 1.00 37.72 382 PHE A N 1
ATOM 2987 C CA . PHE A 1 382 ? 15.303 -56.531 -37.010 1.00 37.72 382 PHE A CA 1
ATOM 2988 C C . PHE A 1 382 ? 14.084 -55.806 -37.645 1.00 37.72 382 PHE A C 1
ATOM 2990 O O . PHE A 1 382 ? 12.971 -56.293 -37.554 1.00 37.72 382 PHE A O 1
ATOM 2997 N N . ALA A 1 383 ? 14.176 -54.670 -38.359 1.00 37.12 383 ALA A N 1
ATOM 2998 C CA . ALA A 1 383 ? 15.273 -53.777 -38.756 1.00 37.12 383 ALA A CA 1
ATOM 2999 C C . ALA A 1 383 ? 14.722 -52.392 -39.226 1.00 37.12 383 ALA A C 1
ATOM 3001 O O . ALA A 1 383 ? 13.774 -52.356 -40.001 1.00 37.12 383 ALA A O 1
ATOM 3002 N N . SER A 1 384 ? 15.340 -51.303 -38.728 1.00 40.62 384 SER A N 1
ATOM 3003 C CA . SER A 1 384 ? 15.811 -50.024 -39.338 1.00 40.62 384 SER A CA 1
ATOM 3004 C C . SER A 1 384 ? 15.086 -49.290 -40.505 1.00 40.62 384 SER A C 1
ATOM 3006 O O . SER A 1 384 ? 14.517 -49.938 -41.374 1.00 40.62 384 SER A O 1
ATOM 3008 N N . PRO A 1 385 ? 15.391 -47.984 -40.751 1.00 41.03 385 PRO A N 1
ATOM 3009 C CA . PRO A 1 385 ? 15.542 -46.840 -39.816 1.00 41.03 385 PRO A CA 1
ATOM 3010 C C . PRO A 1 385 ? 15.016 -45.481 -40.383 1.00 41.03 385 PRO A C 1
ATOM 3012 O O . PRO A 1 385 ? 14.908 -45.337 -41.596 1.00 41.03 385 PRO A O 1
ATOM 3015 N N . SER A 1 386 ? 14.808 -44.436 -39.551 1.00 36.44 386 SER A N 1
ATOM 3016 C CA . SER A 1 386 ? 15.392 -43.072 -39.741 1.00 36.44 386 SER A CA 1
ATOM 3017 C C . SER A 1 386 ? 15.070 -42.052 -38.614 1.00 36.44 386 SER A C 1
ATOM 3019 O O . SER A 1 386 ? 13.927 -41.672 -38.401 1.00 36.44 386 SER A O 1
ATOM 3021 N N . PHE A 1 387 ? 16.156 -41.585 -37.976 1.00 32.62 387 PHE A N 1
ATOM 3022 C CA . PHE A 1 387 ? 16.451 -40.288 -37.326 1.00 32.62 387 PHE A CA 1
ATOM 3023 C C . PHE A 1 387 ? 15.668 -39.765 -36.102 1.00 32.62 387 PHE A C 1
ATOM 3025 O O . PHE A 1 387 ? 14.693 -39.033 -36.226 1.00 32.62 387 PHE A O 1
ATOM 3032 N N . SER A 1 388 ? 16.262 -39.955 -34.912 1.00 27.84 388 SER A N 1
ATOM 3033 C CA . SER A 1 388 ? 16.419 -38.909 -33.880 1.00 27.84 388 SER A CA 1
ATOM 3034 C C . SER A 1 388 ? 17.496 -39.283 -32.827 1.00 27.84 388 SER A C 1
ATOM 3036 O O . SER A 1 388 ? 17.718 -40.463 -32.576 1.00 27.84 388 SER A O 1
ATOM 3038 N N . LEU A 1 389 ? 18.106 -38.244 -32.219 1.00 31.19 389 LEU A N 1
ATOM 3039 C CA . LEU A 1 389 ? 18.760 -38.155 -30.886 1.00 31.19 389 LEU A CA 1
ATOM 3040 C C . LEU A 1 389 ? 20.291 -38.349 -30.675 1.00 31.19 389 LEU A C 1
ATOM 3042 O O . LEU A 1 389 ? 20.879 -39.374 -30.991 1.00 31.19 389 LEU A O 1
ATOM 3046 N N . LEU A 1 390 ? 20.865 -37.299 -30.052 1.00 29.50 390 LEU A N 1
ATOM 3047 C CA . LEU A 1 390 ? 21.739 -37.191 -28.853 1.00 29.50 390 LEU A CA 1
ATOM 3048 C C . LEU A 1 390 ? 22.686 -38.340 -28.398 1.00 29.50 390 LEU A C 1
ATOM 3050 O O . LEU A 1 390 ? 22.280 -39.487 -28.247 1.00 29.50 390 LEU A O 1
ATOM 3054 N N . SER A 1 391 ? 23.904 -37.965 -27.963 1.00 30.44 391 SER A N 1
ATOM 3055 C CA . SER A 1 391 ? 24.792 -38.696 -27.017 1.00 30.44 391 SER A CA 1
ATOM 3056 C C . SER A 1 391 ? 25.903 -37.752 -26.497 1.00 30.44 391 SER A C 1
ATOM 3058 O O . SER A 1 391 ? 26.518 -37.073 -27.311 1.00 30.44 391 SER A O 1
ATOM 3060 N N . THR A 1 392 ? 26.006 -37.416 -25.197 1.00 30.88 392 THR A N 1
ATOM 3061 C CA . THR A 1 392 ? 26.614 -38.099 -24.010 1.00 30.88 392 THR A CA 1
ATOM 3062 C C . THR A 1 392 ? 28.145 -38.041 -23.881 1.00 30.88 392 THR A C 1
ATOM 3064 O O . THR A 1 392 ? 28.841 -38.509 -24.773 1.00 30.88 392 THR A O 1
ATOM 3067 N N . ALA A 1 393 ? 28.627 -37.603 -22.702 1.00 35.06 393 ALA A N 1
ATOM 3068 C CA . ALA A 1 393 ? 29.826 -38.075 -21.964 1.00 35.06 393 ALA A CA 1
ATOM 3069 C C . ALA A 1 393 ? 29.862 -37.360 -20.577 1.00 35.06 393 ALA A C 1
ATOM 3071 O O . ALA A 1 393 ? 29.850 -36.135 -20.555 1.00 35.06 393 ALA A O 1
ATOM 3072 N N . THR A 1 394 ? 29.574 -37.972 -19.414 1.00 32.75 394 THR A N 1
ATOM 3073 C CA . THR A 1 394 ? 30.301 -38.922 -18.518 1.00 32.75 394 THR A CA 1
ATOM 3074 C C . THR A 1 394 ? 31.310 -38.331 -17.511 1.00 32.75 394 THR A C 1
ATOM 3076 O O . THR A 1 394 ? 32.245 -37.648 -17.907 1.00 32.75 394 THR A O 1
ATOM 3079 N N . ALA A 1 395 ? 31.156 -38.805 -16.254 1.00 29.91 395 ALA A N 1
ATOM 3080 C CA . ALA A 1 395 ? 32.099 -38.908 -15.113 1.00 29.91 395 ALA A CA 1
ATOM 3081 C C . ALA A 1 395 ? 32.379 -37.610 -14.304 1.00 29.91 395 ALA A C 1
ATOM 3083 O O . ALA A 1 395 ? 32.524 -36.547 -14.881 1.00 29.91 395 ALA A O 1
ATOM 3084 N N . THR A 1 396 ? 32.470 -37.564 -12.962 1.00 33.72 396 THR A N 1
ATOM 3085 C CA . THR A 1 396 ? 32.865 -38.575 -11.958 1.00 33.72 396 THR A CA 1
ATOM 3086 C C . THR A 1 396 ? 32.400 -38.157 -10.542 1.00 33.72 396 THR A C 1
ATOM 3088 O O . THR A 1 396 ? 32.336 -36.975 -10.223 1.00 33.72 396 THR A O 1
ATOM 3091 N N . THR A 1 397 ? 32.111 -39.146 -9.696 1.00 29.53 397 THR A N 1
ATOM 3092 C CA . THR A 1 397 ? 31.797 -39.133 -8.249 1.00 29.53 397 THR A CA 1
ATOM 3093 C C . THR A 1 397 ? 32.969 -38.753 -7.331 1.00 29.53 397 THR A C 1
ATOM 3095 O O . THR A 1 397 ? 34.068 -39.211 -7.605 1.00 29.53 397 THR A O 1
ATOM 3098 N N . TYR A 1 398 ? 32.708 -38.110 -6.177 1.00 34.84 398 TYR A N 1
ATOM 3099 C CA . TYR A 1 398 ? 33.281 -38.457 -4.854 1.00 34.84 398 TYR A CA 1
ATOM 3100 C C . TYR A 1 398 ? 32.375 -37.956 -3.711 1.00 34.84 398 TYR A C 1
ATOM 3102 O O . TYR A 1 398 ? 31.851 -36.847 -3.745 1.00 34.84 398 TYR A O 1
ATOM 3110 N N . ALA A 1 399 ? 32.191 -38.821 -2.714 1.00 30.45 399 ALA A N 1
ATOM 3111 C CA . ALA A 1 399 ? 31.367 -38.680 -1.517 1.00 30.45 399 ALA A CA 1
ATOM 3112 C C . ALA A 1 399 ? 32.247 -38.684 -0.253 1.00 30.45 399 ALA A C 1
ATOM 3114 O O . ALA A 1 399 ? 33.277 -39.345 -0.283 1.00 30.45 399 ALA A O 1
ATOM 3115 N N . MET A 1 400 ? 31.805 -38.033 0.836 1.00 36.66 400 MET A N 1
ATOM 3116 C CA . MET A 1 400 ? 32.006 -38.333 2.284 1.00 36.66 400 MET A CA 1
ATOM 3117 C C . MET A 1 400 ? 31.364 -37.159 3.067 1.00 36.66 400 MET A C 1
ATOM 3119 O O . MET A 1 400 ? 31.699 -36.018 2.789 1.00 36.66 400 MET A O 1
ATOM 3123 N N . LYS A 1 401 ? 30.280 -37.269 3.854 1.00 31.23 401 LYS A N 1
ATOM 3124 C CA . LYS A 1 401 ? 29.958 -38.025 5.090 1.00 31.23 401 LYS A CA 1
ATOM 3125 C C . LYS A 1 401 ? 30.578 -37.433 6.378 1.00 31.23 401 LYS A C 1
ATOM 3127 O O . LYS A 1 401 ? 31.781 -37.512 6.564 1.00 31.23 401 LYS A O 1
ATOM 3132 N N . GLY A 1 402 ? 29.709 -36.965 7.291 1.00 31.61 402 GLY A N 1
ATOM 3133 C CA . GLY A 1 402 ? 29.983 -36.577 8.696 1.00 31.61 402 GLY A CA 1
ATOM 3134 C C . GLY A 1 402 ? 29.179 -35.320 9.089 1.00 31.61 402 GLY A C 1
ATOM 3135 O O . GLY A 1 402 ? 29.513 -34.252 8.612 1.00 31.61 402 GLY A O 1
ATOM 3136 N N . ARG A 1 403 ? 27.975 -35.359 9.685 1.00 31.61 403 ARG A N 1
ATOM 3137 C CA . ARG A 1 403 ? 27.484 -35.837 11.003 1.00 31.61 403 ARG A CA 1
ATOM 3138 C C . ARG A 1 403 ? 27.584 -34.773 12.127 1.00 31.61 403 ARG A C 1
ATOM 3140 O O . ARG A 1 403 ? 28.636 -34.632 12.722 1.00 31.61 403 ARG A O 1
ATOM 3147 N N . ALA A 1 404 ? 26.404 -34.218 12.449 1.00 28.34 404 ALA A N 1
ATOM 3148 C CA . ALA A 1 404 ? 25.830 -33.878 13.770 1.00 28.34 404 ALA A CA 1
ATOM 3149 C C . ALA A 1 404 ? 26.341 -32.688 14.622 1.00 28.34 404 ALA A C 1
ATOM 3151 O O . ALA A 1 404 ? 27.522 -32.377 14.629 1.00 28.34 404 ALA A O 1
ATOM 3152 N N . ALA A 1 405 ? 25.381 -32.181 15.423 1.00 31.33 405 ALA A N 1
ATOM 3153 C CA . ALA A 1 405 ? 25.431 -31.223 16.547 1.00 31.33 405 ALA A CA 1
ATOM 3154 C C . ALA A 1 405 ? 25.326 -29.733 16.148 1.00 31.33 405 ALA A C 1
ATOM 3156 O O . ALA A 1 405 ? 26.185 -29.192 15.470 1.00 31.33 405 ALA A O 1
ATOM 3157 N N . GLU A 1 406 ? 24.143 -29.124 16.307 1.00 30.06 406 GLU A N 1
ATOM 3158 C CA . GLU A 1 406 ? 23.735 -28.329 17.491 1.00 30.06 406 GLU A CA 1
ATOM 3159 C C . GLU A 1 406 ? 24.409 -26.951 17.550 1.00 30.06 406 GLU A C 1
ATOM 3161 O O . GLU A 1 406 ? 25.590 -26.860 17.848 1.00 30.06 406 GLU A O 1
ATOM 3166 N N . ALA A 1 407 ? 23.633 -25.886 17.309 1.00 31.89 407 ALA A N 1
ATOM 3167 C CA . ALA A 1 407 ? 23.524 -24.701 18.175 1.00 31.89 407 ALA A CA 1
ATOM 3168 C C . ALA A 1 407 ? 22.863 -23.531 17.421 1.00 31.89 407 ALA A C 1
ATOM 3170 O O . ALA A 1 407 ? 23.073 -23.321 16.230 1.00 31.89 407 ALA A O 1
ATOM 3171 N N . ALA A 1 408 ? 22.023 -22.798 18.147 1.00 31.55 408 ALA A N 1
ATOM 3172 C CA . ALA A 1 408 ? 21.203 -21.680 17.702 1.00 31.55 408 ALA A CA 1
ATOM 3173 C C . ALA A 1 408 ? 21.969 -20.617 16.888 1.00 31.55 408 ALA A C 1
ATOM 3175 O O . ALA A 1 408 ? 23.041 -20.176 17.293 1.00 31.55 408 ALA A O 1
ATOM 3176 N N . SER A 1 409 ? 21.386 -20.153 15.777 1.00 34.94 409 SER A N 1
ATOM 3177 C CA . SER A 1 409 ? 21.911 -19.019 15.002 1.00 34.94 409 SER A CA 1
ATOM 3178 C C . SER A 1 409 ? 20.940 -17.824 15.066 1.00 34.94 409 SER A C 1
ATOM 3180 O O . SER A 1 409 ? 19.732 -18.030 14.915 1.00 34.94 409 SER A O 1
ATOM 3182 N N . PRO A 1 410 ? 21.439 -16.593 15.299 1.00 34.31 410 PRO A N 1
ATOM 3183 C CA . PRO A 1 410 ? 20.650 -15.360 15.440 1.00 34.31 410 PRO A CA 1
ATOM 3184 C C . PRO A 1 410 ? 20.057 -14.915 14.083 1.00 34.31 410 PRO A C 1
ATOM 3186 O O . PRO A 1 410 ? 20.388 -15.517 13.057 1.00 34.31 410 PRO A O 1
ATOM 3189 N N . PRO A 1 411 ? 19.152 -13.910 14.024 1.00 38.78 411 PRO A N 1
ATOM 3190 C CA . PRO A 1 411 ? 18.452 -13.575 12.785 1.00 38.78 411 PRO A CA 1
ATOM 3191 C C . PRO A 1 411 ? 19.437 -13.207 11.669 1.00 38.78 411 PRO A C 1
ATOM 3193 O O . PRO A 1 411 ? 20.370 -12.431 11.876 1.00 38.78 411 PRO A O 1
ATOM 3196 N N . LEU A 1 412 ? 19.208 -13.789 10.487 1.00 38.88 412 LEU A N 1
ATOM 3197 C CA . LEU A 1 412 ? 19.974 -13.566 9.262 1.00 38.88 412 LEU A CA 1
ATOM 3198 C C . LEU A 1 412 ? 20.195 -12.067 9.013 1.00 38.88 412 LEU A C 1
ATOM 3200 O O . LEU A 1 412 ? 19.259 -11.323 8.716 1.00 38.88 412 LEU A O 1
ATOM 3204 N N . ARG A 1 413 ? 21.462 -11.652 9.105 1.00 40.00 413 ARG A N 1
ATOM 3205 C CA . ARG A 1 413 ? 21.977 -10.363 8.629 1.00 40.00 413 ARG A CA 1
ATOM 3206 C C . ARG A 1 413 ? 21.589 -10.216 7.151 1.00 40.00 413 ARG A C 1
ATOM 3208 O O . ARG A 1 413 ? 21.757 -11.167 6.384 1.00 40.00 413 ARG A O 1
ATOM 3215 N N . ALA A 1 414 ? 21.058 -9.055 6.759 1.00 40.16 414 ALA A N 1
ATOM 3216 C CA . ALA A 1 414 ? 20.725 -8.770 5.362 1.00 40.16 414 ALA A CA 1
ATOM 3217 C C . ALA A 1 414 ? 21.932 -9.089 4.454 1.00 40.16 414 ALA A C 1
ATOM 3219 O O . ALA A 1 414 ? 23.067 -8.801 4.847 1.00 40.16 414 ALA A O 1
ATOM 3220 N N . PRO A 1 415 ? 21.722 -9.704 3.275 1.00 38.06 415 PRO A N 1
ATOM 3221 C CA . PRO A 1 415 ? 22.823 -10.106 2.413 1.00 38.06 415 PRO A CA 1
ATOM 3222 C C . PRO A 1 415 ? 23.643 -8.872 2.030 1.00 38.06 415 PRO A C 1
ATOM 3224 O O . PRO A 1 415 ? 23.087 -7.868 1.585 1.00 38.06 415 PRO A O 1
ATOM 3227 N N . ALA A 1 416 ? 24.963 -8.946 2.212 1.00 40.31 416 ALA A N 1
ATOM 3228 C CA . ALA A 1 416 ? 25.884 -7.907 1.775 1.00 40.31 416 ALA A CA 1
ATOM 3229 C C . ALA A 1 416 ? 25.780 -7.758 0.248 1.00 40.31 416 ALA A C 1
ATOM 3231 O O . ALA A 1 416 ? 26.244 -8.611 -0.509 1.00 40.31 416 ALA A O 1
ATOM 3232 N N . VAL A 1 417 ? 25.123 -6.691 -0.209 1.00 42.09 417 VAL A N 1
ATOM 3233 C CA . VAL A 1 417 ? 25.006 -6.370 -1.634 1.00 42.09 417 VAL A CA 1
ATOM 3234 C C . VAL A 1 417 ? 26.342 -5.805 -2.100 1.00 42.09 417 VAL A C 1
ATOM 3236 O O . VAL A 1 417 ? 26.666 -4.649 -1.843 1.00 42.09 417 VAL A O 1
ATOM 3239 N N . THR A 1 418 ? 27.126 -6.615 -2.804 1.00 39.81 418 THR A N 1
ATOM 3240 C CA . THR A 1 418 ? 28.283 -6.139 -3.565 1.00 39.81 418 THR A CA 1
ATOM 3241 C C . THR A 1 418 ? 27.785 -5.580 -4.896 1.00 39.81 418 THR A C 1
ATOM 3243 O O . THR A 1 418 ? 27.277 -6.312 -5.745 1.00 39.81 418 THR A O 1
ATOM 3246 N N . VAL A 1 419 ? 27.899 -4.264 -5.089 1.00 43.81 419 VAL A N 1
ATOM 3247 C CA . VAL A 1 419 ? 27.617 -3.626 -6.382 1.00 43.81 419 VAL A CA 1
ATOM 3248 C C . VAL A 1 419 ? 28.734 -4.016 -7.349 1.00 43.81 419 VAL A C 1
ATOM 3250 O O . VAL A 1 419 ? 29.853 -3.514 -7.261 1.00 43.81 419 VAL A O 1
ATOM 3253 N N . ALA A 1 420 ? 28.450 -4.933 -8.274 1.00 38.41 420 ALA A N 1
ATOM 3254 C CA . ALA A 1 420 ? 29.358 -5.238 -9.372 1.00 38.41 420 ALA A CA 1
ATOM 3255 C C . ALA A 1 420 ? 29.432 -4.017 -10.304 1.00 38.41 420 ALA A C 1
ATOM 3257 O O . ALA A 1 420 ? 28.508 -3.761 -11.073 1.00 38.41 420 ALA A O 1
ATOM 3258 N N . ASN A 1 421 ? 30.533 -3.264 -10.237 1.00 40.38 421 ASN A N 1
ATOM 3259 C CA . ASN A 1 421 ? 30.717 -1.970 -10.910 1.00 40.38 421 ASN A CA 1
ATOM 3260 C C . ASN A 1 421 ? 30.674 -1.986 -12.459 1.00 40.38 421 ASN A C 1
ATOM 3262 O O . ASN A 1 421 ? 30.938 -0.955 -13.067 1.00 40.38 421 ASN A O 1
ATOM 3266 N N . TYR A 1 422 ? 30.337 -3.098 -13.127 1.00 41.56 422 TYR A N 1
ATOM 3267 C CA . TYR A 1 422 ? 30.537 -3.236 -14.582 1.00 41.56 422 TYR A CA 1
ATOM 3268 C C . TYR A 1 422 ? 29.470 -4.041 -15.340 1.00 41.56 422 TYR A C 1
ATOM 3270 O O . TYR A 1 422 ? 29.690 -4.405 -16.492 1.00 41.56 422 TYR A O 1
ATOM 3278 N N . ILE A 1 423 ? 28.302 -4.313 -14.750 1.00 35.81 423 ILE A N 1
ATOM 3279 C CA . ILE A 1 423 ? 27.195 -4.937 -15.492 1.00 35.81 423 ILE A CA 1
ATOM 3280 C C . ILE A 1 423 ? 26.229 -3.836 -15.923 1.00 35.81 423 ILE A C 1
ATOM 3282 O O . ILE A 1 423 ? 25.385 -3.401 -15.144 1.00 35.81 423 ILE A O 1
ATOM 3286 N N . THR A 1 424 ? 26.347 -3.369 -17.167 1.00 40.50 424 THR A N 1
ATOM 3287 C CA . THR A 1 424 ? 25.301 -2.555 -17.798 1.00 40.50 424 THR A CA 1
ATOM 3288 C C . THR A 1 424 ? 24.247 -3.518 -18.346 1.00 40.50 424 THR A C 1
ATOM 3290 O O . THR A 1 424 ? 24.511 -4.169 -19.360 1.00 40.50 424 THR A O 1
ATOM 3293 N N . PRO A 1 425 ? 23.077 -3.689 -17.701 1.00 37.41 425 PRO A N 1
ATOM 3294 C CA . PRO A 1 425 ? 22.026 -4.507 -18.287 1.00 37.41 425 PRO A CA 1
ATOM 3295 C C . PRO A 1 425 ? 21.674 -3.927 -19.658 1.00 37.41 425 PRO A C 1
ATOM 3297 O O . PRO A 1 425 ? 21.467 -2.720 -19.795 1.00 37.41 425 PRO A O 1
ATOM 3300 N N . THR A 1 426 ? 21.624 -4.772 -20.687 1.00 38.47 426 THR A N 1
ATOM 3301 C CA . THR A 1 426 ? 21.153 -4.361 -22.012 1.00 38.47 426 THR A CA 1
ATOM 3302 C C . THR A 1 426 ? 19.642 -4.156 -21.931 1.00 38.47 426 THR A C 1
ATOM 3304 O O . THR A 1 426 ? 18.856 -5.070 -22.168 1.00 38.47 426 THR A O 1
ATOM 3307 N N . ILE A 1 427 ? 19.225 -2.963 -21.511 1.00 44.44 427 ILE A N 1
ATOM 3308 C CA . ILE A 1 427 ? 17.816 -2.576 -21.475 1.00 44.44 427 ILE A CA 1
ATOM 3309 C C . ILE A 1 427 ? 17.425 -2.249 -22.911 1.00 44.44 427 ILE A C 1
ATOM 3311 O O . ILE A 1 427 ? 17.872 -1.247 -23.464 1.00 44.44 427 ILE A O 1
ATOM 3315 N N . VAL A 1 428 ? 16.614 -3.106 -23.531 1.00 47.78 428 VAL A N 1
ATOM 3316 C CA . VAL A 1 428 ? 15.994 -2.784 -24.819 1.00 47.78 428 VAL A CA 1
ATOM 3317 C C . VAL A 1 428 ? 14.929 -1.717 -24.543 1.00 47.78 428 VAL A C 1
ATOM 3319 O O . VAL A 1 428 ? 13.965 -2.020 -23.833 1.00 47.78 428 VAL A O 1
ATOM 3322 N N . PRO A 1 429 ? 15.085 -0.480 -25.052 1.00 56.69 429 PRO A N 1
ATOM 3323 C CA . PRO A 1 429 ? 14.097 0.574 -24.863 1.00 56.69 429 PRO A CA 1
ATOM 3324 C C . PRO A 1 429 ? 12.742 0.085 -25.366 1.00 56.69 429 PRO A C 1
ATOM 3326 O O . PRO A 1 429 ? 12.629 -0.393 -26.496 1.00 56.69 429 PRO A O 1
ATOM 3329 N N . THR A 1 430 ? 11.704 0.212 -24.550 1.00 59.00 430 THR A N 1
ATOM 3330 C CA . THR A 1 430 ? 10.327 -0.009 -25.004 1.00 59.00 430 THR A CA 1
ATOM 3331 C C . THR A 1 430 ? 9.637 1.340 -25.148 1.00 59.00 430 THR A C 1
ATOM 3333 O O . THR A 1 430 ? 10.039 2.311 -24.518 1.00 59.00 430 THR A O 1
ATOM 3336 N N . ALA A 1 431 ? 8.566 1.434 -25.941 1.00 58.88 431 ALA A N 1
ATOM 3337 C CA . ALA A 1 431 ? 7.782 2.675 -26.027 1.00 58.88 431 ALA A CA 1
ATOM 3338 C C . ALA A 1 431 ? 7.223 3.126 -24.656 1.00 58.88 431 ALA A C 1
ATOM 3340 O O . ALA A 1 431 ? 6.904 4.294 -24.464 1.00 58.88 431 ALA A O 1
ATOM 3341 N N . LEU A 1 432 ? 7.132 2.194 -23.698 1.00 63.47 432 LEU A N 1
ATOM 3342 C CA . LEU A 1 432 ? 6.760 2.432 -22.302 1.00 63.47 432 LEU A CA 1
ATOM 3343 C C . LEU A 1 432 ? 7.944 2.822 -21.405 1.00 63.47 432 LEU A C 1
ATOM 3345 O O . LEU A 1 432 ? 7.736 3.235 -20.272 1.00 63.47 432 LEU A O 1
ATOM 3349 N N . GLN A 1 433 ? 9.176 2.671 -21.881 1.00 68.31 433 GLN A N 1
ATOM 3350 C CA . GLN A 1 433 ? 10.408 3.024 -21.183 1.00 68.31 433 GLN A CA 1
ATOM 3351 C C . GLN A 1 433 ? 11.358 3.706 -22.171 1.00 68.31 433 GLN A C 1
ATOM 3353 O O . GLN A 1 433 ? 12.346 3.093 -22.595 1.00 68.31 433 GLN A O 1
ATOM 3358 N N . PRO A 1 434 ? 11.049 4.950 -22.587 1.00 66.00 434 PRO A N 1
ATOM 3359 C CA . PRO A 1 434 ? 11.980 5.714 -23.400 1.00 66.00 434 PRO A CA 1
ATOM 3360 C C . PRO A 1 434 ? 13.299 5.839 -22.635 1.00 66.00 434 PRO A C 1
ATOM 3362 O O . PRO A 1 434 ? 13.305 6.120 -21.435 1.00 66.00 434 PRO A O 1
ATOM 3365 N N . VAL A 1 435 ? 14.414 5.591 -23.317 1.00 67.88 435 VAL A N 1
ATOM 3366 C CA . VAL A 1 435 ? 15.735 5.804 -22.728 1.00 67.88 435 VAL A CA 1
ATOM 3367 C C . VAL A 1 435 ? 16.001 7.299 -22.694 1.00 67.88 435 VAL A C 1
ATOM 3369 O O . VAL A 1 435 ? 15.950 7.961 -23.727 1.00 67.88 435 VAL A O 1
ATOM 3372 N N . PHE A 1 436 ? 16.290 7.802 -21.502 1.00 77.81 436 PHE A N 1
ATOM 3373 C CA . PHE A 1 436 ? 16.779 9.153 -21.277 1.00 77.81 436 PHE A CA 1
ATOM 3374 C C . PHE A 1 436 ? 17.888 9.103 -20.225 1.00 77.81 436 PHE A C 1
ATOM 3376 O O . PHE A 1 436 ? 17.886 8.235 -19.341 1.00 77.81 436 PHE A O 1
ATOM 3383 N N . ALA A 1 437 ? 18.883 9.977 -20.348 1.00 85.31 437 ALA A N 1
ATOM 3384 C CA . ALA A 1 437 ? 20.018 9.962 -19.438 1.00 85.31 437 ALA A CA 1
ATOM 3385 C C . ALA A 1 437 ? 19.644 10.577 -18.082 1.00 85.31 437 ALA A C 1
ATOM 3387 O O . ALA A 1 437 ? 18.835 11.491 -17.968 1.00 85.31 437 ALA A O 1
ATOM 3388 N N . THR A 1 438 ? 20.258 10.070 -17.017 1.00 89.06 438 THR A N 1
ATOM 3389 C CA . THR A 1 438 ? 20.157 10.665 -15.678 1.00 89.06 438 THR A CA 1
ATOM 3390 C C . THR A 1 438 ? 21.556 11.014 -15.201 1.00 89.06 438 THR A C 1
ATOM 3392 O O . THR A 1 438 ? 22.401 10.112 -15.215 1.00 89.06 438 THR A O 1
ATOM 3395 N N . PRO A 1 439 ? 21.819 12.254 -14.748 1.00 93.56 439 PRO A N 1
ATOM 3396 C CA . PRO A 1 439 ? 23.123 12.642 -14.215 1.00 93.56 439 PRO A CA 1
ATOM 3397 C C . PRO A 1 439 ? 23.619 11.703 -13.104 1.00 93.56 439 PRO A C 1
ATOM 3399 O O . PRO A 1 439 ? 22.843 11.283 -12.241 1.00 93.56 439 PRO A O 1
ATOM 3402 N N . ASP A 1 440 ? 24.922 11.400 -13.092 1.00 90.31 440 ASP A N 1
ATOM 3403 C CA . ASP A 1 440 ? 25.541 10.443 -12.156 1.00 90.31 440 ASP A CA 1
ATOM 3404 C C . ASP A 1 440 ? 25.252 10.763 -10.686 1.00 90.31 440 ASP A C 1
ATOM 3406 O O . ASP A 1 440 ? 24.970 9.863 -9.892 1.00 90.31 440 ASP A O 1
ATOM 3410 N N . ALA A 1 441 ? 25.300 12.047 -10.319 1.00 91.25 441 ALA A N 1
ATOM 3411 C CA . ALA A 1 441 ? 25.018 12.508 -8.963 1.00 91.25 441 ALA A CA 1
ATOM 3412 C C . ALA A 1 441 ? 23.593 12.134 -8.521 1.00 91.25 441 ALA A C 1
ATOM 3414 O O . ALA A 1 441 ? 23.405 11.526 -7.465 1.00 91.25 441 ALA A O 1
ATOM 3415 N N . LEU A 1 442 ? 22.600 12.408 -9.372 1.00 94.12 442 LEU A N 1
ATOM 3416 C CA . LEU A 1 442 ? 21.200 12.089 -9.099 1.00 94.12 442 LEU A CA 1
ATOM 3417 C C . LEU A 1 442 ? 20.959 10.579 -9.075 1.00 94.12 442 LEU A C 1
ATOM 3419 O O . LEU A 1 442 ? 20.249 10.085 -8.201 1.00 94.12 442 LEU A O 1
ATOM 3423 N N . ARG A 1 443 ? 21.592 9.830 -9.985 1.00 91.88 443 ARG A N 1
ATOM 3424 C CA . ARG A 1 443 ? 21.496 8.366 -10.018 1.00 91.88 443 ARG A CA 1
ATOM 3425 C C . ARG A 1 443 ? 22.034 7.732 -8.739 1.00 91.88 443 ARG A C 1
ATOM 3427 O O . ARG A 1 443 ? 21.354 6.901 -8.144 1.00 91.88 443 ARG A O 1
ATOM 3434 N N . ARG A 1 444 ? 23.222 8.149 -8.283 1.00 90.50 444 ARG A N 1
ATOM 3435 C CA . ARG A 1 444 ? 23.809 7.675 -7.018 1.00 90.50 444 ARG A CA 1
ATOM 3436 C C . ARG A 1 444 ? 22.895 7.969 -5.834 1.00 90.50 444 ARG A C 1
ATOM 3438 O O . ARG A 1 444 ? 22.700 7.095 -4.993 1.00 90.50 444 ARG A O 1
ATOM 3445 N N . ARG A 1 445 ? 22.275 9.153 -5.803 1.00 90.50 445 ARG A N 1
ATOM 3446 C CA . ARG A 1 445 ? 21.291 9.496 -4.772 1.00 90.50 445 ARG A CA 1
ATOM 3447 C C . ARG A 1 445 ? 20.066 8.586 -4.806 1.00 90.50 445 ARG A C 1
ATOM 3449 O O . ARG A 1 445 ? 19.664 8.106 -3.757 1.00 90.50 445 ARG A O 1
ATOM 3456 N N . LEU A 1 446 ? 19.486 8.331 -5.979 1.00 92.31 446 LEU A N 1
ATOM 3457 C CA . LEU A 1 446 ? 18.322 7.445 -6.115 1.00 92.31 446 LEU A CA 1
ATOM 3458 C C . LEU A 1 446 ? 18.626 6.022 -5.633 1.00 92.31 446 LEU A C 1
ATOM 3460 O O . LEU A 1 446 ? 17.820 5.430 -4.918 1.00 92.31 446 LEU A O 1
ATOM 3464 N N . VAL A 1 447 ? 19.803 5.497 -5.986 1.00 91.62 447 VAL A N 1
ATOM 3465 C CA . VAL A 1 447 ? 20.274 4.188 -5.512 1.00 91.62 447 VAL A CA 1
ATOM 3466 C C . VAL A 1 447 ? 20.451 4.198 -3.995 1.00 91.62 447 VAL A C 1
ATOM 3468 O O . VAL A 1 447 ? 19.933 3.311 -3.322 1.00 91.62 447 VAL A O 1
ATOM 3471 N N . SER A 1 448 ? 21.118 5.216 -3.445 1.00 91.56 448 SER A N 1
ATOM 3472 C CA . SER A 1 448 ? 21.306 5.353 -1.997 1.00 91.56 448 SER A CA 1
ATOM 3473 C C . SER A 1 448 ? 19.971 5.430 -1.250 1.00 91.56 448 SER A C 1
ATOM 3475 O O . SER A 1 448 ? 19.743 4.662 -0.318 1.00 91.56 448 SER A O 1
ATOM 3477 N N . ASP A 1 449 ? 19.045 6.276 -1.705 1.00 92.81 449 ASP A N 1
ATOM 3478 C CA . ASP A 1 449 ? 17.692 6.384 -1.155 1.00 92.81 449 ASP A CA 1
ATOM 3479 C C . ASP A 1 449 ? 16.968 5.025 -1.162 1.00 92.81 449 ASP A C 1
ATOM 3481 O O . ASP A 1 449 ? 16.283 4.680 -0.202 1.00 92.81 449 ASP A O 1
ATOM 3485 N N . HIS A 1 450 ? 17.103 4.250 -2.243 1.00 91.56 450 HIS A N 1
ATOM 3486 C CA . HIS A 1 450 ? 16.452 2.947 -2.380 1.00 91.56 450 HIS A CA 1
ATOM 3487 C C . HIS A 1 450 ? 17.042 1.866 -1.472 1.00 91.56 450 HIS A C 1
ATOM 3489 O O . HIS A 1 450 ? 16.294 1.042 -0.937 1.00 91.56 450 HIS A O 1
ATOM 3495 N N . LEU A 1 451 ? 18.364 1.868 -1.285 1.00 91.81 451 LEU A N 1
ATOM 3496 C CA . LEU A 1 451 ? 19.047 0.962 -0.359 1.00 91.81 451 LEU A CA 1
ATOM 3497 C C . LEU A 1 451 ? 18.655 1.249 1.097 1.00 91.81 451 LEU A C 1
ATOM 3499 O O . LEU A 1 451 ? 18.489 0.318 1.877 1.00 91.81 451 LEU A O 1
ATOM 3503 N N . HIS A 1 452 ? 18.421 2.518 1.439 1.00 89.75 452 HIS A N 1
ATOM 3504 C CA . HIS A 1 452 ? 18.049 2.950 2.789 1.00 89.75 452 HIS A CA 1
ATOM 3505 C C . HIS A 1 452 ? 16.535 3.125 2.992 1.00 89.75 452 HIS A C 1
ATOM 3507 O O . HIS A 1 452 ? 16.115 3.710 3.986 1.00 89.75 452 HIS A O 1
ATOM 3513 N N . ARG A 1 453 ? 15.685 2.621 2.087 1.00 90.88 453 ARG A N 1
ATOM 3514 C CA . ARG A 1 453 ? 14.227 2.872 2.080 1.00 90.88 453 ARG A CA 1
ATOM 3515 C C . ARG A 1 453 ? 13.490 2.569 3.394 1.00 90.88 453 ARG A C 1
ATOM 3517 O O . ARG A 1 453 ? 12.475 3.195 3.678 1.00 90.88 453 ARG A O 1
ATOM 3524 N N . GLU A 1 454 ? 13.984 1.617 4.185 1.00 88.25 454 GLU A N 1
ATOM 3525 C CA . GLU A 1 454 ? 13.385 1.220 5.470 1.00 88.25 454 GLU A CA 1
ATOM 3526 C C . GLU A 1 454 ? 13.748 2.183 6.610 1.00 88.25 454 GLU A C 1
ATOM 3528 O O . GLU A 1 454 ? 13.020 2.305 7.596 1.00 88.25 454 GLU A O 1
ATOM 3533 N N . THR A 1 455 ? 14.872 2.893 6.490 1.00 89.19 455 THR A N 1
ATOM 3534 C CA . THR A 1 455 ? 15.376 3.809 7.519 1.00 89.19 455 THR A CA 1
ATOM 3535 C C . THR A 1 455 ? 15.199 5.278 7.148 1.00 89.19 455 THR A C 1
ATOM 3537 O O . THR A 1 455 ? 15.115 6.101 8.067 1.00 89.19 455 THR A O 1
ATOM 3540 N N . LEU A 1 456 ? 15.070 5.584 5.853 1.00 89.88 456 LEU A N 1
ATOM 3541 C CA . LEU A 1 456 ? 14.967 6.926 5.287 1.00 89.88 456 LEU A CA 1
ATOM 3542 C C . LEU A 1 456 ? 13.752 7.688 5.836 1.00 89.88 456 LEU A C 1
ATOM 3544 O O . LEU A 1 456 ? 12.617 7.214 5.777 1.00 89.88 456 LEU A O 1
ATOM 3548 N N . ARG A 1 457 ? 14.014 8.876 6.386 1.00 91.44 457 ARG A N 1
ATOM 3549 C CA . ARG A 1 457 ? 13.010 9.799 6.935 1.00 91.44 457 ARG A CA 1
ATOM 3550 C C . ARG A 1 457 ? 12.552 10.810 5.885 1.00 91.44 457 ARG A C 1
ATOM 3552 O O . ARG A 1 457 ? 13.279 11.078 4.925 1.00 91.44 457 ARG A O 1
ATOM 3559 N N . ALA A 1 458 ? 11.378 11.407 6.085 1.00 91.56 458 ALA A N 1
ATOM 3560 C CA . ALA A 1 458 ? 10.896 12.482 5.218 1.00 91.56 458 ALA A CA 1
ATOM 3561 C C . ALA A 1 458 ? 11.847 13.691 5.216 1.00 91.56 458 ALA A C 1
ATOM 3563 O O . ALA A 1 458 ? 12.309 14.154 6.260 1.00 91.56 458 ALA A O 1
ATOM 3564 N N . ARG A 1 459 ? 12.105 14.224 4.017 1.00 93.12 459 ARG A N 1
ATOM 3565 C CA . ARG A 1 459 ? 12.929 15.419 3.789 1.00 93.12 459 ARG A CA 1
ATOM 3566 C C . ARG A 1 459 ? 12.025 16.610 3.485 1.00 93.12 459 ARG A C 1
ATOM 3568 O O . ARG A 1 459 ? 11.476 16.720 2.388 1.00 93.12 459 ARG A O 1
ATOM 3575 N N . LEU A 1 460 ? 11.847 17.472 4.480 1.00 90.56 460 LEU A N 1
ATOM 3576 C CA . LEU A 1 460 ? 10.852 18.545 4.481 1.00 90.56 460 LEU A CA 1
ATOM 3577 C C . LEU A 1 460 ? 11.514 19.918 4.369 1.00 90.56 460 LEU A C 1
ATOM 3579 O O . LEU A 1 460 ? 12.614 20.136 4.871 1.00 90.56 460 LEU A O 1
ATOM 3583 N N . ILE A 1 461 ? 10.828 20.865 3.745 1.00 89.44 461 ILE A N 1
ATOM 3584 C CA . ILE A 1 461 ? 11.281 22.247 3.599 1.00 89.44 461 ILE A CA 1
ATOM 3585 C C . ILE A 1 461 ? 10.842 23.071 4.808 1.00 89.44 461 ILE A C 1
ATOM 3587 O O . ILE A 1 461 ? 9.692 23.012 5.248 1.00 89.44 461 ILE A O 1
ATOM 3591 N N . ARG A 1 462 ? 11.750 23.890 5.349 1.00 70.69 462 ARG A N 1
ATOM 3592 C CA . ARG A 1 462 ? 11.405 24.840 6.409 1.00 70.69 462 ARG A CA 1
ATOM 3593 C C . ARG A 1 462 ? 10.682 26.039 5.802 1.00 70.69 462 ARG A C 1
ATOM 3595 O O . ARG A 1 462 ? 11.313 26.906 5.202 1.00 70.69 462 ARG A O 1
ATOM 3602 N N . SER A 1 463 ? 9.372 26.146 6.005 1.00 57.72 463 SER A N 1
ATOM 3603 C CA . SER A 1 463 ? 8.670 27.401 5.729 1.00 57.72 463 SER A CA 1
ATOM 3604 C C . SER A 1 463 ? 9.148 28.451 6.739 1.00 57.72 463 SER A C 1
ATOM 3606 O O . SER A 1 463 ? 8.819 28.381 7.925 1.00 57.72 463 SER A O 1
ATOM 3608 N N . SER A 1 464 ? 9.963 29.412 6.303 1.00 39.41 464 SER A N 1
ATOM 3609 C CA . SER A 1 464 ? 10.350 30.547 7.142 1.00 39.41 464 SER A CA 1
ATOM 3610 C C . SER A 1 464 ? 9.164 31.502 7.284 1.00 39.41 464 SER A C 1
ATOM 3612 O O . SER A 1 464 ? 9.044 32.487 6.565 1.00 39.41 464 SER A O 1
ATOM 3614 N N . THR A 1 465 ? 8.248 31.213 8.205 1.00 33.62 465 THR A N 1
ATOM 3615 C CA . THR A 1 465 ? 7.308 32.215 8.718 1.00 33.62 465 THR A CA 1
ATOM 3616 C C . THR A 1 465 ? 7.842 32.720 10.050 1.00 33.62 465 THR A C 1
ATOM 3618 O O . THR A 1 465 ? 7.416 32.277 11.114 1.00 33.62 465 THR A O 1
ATOM 3621 N N . ARG A 1 466 ? 8.823 33.629 10.002 1.00 28.11 466 ARG A N 1
ATOM 3622 C CA . ARG A 1 466 ? 9.235 34.414 11.171 1.00 28.11 466 ARG A CA 1
ATOM 3623 C C . ARG A 1 466 ? 9.365 35.885 10.785 1.00 28.11 466 ARG A C 1
ATOM 3625 O O . ARG A 1 466 ? 10.440 36.375 10.477 1.00 28.11 466 ARG A O 1
ATOM 3632 N N . SER A 1 467 ? 8.232 36.577 10.834 1.00 28.22 467 SER A N 1
ATOM 3633 C CA . SER A 1 467 ? 8.178 38.004 11.138 1.00 28.22 467 SER A CA 1
ATOM 3634 C C . SER A 1 467 ? 7.294 38.148 12.373 1.00 28.22 467 SER A C 1
ATOM 3636 O O . SER A 1 467 ? 6.098 38.395 12.279 1.00 28.22 467 SER A O 1
ATOM 3638 N N . HIS A 1 468 ? 7.876 37.884 13.542 1.00 33.28 468 HIS A N 1
ATOM 3639 C CA . HIS A 1 468 ? 7.378 38.454 14.786 1.00 33.28 468 HIS A CA 1
ATOM 3640 C C . HIS A 1 468 ? 8.476 39.395 15.261 1.00 33.28 468 HIS A C 1
ATOM 3642 O O . HIS A 1 468 ? 9.507 38.968 15.781 1.00 33.28 468 HIS A O 1
ATOM 3648 N N . ASN A 1 469 ? 8.274 40.679 14.969 1.00 31.61 469 ASN A N 1
ATOM 3649 C CA . ASN A 1 469 ? 8.947 41.766 15.655 1.00 31.61 469 ASN A CA 1
ATOM 3650 C C . ASN A 1 469 ? 8.541 41.678 17.124 1.00 31.61 469 ASN A C 1
ATOM 3652 O O . ASN A 1 469 ? 7.487 42.192 17.486 1.00 31.61 469 ASN A O 1
ATOM 3656 N N . ASP A 1 470 ? 9.359 41.032 17.947 1.00 35.12 470 ASP A N 1
ATOM 3657 C CA . ASP A 1 470 ? 9.297 41.216 19.390 1.00 35.12 470 ASP A CA 1
ATOM 3658 C C . ASP A 1 470 ? 10.542 41.992 19.814 1.00 35.12 470 ASP A C 1
ATOM 3660 O O . ASP A 1 470 ? 11.641 41.464 19.991 1.00 35.12 470 ASP A O 1
ATOM 3664 N N . LYS A 1 471 ? 10.368 43.314 19.843 1.00 35.19 471 LYS A N 1
ATOM 3665 C CA . LYS A 1 471 ? 11.251 44.239 20.545 1.00 35.19 471 LYS A CA 1
ATOM 3666 C C . LYS A 1 471 ? 10.916 44.100 22.028 1.00 35.19 471 LYS A C 1
ATOM 3668 O O . LYS A 1 471 ? 9.858 44.561 22.437 1.00 35.19 471 LYS A O 1
ATOM 3673 N N . GLY A 1 472 ? 11.813 43.522 22.819 1.00 33.16 472 GLY A N 1
ATOM 3674 C CA . GLY A 1 472 ? 11.607 43.421 24.262 1.00 33.16 472 GLY A CA 1
ATOM 3675 C C . GLY A 1 472 ? 12.813 42.864 25.005 1.00 33.16 472 GLY A C 1
ATOM 3676 O O . GLY A 1 472 ? 12.937 41.664 25.181 1.00 33.16 472 GLY A O 1
ATOM 3677 N N . ASP A 1 473 ? 13.672 43.784 25.434 1.00 37.25 473 ASP A N 1
ATOM 3678 C CA . ASP A 1 473 ? 14.423 43.756 26.691 1.00 37.25 473 ASP A CA 1
ATOM 3679 C C . ASP A 1 473 ? 15.523 42.705 26.966 1.00 37.25 473 ASP A C 1
ATOM 3681 O O . ASP A 1 473 ? 15.329 41.640 27.534 1.00 37.25 473 ASP A O 1
ATOM 3685 N N . ASN A 1 474 ? 16.746 43.177 26.702 1.00 34.12 474 ASN A N 1
ATOM 3686 C CA . ASN A 1 474 ? 17.795 43.458 27.693 1.00 34.12 474 ASN A CA 1
ATOM 3687 C C . ASN A 1 474 ? 18.449 42.320 28.519 1.00 34.12 474 ASN A C 1
ATOM 3689 O O . ASN A 1 474 ? 17.911 41.829 29.506 1.00 34.12 474 ASN A O 1
ATOM 3693 N N . LYS A 1 475 ? 19.764 42.228 28.257 1.00 38.09 475 LYS A N 1
ATOM 3694 C CA . LYS A 1 475 ? 20.908 42.191 29.195 1.00 38.09 475 LYS A CA 1
ATOM 3695 C C . LYS A 1 475 ? 21.516 40.848 29.625 1.00 38.09 475 LYS A C 1
ATOM 3697 O O . LYS A 1 475 ? 20.877 40.036 30.280 1.00 38.09 475 LYS A O 1
ATOM 3702 N N . ASN A 1 476 ? 22.853 40.855 29.463 1.00 34.41 476 ASN A N 1
ATOM 3703 C CA . ASN A 1 476 ? 23.897 40.242 30.302 1.00 34.41 476 ASN A CA 1
ATOM 3704 C C . ASN A 1 476 ? 24.147 38.737 30.061 1.00 34.41 476 ASN A C 1
ATOM 3706 O O . ASN A 1 476 ? 23.216 37.955 30.115 1.00 34.41 476 ASN A O 1
ATOM 3710 N N . THR A 1 477 ? 25.351 38.203 29.801 1.00 35.09 477 THR A N 1
ATOM 3711 C CA . THR A 1 477 ? 26.756 38.587 30.085 1.00 35.09 477 THR A CA 1
ATOM 3712 C C . THR A 1 477 ? 27.625 37.529 29.351 1.00 35.09 477 THR A C 1
ATOM 3714 O O . THR A 1 477 ? 27.354 36.348 29.517 1.00 35.09 477 THR A O 1
ATOM 3717 N N . ILE A 1 478 ? 28.441 37.871 28.341 1.00 37.84 478 ILE A N 1
ATOM 3718 C CA . ILE A 1 478 ? 29.900 38.157 28.379 1.00 37.84 478 ILE A CA 1
ATOM 3719 C C . ILE A 1 478 ? 30.837 36.913 28.422 1.00 37.84 478 ILE A C 1
ATOM 3721 O O . ILE A 1 478 ? 30.754 36.101 29.338 1.00 37.84 478 ILE A O 1
ATOM 3725 N N . ASN A 1 479 ? 31.815 36.947 27.491 1.00 40.09 479 ASN A N 1
ATOM 3726 C CA . ASN A 1 479 ? 33.162 36.326 27.420 1.00 40.09 479 ASN A CA 1
ATOM 3727 C C . ASN A 1 479 ? 33.299 34.912 26.821 1.00 40.09 479 ASN A C 1
ATOM 3729 O O . ASN A 1 479 ? 32.811 33.950 27.396 1.00 40.09 479 ASN A O 1
ATOM 3733 N N . ASN A 1 480 ? 33.867 34.744 25.613 1.00 34.19 480 ASN A N 1
ATOM 3734 C CA . ASN A 1 480 ? 35.246 34.980 25.084 1.00 34.19 480 ASN A CA 1
ATOM 3735 C C . ASN A 1 480 ? 35.956 33.619 24.947 1.00 34.19 480 ASN A C 1
ATOM 3737 O O . ASN A 1 480 ? 36.194 32.971 25.958 1.00 34.19 480 ASN A O 1
ATOM 3741 N N . GLY A 1 481 ? 36.189 33.120 23.727 1.00 32.19 481 GLY A N 1
ATOM 3742 C CA . GLY A 1 481 ? 37.490 33.197 23.023 1.00 32.19 481 GLY A CA 1
ATOM 3743 C C . GLY A 1 481 ? 38.228 31.850 23.184 1.00 32.19 481 GLY A C 1
ATOM 3744 O O . GLY A 1 481 ? 38.132 31.252 24.243 1.00 32.19 481 GLY A O 1
ATOM 3745 N N . THR A 1 482 ? 38.945 31.240 22.239 1.00 36.03 482 THR A N 1
ATOM 3746 C CA . THR A 1 482 ? 39.712 31.755 21.102 1.00 36.03 482 THR A CA 1
ATOM 3747 C C . THR A 1 482 ? 40.211 30.555 20.264 1.00 36.03 482 THR A C 1
ATOM 3749 O O . THR A 1 482 ? 40.759 29.616 20.829 1.00 36.03 482 THR A O 1
ATOM 3752 N N . ASN A 1 483 ? 40.015 30.629 18.944 1.00 37.03 483 ASN A N 1
ATOM 3753 C CA . ASN A 1 483 ? 40.851 30.212 17.799 1.00 37.03 483 ASN A CA 1
ATOM 3754 C C . ASN A 1 483 ? 41.758 28.953 17.787 1.00 37.03 483 ASN A C 1
ATOM 3756 O O . ASN A 1 483 ? 42.742 28.861 18.514 1.00 37.03 483 ASN A O 1
ATOM 3760 N N . ASN A 1 484 ? 41.521 28.177 16.714 1.00 34.84 484 ASN A N 1
ATOM 3761 C CA . ASN A 1 484 ? 42.426 27.807 15.602 1.00 34.84 484 ASN A CA 1
ATOM 3762 C C . ASN A 1 484 ? 43.656 26.911 15.847 1.00 34.84 484 ASN A C 1
ATOM 3764 O O . ASN A 1 484 ? 44.642 27.357 16.424 1.00 34.84 484 ASN A O 1
ATOM 3768 N N . ASN A 1 485 ? 43.701 25.741 15.189 1.00 38.66 485 ASN A N 1
ATOM 3769 C CA . ASN A 1 485 ? 44.303 25.525 13.849 1.00 38.66 485 ASN A CA 1
ATOM 3770 C C . ASN A 1 485 ? 44.650 24.040 13.609 1.00 38.66 485 ASN A C 1
ATOM 3772 O O . ASN A 1 485 ? 45.235 23.443 14.503 1.00 38.66 485 ASN A O 1
ATOM 3776 N N . LYS A 1 486 ? 44.377 23.572 12.368 1.00 37.53 486 LYS A N 1
ATOM 3777 C CA . LYS A 1 486 ? 45.169 22.672 11.477 1.00 37.53 486 LYS A CA 1
ATOM 3778 C C . LYS A 1 486 ? 45.723 21.350 12.046 1.00 37.53 486 LYS A C 1
ATOM 3780 O O . LYS A 1 486 ? 46.186 21.298 13.168 1.00 37.53 486 LYS A O 1
ATOM 3785 N N . GLU A 1 487 ? 45.850 20.244 11.325 1.00 35.56 487 GLU A N 1
ATOM 3786 C CA . GLU A 1 487 ? 45.726 19.822 9.922 1.00 35.56 487 GLU A CA 1
ATOM 3787 C C . GLU A 1 487 ? 45.885 18.283 9.968 1.00 35.56 487 GLU A C 1
ATOM 3789 O O . GLU A 1 487 ? 46.564 17.811 10.876 1.00 35.56 487 GLU A O 1
ATOM 3794 N N . GLU A 1 488 ? 45.326 17.571 8.975 1.00 36.59 488 GLU A N 1
ATOM 3795 C CA . GLU A 1 488 ? 45.878 16.323 8.383 1.00 36.59 488 GLU A CA 1
ATOM 3796 C C . GLU A 1 488 ? 46.010 15.069 9.285 1.00 36.59 488 GLU A C 1
ATOM 3798 O O . GLU A 1 488 ? 46.318 15.131 10.464 1.00 36.59 488 GLU A O 1
ATOM 3803 N N . GLU A 1 489 ? 45.873 13.825 8.844 1.00 34.72 489 GLU A N 1
ATOM 3804 C CA . GLU A 1 489 ? 45.331 13.119 7.682 1.00 34.72 489 GLU A CA 1
ATOM 3805 C C . GLU A 1 489 ? 45.471 11.619 8.075 1.00 34.72 489 GLU A C 1
ATOM 3807 O O . GLU A 1 489 ? 46.230 11.280 8.981 1.00 34.72 489 GLU A O 1
ATOM 3812 N N . GLU A 1 490 ? 44.763 10.727 7.383 1.00 34.66 490 GLU A N 1
ATOM 3813 C CA . GLU A 1 490 ? 45.061 9.283 7.275 1.00 34.66 490 GLU A CA 1
ATOM 3814 C C . GLU A 1 490 ? 44.877 8.326 8.485 1.00 34.66 490 GLU A C 1
ATOM 3816 O O . GLU A 1 490 ? 45.711 8.188 9.372 1.00 34.66 490 GLU A O 1
ATOM 3821 N N . GLY A 1 491 ? 43.878 7.442 8.342 1.00 31.41 491 GLY A N 1
ATOM 3822 C CA . GLY A 1 491 ? 44.198 6.028 8.096 1.00 31.41 491 GLY A CA 1
ATOM 3823 C C . GLY A 1 491 ? 43.921 4.989 9.197 1.00 31.41 491 GLY A C 1
ATOM 3824 O O . GLY A 1 491 ? 44.577 4.980 10.229 1.00 31.41 491 GLY A O 1
ATOM 3825 N N . LYS A 1 492 ? 43.100 3.996 8.806 1.00 37.97 492 LYS A N 1
ATOM 3826 C CA . LYS A 1 492 ? 43.078 2.567 9.216 1.00 37.97 492 LYS A CA 1
ATOM 3827 C C . LYS A 1 492 ? 42.187 2.130 10.393 1.00 37.97 492 LYS A C 1
ATOM 3829 O O . LYS A 1 492 ? 42.495 2.347 11.554 1.00 37.97 492 LYS A O 1
ATOM 3834 N N . GLU A 1 493 ? 41.051 1.551 9.987 1.00 31.98 493 GLU A N 1
ATOM 3835 C CA . GLU A 1 493 ? 40.562 0.164 10.186 1.00 31.98 493 GLU A CA 1
ATOM 3836 C C . GLU A 1 493 ? 40.963 -0.670 11.427 1.00 31.98 493 GLU A C 1
ATOM 3838 O O . GLU A 1 493 ? 42.101 -0.621 11.881 1.00 31.98 493 GLU A O 1
ATOM 3843 N N . GLU A 1 494 ? 40.003 -1.544 11.795 1.00 36.81 494 GLU A N 1
ATOM 3844 C CA . GLU A 1 494 ? 40.040 -2.739 12.679 1.00 36.81 494 GLU A CA 1
ATOM 3845 C C . GLU A 1 494 ? 39.710 -2.469 14.162 1.00 36.81 494 GLU A C 1
ATOM 3847 O O . GLU A 1 494 ? 40.416 -1.744 14.849 1.00 36.81 494 GLU A O 1
ATOM 3852 N N . GLU A 1 495 ? 38.489 -2.772 14.627 1.00 34.88 495 GLU A N 1
ATOM 3853 C CA . GLU A 1 495 ? 37.897 -4.071 15.044 1.00 34.88 495 GLU A CA 1
ATOM 3854 C C . GLU A 1 495 ? 38.046 -4.311 16.560 1.00 34.88 495 GLU A C 1
ATOM 3856 O O . GLU A 1 495 ? 38.962 -3.788 17.181 1.00 34.88 495 GLU A O 1
ATOM 3861 N N . GLU A 1 496 ? 37.104 -5.093 17.113 1.00 38.16 496 GLU A N 1
ATOM 3862 C CA . GLU A 1 496 ? 36.969 -5.541 18.519 1.00 38.16 496 GLU A CA 1
ATOM 3863 C C . GLU A 1 496 ? 36.348 -4.535 19.509 1.00 38.16 496 GLU A C 1
ATOM 3865 O O . GLU A 1 496 ? 36.569 -3.332 19.445 1.00 38.16 496 GLU A O 1
ATOM 3870 N N . GLU A 1 497 ? 35.613 -4.918 20.548 1.00 36.50 497 GLU A N 1
ATOM 3871 C CA . GLU A 1 497 ? 34.604 -5.939 20.863 1.00 36.50 497 GLU A CA 1
ATOM 3872 C C . GLU A 1 497 ? 34.069 -5.493 22.250 1.00 36.50 497 GLU A C 1
ATOM 3874 O O . GLU A 1 497 ? 34.766 -4.774 22.958 1.00 36.50 497 GLU A O 1
ATOM 3879 N N . GLU A 1 498 ? 32.840 -5.886 22.606 1.00 36.28 498 GLU A N 1
ATOM 3880 C CA . GLU A 1 498 ? 32.296 -5.968 23.983 1.00 36.28 498 GLU A CA 1
ATOM 3881 C C . GLU A 1 498 ? 32.462 -4.760 24.943 1.00 36.28 498 GLU A C 1
ATOM 3883 O O . GLU A 1 498 ? 33.538 -4.410 25.405 1.00 36.28 498 GLU A O 1
ATOM 3888 N N . ASP A 1 499 ? 31.358 -4.160 25.396 1.00 33.78 499 ASP A N 1
ATOM 3889 C CA . ASP A 1 499 ? 30.691 -4.600 26.633 1.00 33.78 499 ASP A CA 1
ATOM 3890 C C . ASP A 1 499 ? 29.563 -3.620 27.023 1.00 33.78 499 ASP A C 1
ATOM 3892 O O . ASP A 1 499 ? 29.509 -2.465 26.592 1.00 33.78 499 ASP A O 1
ATOM 3896 N N . GLY A 1 500 ? 28.595 -4.124 27.783 1.00 30.39 500 GLY A N 1
ATOM 3897 C CA . GLY A 1 500 ? 27.272 -3.533 27.958 1.00 30.39 500 GLY A CA 1
ATOM 3898 C C . GLY A 1 500 ? 27.183 -2.171 28.657 1.00 30.39 500 GLY A C 1
ATOM 3899 O O . GLY A 1 500 ? 28.049 -1.755 29.415 1.00 30.39 500 GLY A O 1
ATOM 3900 N N . ALA A 1 501 ? 26.044 -1.503 28.451 1.00 34.00 501 ALA A N 1
ATOM 3901 C CA . ALA A 1 501 ? 25.292 -0.822 29.507 1.00 34.00 501 ALA A CA 1
ATOM 3902 C C . ALA A 1 501 ? 24.025 -0.171 28.939 1.00 34.00 501 ALA A C 1
ATOM 3904 O O . ALA A 1 501 ? 24.076 0.671 28.041 1.00 34.00 501 ALA A O 1
ATOM 3905 N N . ASP A 1 502 ? 22.896 -0.527 29.549 1.00 32.00 502 ASP A N 1
ATOM 3906 C CA . ASP A 1 502 ? 21.625 0.188 29.526 1.00 32.00 502 ASP A CA 1
ATOM 3907 C C . ASP A 1 502 ? 21.791 1.715 29.485 1.00 32.00 502 ASP A C 1
ATOM 3909 O O . ASP A 1 502 ? 22.140 2.344 30.487 1.00 32.00 502 ASP A O 1
ATOM 3913 N N . LYS A 1 503 ? 21.433 2.343 28.361 1.00 35.28 503 LYS A N 1
ATOM 3914 C CA . LYS A 1 503 ? 21.042 3.757 28.339 1.00 35.28 503 LYS A CA 1
ATOM 3915 C C . LYS A 1 503 ? 19.836 3.959 27.436 1.00 35.28 503 LYS A C 1
ATOM 3917 O O . LYS A 1 503 ? 19.908 3.878 26.216 1.00 35.28 503 LYS A O 1
ATOM 3922 N N . LYS A 1 504 ? 18.721 4.255 28.103 1.00 32.03 504 LYS A N 1
ATOM 3923 C CA . LYS A 1 504 ? 17.522 4.906 27.575 1.00 32.03 504 LYS A CA 1
ATOM 3924 C C . LYS A 1 504 ? 17.911 6.022 26.597 1.00 32.03 504 LYS A C 1
ATOM 3926 O O . LYS A 1 504 ? 18.328 7.091 27.033 1.00 32.03 504 LYS A O 1
ATOM 3931 N N . GLU A 1 505 ? 17.744 5.802 25.298 1.00 30.08 505 GLU A N 1
ATOM 3932 C CA . GLU A 1 505 ? 17.760 6.887 24.315 1.00 30.08 505 GLU A CA 1
ATOM 3933 C C . GLU A 1 505 ? 16.327 7.338 24.027 1.00 30.08 505 GLU A C 1
ATOM 3935 O O . GLU A 1 505 ? 15.706 6.979 23.030 1.00 30.08 505 GLU A O 1
ATOM 3940 N N . GLU A 1 506 ? 15.814 8.192 24.914 1.00 28.50 506 GLU A N 1
ATOM 3941 C CA . GLU A 1 506 ? 14.958 9.298 24.488 1.00 28.50 506 GLU A CA 1
ATOM 3942 C C . GLU A 1 506 ? 15.813 10.215 23.595 1.00 28.50 506 GLU A C 1
ATOM 3944 O O . GLU A 1 506 ? 16.475 11.132 24.076 1.00 28.50 506 GLU A O 1
ATOM 3949 N N . LYS A 1 507 ? 15.870 9.953 22.285 1.00 29.62 507 LYS A N 1
ATOM 3950 C CA . LYS A 1 507 ? 16.475 10.885 21.323 1.00 29.62 507 LYS A CA 1
ATOM 3951 C C . LYS A 1 507 ? 15.421 11.399 20.358 1.00 29.62 507 LYS A C 1
ATOM 3953 O O . LYS A 1 507 ? 14.994 10.707 19.438 1.00 29.62 507 LYS A O 1
ATOM 3958 N N . ASN A 1 508 ? 15.037 12.648 20.615 1.00 29.20 508 ASN A N 1
ATOM 3959 C CA . ASN A 1 508 ? 14.352 13.577 19.723 1.00 29.20 508 ASN A CA 1
ATOM 3960 C C . ASN A 1 508 ? 14.583 13.239 18.244 1.00 29.20 508 ASN A C 1
ATOM 3962 O O . ASN A 1 508 ? 15.714 13.307 17.759 1.00 29.20 508 ASN A O 1
ATOM 3966 N N . SER A 1 509 ? 13.515 12.908 17.513 1.00 33.28 509 SER A N 1
ATOM 3967 C CA . SER A 1 509 ? 13.579 12.745 16.063 1.00 33.28 509 SER A CA 1
ATOM 3968 C C . SER A 1 509 ? 13.902 14.098 15.427 1.00 33.28 509 SER A C 1
ATOM 3970 O O . SER A 1 509 ? 13.018 14.932 15.235 1.00 33.28 509 SER A O 1
ATOM 3972 N N . VAL A 1 510 ? 15.175 14.346 15.123 1.00 41.94 510 VAL A N 1
ATOM 3973 C CA . VAL A 1 510 ? 15.591 15.532 14.371 1.00 41.94 510 VAL A CA 1
ATOM 3974 C C . VAL A 1 510 ? 15.082 15.367 12.937 1.00 41.94 510 VAL A C 1
ATOM 3976 O O . VAL A 1 510 ? 15.731 14.744 12.102 1.00 41.94 510 VAL A O 1
ATOM 3979 N N . GLN A 1 511 ? 13.883 15.882 12.652 1.00 55.81 511 GLN A N 1
ATOM 3980 C CA . GLN A 1 511 ? 13.411 16.085 11.282 1.00 55.81 511 GLN A CA 1
ATOM 3981 C C . GLN A 1 511 ? 14.418 16.997 10.570 1.00 55.81 511 GLN A C 1
ATOM 3983 O O . GLN A 1 511 ? 14.619 18.144 10.971 1.00 55.81 511 GLN A O 1
ATOM 3988 N N . HIS A 1 512 ? 15.081 16.491 9.529 1.00 61.84 512 HIS A N 1
ATOM 3989 C CA . HIS A 1 512 ? 15.960 17.304 8.693 1.00 61.84 512 HIS A CA 1
ATOM 3990 C C . HIS A 1 512 ? 15.119 18.280 7.871 1.00 61.84 512 HIS A C 1
ATOM 3992 O O . HIS A 1 512 ? 14.416 17.892 6.936 1.00 61.84 512 HIS A O 1
ATOM 3998 N N . THR A 1 513 ? 15.183 19.555 8.252 1.00 71.88 513 THR A N 1
ATOM 3999 C CA . THR A 1 513 ? 14.539 20.648 7.529 1.00 71.88 513 THR A CA 1
ATOM 4000 C C . THR A 1 513 ? 15.517 21.303 6.563 1.00 71.88 513 THR A C 1
ATOM 4002 O O . THR A 1 513 ? 16.560 21.786 6.995 1.00 71.88 513 THR A O 1
ATOM 4005 N N . TYR A 1 514 ? 15.150 21.365 5.287 1.00 86.00 514 TYR A N 1
ATOM 4006 C CA . TYR A 1 514 ? 15.949 21.945 4.208 1.00 86.00 514 TYR A CA 1
ATOM 4007 C C . TYR A 1 514 ? 15.553 23.398 3.926 1.00 86.00 514 TYR A C 1
ATOM 4009 O O . TYR A 1 514 ? 14.442 23.837 4.249 1.00 86.00 514 TYR A O 1
ATOM 4017 N N . ASN A 1 515 ? 16.465 24.144 3.302 1.00 87.44 515 ASN A N 1
ATOM 4018 C CA . ASN A 1 515 ? 16.218 25.501 2.828 1.00 87.44 515 ASN A CA 1
ATOM 4019 C C . ASN A 1 515 ? 15.130 25.515 1.735 1.00 87.44 515 ASN A C 1
ATOM 4021 O O . ASN A 1 515 ? 15.057 24.618 0.898 1.00 87.44 515 ASN A O 1
ATOM 4025 N N . SER A 1 516 ? 14.301 26.560 1.727 1.00 88.88 516 SER A N 1
ATOM 4026 C CA . SER A 1 516 ? 13.241 26.802 0.738 1.00 88.88 516 SER A CA 1
ATOM 4027 C C . SER A 1 516 ? 13.689 26.772 -0.727 1.00 88.88 516 SER A C 1
ATOM 4029 O O . SER A 1 516 ? 12.887 26.405 -1.589 1.00 88.88 516 SER A O 1
ATOM 4031 N N . ALA A 1 517 ? 14.961 27.079 -1.009 1.00 91.44 517 ALA A N 1
ATOM 4032 C CA . ALA A 1 517 ? 15.545 26.969 -2.349 1.00 91.44 517 ALA A CA 1
ATOM 4033 C C . ALA A 1 517 ? 15.502 25.531 -2.901 1.00 91.44 517 ALA A C 1
ATOM 4035 O O . ALA A 1 517 ? 15.372 25.333 -4.104 1.00 91.44 517 ALA A O 1
ATOM 4036 N N . PHE A 1 518 ? 15.521 24.522 -2.025 1.00 93.25 518 PHE A N 1
ATOM 4037 C CA . PHE A 1 518 ? 15.440 23.113 -2.410 1.00 93.25 518 PHE A CA 1
ATOM 4038 C C . PHE A 1 518 ? 14.002 22.577 -2.482 1.00 93.25 518 PHE A C 1
ATOM 4040 O O . PHE A 1 518 ? 13.801 21.364 -2.576 1.00 93.25 518 PHE A O 1
ATOM 4047 N N . SER A 1 519 ? 12.986 23.443 -2.410 1.00 94.06 519 SER A N 1
ATOM 4048 C CA . SER A 1 519 ? 11.595 23.026 -2.611 1.00 94.06 519 SER A CA 1
ATOM 4049 C C . SER A 1 519 ? 11.346 22.662 -4.072 1.00 94.06 519 SER A C 1
ATOM 4051 O O . SER A 1 519 ? 11.957 23.224 -4.986 1.00 94.06 519 SER A O 1
ATOM 4053 N N . CYS A 1 520 ? 10.416 21.738 -4.315 1.00 95.19 520 CYS A N 1
ATOM 4054 C CA . CYS A 1 520 ? 10.054 21.359 -5.681 1.00 95.19 520 CYS A CA 1
ATOM 4055 C C . CYS A 1 520 ? 9.568 22.577 -6.488 1.00 95.19 520 CYS A C 1
ATOM 4057 O O . CYS A 1 520 ? 9.925 22.714 -7.657 1.00 95.19 520 CYS A O 1
ATOM 4059 N N . ARG A 1 521 ? 8.816 23.496 -5.862 1.00 94.69 521 ARG A N 1
ATOM 4060 C CA . ARG A 1 521 ? 8.358 24.727 -6.516 1.00 94.69 521 ARG A CA 1
ATOM 4061 C C . ARG A 1 521 ? 9.506 25.658 -6.869 1.00 94.69 521 ARG A C 1
ATOM 4063 O O . ARG A 1 521 ? 9.531 26.158 -7.987 1.00 94.69 521 ARG A O 1
ATOM 4070 N N . ALA A 1 522 ? 10.445 25.899 -5.952 1.00 93.81 522 ALA A N 1
ATOM 4071 C CA . ALA A 1 522 ? 11.575 26.789 -6.221 1.00 93.81 522 ALA A CA 1
ATOM 4072 C C . ALA A 1 522 ? 12.374 26.316 -7.441 1.00 93.81 522 ALA A C 1
ATOM 4074 O O . ALA A 1 522 ? 12.659 27.108 -8.338 1.00 93.81 522 ALA A O 1
ATOM 4075 N N . VAL A 1 523 ? 12.639 25.012 -7.519 1.00 96.00 523 VAL A N 1
ATOM 4076 C CA . VAL A 1 523 ? 13.359 24.386 -8.632 1.00 96.00 523 VAL A CA 1
ATOM 4077 C C . VAL A 1 523 ? 12.584 24.488 -9.949 1.00 96.00 523 VAL A C 1
ATOM 4079 O O . VAL A 1 523 ? 13.159 24.870 -10.967 1.00 96.00 523 VAL A O 1
ATOM 4082 N N . LEU A 1 524 ? 11.278 24.198 -9.949 1.00 96.75 524 LEU A N 1
ATOM 4083 C CA . LEU A 1 524 ? 10.443 24.313 -11.153 1.00 96.75 524 LEU A CA 1
ATOM 4084 C C . LEU A 1 524 ? 10.317 25.765 -11.630 1.00 96.75 524 LEU A C 1
ATOM 4086 O O . LEU A 1 524 ? 10.406 26.026 -12.828 1.00 96.75 524 LEU A O 1
ATOM 4090 N N . CYS A 1 525 ? 10.186 26.721 -10.708 1.00 96.19 525 CYS A N 1
ATOM 4091 C CA . CYS A 1 525 ? 10.204 28.149 -11.020 1.00 96.19 525 CYS A CA 1
ATOM 4092 C C . CYS A 1 525 ? 11.556 28.592 -11.596 1.00 96.19 525 CYS A C 1
ATOM 4094 O O . CYS A 1 525 ? 11.578 29.345 -12.570 1.00 96.19 525 CYS A O 1
ATOM 4096 N N . ALA A 1 526 ? 12.671 28.121 -11.028 1.00 96.06 526 ALA A N 1
ATOM 4097 C CA . ALA A 1 526 ? 14.014 28.419 -11.522 1.00 96.06 526 ALA A CA 1
ATOM 4098 C C . ALA A 1 526 ? 14.228 27.862 -12.938 1.00 96.06 526 ALA A C 1
ATOM 4100 O O . ALA A 1 526 ? 14.738 28.570 -13.804 1.00 96.06 526 ALA A O 1
ATOM 4101 N N . PHE A 1 527 ? 13.758 26.641 -13.204 1.00 97.12 527 PHE A N 1
ATOM 4102 C CA . PHE A 1 527 ? 13.786 26.056 -14.543 1.00 97.12 527 PHE A CA 1
ATOM 4103 C C . PHE A 1 527 ? 12.880 26.812 -15.527 1.00 97.12 527 PHE A C 1
ATOM 4105 O O . PHE A 1 527 ? 13.285 27.131 -16.640 1.00 97.12 527 PHE A O 1
ATOM 4112 N N . ALA A 1 528 ? 11.663 27.186 -15.119 1.00 96.38 528 ALA A N 1
ATOM 4113 C CA . ALA A 1 528 ? 10.776 27.994 -15.956 1.00 96.38 528 ALA A CA 1
ATOM 4114 C C . ALA A 1 528 ? 11.411 29.349 -16.317 1.00 96.38 528 ALA A C 1
ATOM 4116 O O . ALA A 1 528 ? 11.284 29.820 -17.449 1.00 96.38 528 ALA A O 1
ATOM 4117 N N . ALA A 1 529 ? 12.098 29.979 -15.360 1.00 95.81 529 ALA A N 1
ATOM 4118 C CA . ALA A 1 529 ? 12.826 31.220 -15.582 1.00 95.81 529 ALA A CA 1
ATOM 4119 C C . ALA A 1 529 ? 14.009 31.023 -16.541 1.00 95.81 529 ALA A C 1
ATOM 4121 O O . ALA A 1 529 ? 14.154 31.818 -17.467 1.00 95.81 529 ALA A O 1
ATOM 4122 N N . SER A 1 530 ? 14.801 29.956 -16.379 1.00 95.75 530 SER A N 1
ATOM 4123 C CA . SER A 1 530 ? 15.949 29.678 -17.252 1.00 95.75 530 SER A CA 1
ATOM 4124 C C . SER A 1 530 ? 15.528 29.403 -18.697 1.00 95.75 530 SER A C 1
ATOM 4126 O O . SER A 1 530 ? 16.144 29.930 -19.622 1.00 95.75 530 SER A O 1
ATOM 4128 N N . VAL A 1 531 ? 14.427 28.675 -18.907 1.00 93.44 531 VAL A N 1
ATOM 4129 C CA . VAL A 1 531 ? 13.856 28.437 -20.241 1.00 93.44 531 VAL A CA 1
ATOM 4130 C C . VAL A 1 531 ? 13.395 29.748 -20.881 1.00 93.44 531 VAL A C 1
ATOM 4132 O O . VAL A 1 531 ? 13.772 30.049 -22.014 1.00 93.44 531 VAL A O 1
ATOM 4135 N N . ARG A 1 532 ? 12.610 30.566 -20.164 1.00 92.50 532 ARG A N 1
ATOM 4136 C CA . ARG A 1 532 ? 12.150 31.867 -20.685 1.00 92.50 532 ARG A CA 1
ATOM 4137 C C . ARG A 1 532 ? 13.319 32.780 -21.026 1.00 92.50 532 ARG A C 1
ATOM 4139 O O . ARG A 1 532 ? 13.293 33.437 -22.063 1.00 92.50 532 ARG A O 1
ATOM 4146 N N . GLU A 1 533 ? 14.339 32.805 -20.177 1.00 91.56 533 GLU A N 1
ATOM 4147 C CA . GLU A 1 533 ? 15.543 33.603 -20.384 1.00 91.56 533 GLU A CA 1
ATOM 4148 C C . GLU A 1 533 ? 16.336 33.125 -21.604 1.00 91.56 533 GLU A C 1
ATOM 4150 O O . GLU A 1 533 ? 16.697 33.934 -22.458 1.00 91.56 533 GLU A O 1
ATOM 4155 N N . PHE A 1 534 ? 16.520 31.812 -21.759 1.00 90.25 534 PHE A N 1
ATOM 4156 C CA . PHE A 1 534 ? 17.148 31.224 -22.941 1.00 90.25 534 PHE A CA 1
ATOM 4157 C C . PHE A 1 534 ? 16.425 31.639 -24.228 1.00 90.25 534 PHE A C 1
ATOM 4159 O O . PHE A 1 534 ? 17.050 32.165 -25.152 1.00 90.25 534 PHE A O 1
ATOM 4166 N N . TYR A 1 535 ? 15.101 31.469 -24.287 1.00 86.44 535 TYR A N 1
ATOM 4167 C CA . TYR A 1 535 ? 14.322 31.840 -25.469 1.00 86.44 535 TYR A CA 1
ATOM 4168 C C . TYR A 1 535 ? 14.258 33.359 -25.684 1.00 86.44 535 TYR A C 1
ATOM 4170 O O . TYR A 1 535 ? 14.257 33.811 -26.831 1.00 86.44 535 TYR A O 1
ATOM 4178 N N . ARG A 1 536 ? 14.262 34.168 -24.616 1.00 85.75 536 ARG A N 1
ATOM 4179 C CA . ARG A 1 536 ? 14.379 35.633 -24.696 1.00 85.75 536 ARG A CA 1
ATOM 4180 C C . ARG A 1 536 ? 15.703 36.042 -25.341 1.00 85.75 536 ARG A C 1
ATOM 4182 O O . ARG A 1 536 ? 15.681 36.751 -26.344 1.00 85.75 536 ARG A O 1
ATOM 4189 N N . LEU A 1 537 ? 16.829 35.531 -24.842 1.00 85.19 537 LEU A N 1
ATOM 4190 C CA . LEU A 1 537 ? 18.161 35.807 -25.385 1.00 85.19 537 LEU A CA 1
ATOM 4191 C C . LEU A 1 537 ? 18.287 35.356 -26.844 1.00 85.19 537 LEU A C 1
ATOM 4193 O O . LEU A 1 537 ? 18.865 36.067 -27.663 1.00 85.19 537 LEU A O 1
ATOM 4197 N N . LYS A 1 538 ? 17.705 34.205 -27.206 1.00 78.50 538 LYS A N 1
ATOM 4198 C CA . LYS A 1 538 ? 17.693 33.724 -28.597 1.00 78.50 538 LYS A CA 1
ATOM 4199 C C . LYS A 1 538 ? 16.916 34.644 -29.537 1.00 78.50 538 LYS A C 1
ATOM 4201 O O . LYS A 1 538 ? 17.369 34.851 -30.657 1.00 78.50 538 LYS A O 1
ATOM 4206 N N . ARG A 1 539 ? 15.799 35.225 -29.085 1.00 78.88 539 ARG A N 1
ATOM 4207 C CA . ARG A 1 539 ? 15.028 36.221 -29.855 1.00 78.88 539 ARG A CA 1
ATOM 4208 C C . ARG A 1 539 ? 15.764 37.550 -30.025 1.00 78.88 539 ARG A C 1
ATOM 4210 O O . ARG A 1 539 ? 15.570 38.223 -31.030 1.00 78.88 539 ARG A O 1
ATOM 4217 N N . GLU A 1 540 ? 16.581 37.931 -29.049 1.00 78.50 540 GLU A N 1
ATOM 4218 C CA . GLU A 1 540 ? 17.360 39.177 -29.076 1.00 78.50 540 GLU A CA 1
ATOM 4219 C C . GLU A 1 540 ? 18.661 39.051 -29.886 1.00 78.50 540 GLU A C 1
ATOM 4221 O O . GLU A 1 540 ? 19.209 40.051 -30.353 1.00 78.50 540 GLU A O 1
ATOM 4226 N N . CYS A 1 541 ? 19.147 37.825 -30.096 1.00 68.56 541 CYS A N 1
ATOM 4227 C CA . CYS A 1 541 ? 20.335 37.549 -30.896 1.00 68.56 541 CYS A CA 1
ATOM 4228 C C . CYS A 1 541 ? 20.081 37.816 -32.392 1.00 68.56 541 CYS A C 1
ATOM 4230 O O . CYS A 1 541 ? 19.401 37.050 -33.072 1.00 68.56 541 CYS A O 1
ATOM 4232 N N . GLN A 1 542 ? 20.732 38.847 -32.941 1.00 59.34 542 GLN A N 1
ATOM 4233 C CA . GLN A 1 542 ? 20.664 39.241 -34.362 1.00 59.34 542 GLN A CA 1
ATOM 4234 C C . GLN A 1 542 ? 21.358 38.260 -35.336 1.00 59.34 542 GLN A C 1
ATOM 4236 O O . GLN A 1 542 ? 21.385 38.497 -36.539 1.00 59.34 542 GLN A O 1
ATOM 4241 N N . ASN A 1 543 ? 21.915 37.154 -34.836 1.00 62.00 543 ASN A N 1
ATOM 4242 C CA . ASN A 1 543 ? 22.771 36.239 -35.602 1.00 62.00 543 ASN A CA 1
ATOM 4243 C C . ASN A 1 543 ? 22.013 35.108 -36.322 1.00 62.00 543 ASN A C 1
ATOM 4245 O O . ASN A 1 543 ? 22.646 34.247 -36.931 1.00 62.00 543 ASN A O 1
ATOM 4249 N N . PHE A 1 544 ? 20.680 35.072 -36.257 1.00 56.94 544 PHE A N 1
ATOM 4250 C CA . PHE A 1 544 ? 19.881 34.068 -36.960 1.00 56.94 544 PHE A CA 1
ATOM 4251 C C . PHE A 1 544 ? 19.319 34.625 -38.266 1.00 56.94 544 PHE A C 1
ATOM 4253 O O . PHE A 1 544 ? 18.789 35.731 -38.305 1.00 56.94 544 PHE A O 1
ATOM 4260 N N . VAL A 1 545 ? 19.387 33.808 -39.323 1.00 55.81 545 VAL A N 1
ATOM 4261 C CA . VAL A 1 545 ? 18.891 34.116 -40.679 1.00 55.81 545 VAL A CA 1
ATOM 4262 C C . VAL A 1 545 ? 17.399 34.479 -40.677 1.00 55.81 545 VAL A C 1
ATOM 4264 O O . VAL A 1 545 ? 16.930 35.151 -41.590 1.00 55.81 545 VAL A O 1
ATOM 4267 N N . ASN A 1 546 ? 16.661 34.094 -39.629 1.00 54.44 546 ASN A N 1
ATOM 4268 C CA . ASN A 1 546 ? 15.274 34.485 -39.442 1.00 54.44 546 ASN A CA 1
ATOM 4269 C C . ASN A 1 546 ? 14.930 34.664 -37.942 1.00 54.44 546 ASN A C 1
ATOM 4271 O O . ASN A 1 546 ? 14.517 33.706 -37.284 1.00 54.44 546 ASN A O 1
ATOM 4275 N N . PRO A 1 547 ? 15.080 35.876 -37.369 1.00 51.38 547 PRO A N 1
ATOM 4276 C CA . PRO A 1 547 ? 14.761 36.161 -35.960 1.00 51.38 547 PRO A CA 1
ATOM 4277 C C . PRO A 1 547 ? 13.285 35.907 -35.597 1.00 51.38 547 PRO A C 1
ATOM 4279 O O . PRO A 1 547 ? 12.938 35.799 -34.422 1.00 51.38 547 PRO A O 1
ATOM 4282 N N . PHE A 1 548 ? 12.412 35.805 -36.608 1.00 52.66 548 PHE A N 1
ATOM 4283 C CA . PHE A 1 548 ? 10.961 35.667 -36.468 1.00 52.66 548 PHE A CA 1
ATOM 4284 C C . PHE A 1 548 ? 10.430 34.233 -36.630 1.00 52.66 548 PHE A C 1
ATOM 4286 O O . PHE A 1 548 ? 9.257 34.004 -36.344 1.00 52.66 548 PHE A O 1
ATOM 4293 N N . GLU A 1 549 ? 11.257 33.261 -37.031 1.00 54.62 549 GLU A N 1
ATOM 4294 C CA . GLU A 1 549 ? 10.835 31.852 -37.181 1.00 54.62 549 GLU A CA 1
ATOM 4295 C C . GLU A 1 549 ? 11.178 30.969 -35.975 1.00 54.62 549 GLU A C 1
ATOM 4297 O O . GLU A 1 549 ? 10.921 29.765 -35.990 1.00 54.62 549 GLU A O 1
ATOM 4302 N N . TYR A 1 550 ? 11.706 31.547 -34.892 1.00 58.97 550 TYR A N 1
ATOM 4303 C CA . TYR A 1 550 ? 11.974 30.771 -33.685 1.00 58.97 550 TYR A CA 1
ATOM 4304 C C . TYR A 1 550 ? 10.665 30.374 -32.984 1.00 58.97 550 TYR A C 1
ATOM 4306 O O . TYR A 1 550 ? 9.831 31.243 -32.688 1.00 58.97 550 TYR A O 1
ATOM 4314 N N . PRO A 1 551 ? 10.441 29.077 -32.705 1.00 67.44 551 PRO A N 1
ATOM 4315 C CA . PRO A 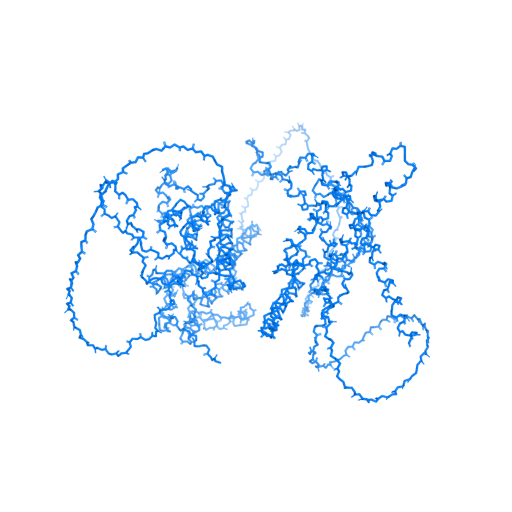1 551 ? 9.111 28.608 -32.386 1.00 67.44 551 PRO A CA 1
ATOM 4316 C C . PRO A 1 551 ? 8.758 28.967 -30.945 1.00 67.44 551 PRO A C 1
ATOM 4318 O O . PRO A 1 551 ? 9.131 28.277 -30.003 1.00 67.44 551 PRO A O 1
ATOM 4321 N N . ARG A 1 552 ? 7.909 29.989 -30.778 1.00 81.38 552 ARG A N 1
ATOM 4322 C CA . ARG A 1 552 ? 7.122 30.192 -29.543 1.00 81.38 552 ARG A CA 1
ATOM 4323 C C . ARG A 1 552 ? 6.386 28.917 -29.116 1.00 81.38 552 ARG A C 1
ATOM 4325 O O . ARG A 1 552 ? 6.091 28.739 -27.946 1.00 81.38 552 ARG A O 1
ATOM 4332 N N . GLN A 1 553 ? 6.098 28.041 -30.078 1.00 84.06 553 GLN A N 1
ATOM 4333 C CA . GLN A 1 553 ? 5.521 26.720 -29.853 1.00 84.06 553 GLN A CA 1
ATOM 4334 C C . GLN A 1 553 ? 6.420 25.821 -28.996 1.00 84.06 553 GLN A C 1
ATOM 4336 O O . GLN A 1 553 ? 5.899 25.051 -28.199 1.00 84.06 553 GLN A O 1
ATOM 4341 N N . GLU A 1 554 ? 7.745 25.912 -29.137 1.00 86.12 554 GLU A N 1
ATOM 4342 C CA . GLU A 1 554 ? 8.680 25.109 -28.347 1.00 86.12 554 GLU A CA 1
ATOM 4343 C C . GLU A 1 554 ? 8.803 25.669 -26.927 1.00 86.12 554 GLU A C 1
ATOM 4345 O O . GLU A 1 554 ? 8.612 24.928 -25.973 1.00 86.12 554 GLU A O 1
ATOM 4350 N N . GLU A 1 555 ? 8.971 26.986 -26.765 1.00 90.19 555 GLU A N 1
ATOM 4351 C CA . GLU A 1 555 ? 8.924 27.634 -25.442 1.00 90.19 555 GLU A CA 1
ATOM 4352 C C . GLU A 1 555 ? 7.613 27.312 -24.704 1.00 90.19 555 GLU A C 1
ATOM 4354 O O . GLU A 1 555 ? 7.633 26.940 -23.530 1.00 90.19 555 GLU A O 1
ATOM 4359 N N . GLN A 1 556 ? 6.475 27.394 -25.402 1.00 90.56 556 GLN A N 1
ATOM 4360 C CA . GLN A 1 556 ? 5.174 27.036 -24.840 1.00 90.56 556 GLN A CA 1
ATOM 4361 C C . GLN A 1 556 ? 5.110 25.555 -24.459 1.00 90.56 556 GLN A C 1
ATOM 4363 O O . GLN A 1 556 ? 4.582 25.240 -23.397 1.00 90.56 556 GLN A O 1
ATOM 4368 N N . LEU A 1 557 ? 5.695 24.660 -25.264 1.00 91.06 557 LEU A N 1
ATOM 4369 C CA . LEU A 1 557 ? 5.780 23.240 -24.937 1.00 91.06 557 LEU A CA 1
ATOM 4370 C C . LEU A 1 557 ? 6.492 23.032 -23.596 1.00 91.06 557 LEU A C 1
ATOM 4372 O O . LEU A 1 557 ? 5.943 22.337 -22.749 1.00 91.06 557 LEU A O 1
ATOM 4376 N N . TYR A 1 558 ? 7.644 23.668 -23.350 1.00 93.94 558 TYR A N 1
ATOM 4377 C CA . TYR A 1 558 ? 8.316 23.584 -22.043 1.00 93.94 558 TYR A CA 1
ATOM 4378 C C . TYR A 1 558 ? 7.420 24.080 -20.901 1.00 93.94 558 TYR A C 1
ATOM 4380 O O . TYR A 1 558 ? 7.332 23.423 -19.864 1.00 93.94 558 TYR A O 1
ATOM 4388 N N . MET A 1 559 ? 6.730 25.210 -21.080 1.00 94.88 559 MET A N 1
ATOM 4389 C CA . MET A 1 559 ? 5.834 25.752 -20.050 1.00 94.88 559 MET A CA 1
ATOM 4390 C C . MET A 1 559 ? 4.662 24.808 -19.755 1.00 94.88 559 MET A C 1
ATOM 4392 O O . MET A 1 559 ? 4.353 24.560 -18.590 1.00 94.88 559 MET A O 1
ATOM 4396 N N . ASP A 1 560 ? 4.059 24.226 -20.791 1.00 94.06 560 ASP A N 1
ATOM 4397 C CA . ASP A 1 560 ? 2.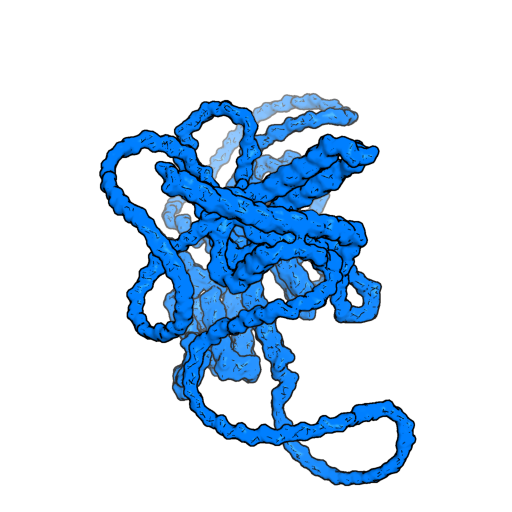982 23.243 -20.656 1.00 94.06 560 ASP A CA 1
ATOM 4398 C C . ASP A 1 560 ? 3.480 21.971 -19.949 1.00 94.06 560 ASP A C 1
ATOM 4400 O O . ASP A 1 560 ? 2.775 21.405 -19.110 1.00 94.06 560 ASP A O 1
ATOM 4404 N N . CYS A 1 561 ? 4.719 21.547 -20.227 1.00 93.75 561 CYS A N 1
ATOM 4405 C CA . CYS A 1 561 ? 5.359 20.419 -19.549 1.00 93.75 561 CYS A CA 1
ATOM 4406 C C . CYS A 1 561 ? 5.562 20.690 -18.055 1.00 93.75 561 CYS A C 1
ATOM 4408 O O . CYS A 1 561 ? 5.290 19.814 -17.239 1.00 93.75 561 CYS A O 1
ATOM 4410 N N . ILE A 1 562 ? 6.001 21.895 -17.681 1.00 95.38 562 ILE A N 1
ATOM 4411 C CA . ILE A 1 562 ? 6.190 22.282 -16.275 1.00 95.38 562 ILE A CA 1
ATOM 4412 C C . ILE A 1 562 ? 4.848 22.269 -15.536 1.00 95.38 562 ILE A C 1
ATOM 4414 O O . ILE A 1 562 ? 4.746 21.658 -14.474 1.00 95.38 562 ILE A O 1
ATOM 4418 N N . VAL A 1 563 ? 3.798 22.850 -16.124 1.00 95.12 563 VAL A N 1
ATOM 4419 C CA . VAL A 1 563 ? 2.441 22.830 -15.549 1.00 95.12 563 VAL A CA 1
ATOM 4420 C C . VAL A 1 563 ? 1.930 21.395 -15.389 1.00 95.12 563 VAL A C 1
ATOM 4422 O O . VAL A 1 563 ? 1.339 21.052 -14.362 1.00 95.12 563 VAL A O 1
ATOM 4425 N N . LEU A 1 564 ? 2.179 20.532 -16.378 1.00 94.25 564 LEU A N 1
ATOM 4426 C CA . LEU A 1 564 ? 1.834 19.114 -16.296 1.00 94.25 564 LEU A CA 1
ATOM 4427 C C . LEU A 1 564 ? 2.580 18.424 -15.143 1.00 94.25 564 LEU A C 1
ATOM 4429 O O . LEU A 1 564 ? 1.953 17.696 -14.371 1.00 94.25 564 LEU A O 1
ATOM 4433 N N . ILE A 1 565 ? 3.888 18.664 -15.007 1.00 95.38 565 ILE A N 1
ATOM 4434 C CA . ILE A 1 565 ? 4.717 18.119 -13.924 1.00 95.38 565 ILE A CA 1
ATOM 4435 C C . ILE A 1 565 ? 4.176 18.562 -12.564 1.00 95.38 565 ILE A C 1
ATOM 4437 O O . ILE A 1 565 ? 3.968 17.705 -11.712 1.00 95.38 565 ILE A O 1
ATOM 4441 N N . GLU A 1 566 ? 3.882 19.850 -12.367 1.00 95.31 566 GLU A N 1
ATOM 4442 C CA . GLU A 1 566 ? 3.326 20.372 -11.110 1.00 95.31 566 GLU A CA 1
ATOM 4443 C C . GLU A 1 566 ? 2.014 19.673 -10.731 1.00 95.31 566 GLU A C 1
ATOM 4445 O O . GLU A 1 566 ? 1.862 19.171 -9.615 1.00 95.31 566 GLU A O 1
ATOM 4450 N N . GLN A 1 567 ? 1.077 19.587 -11.678 1.00 93.81 567 GLN A N 1
ATOM 4451 C CA . GLN A 1 567 ? -0.233 18.977 -11.450 1.00 93.81 567 GLN A CA 1
ATOM 4452 C C . GLN A 1 567 ? -0.135 17.481 -11.140 1.00 93.81 567 GLN A C 1
ATOM 4454 O O . GLN A 1 567 ? -0.816 16.983 -10.238 1.00 93.81 567 GLN A O 1
ATOM 4459 N N . GLN A 1 568 ? 0.680 16.745 -11.902 1.00 93.81 568 GLN A N 1
ATOM 4460 C CA . GLN A 1 568 ? 0.818 15.303 -11.705 1.00 93.81 568 GLN A CA 1
ATOM 4461 C C . GLN A 1 568 ? 1.648 14.975 -10.464 1.00 93.81 568 GLN A C 1
ATOM 4463 O O . GLN A 1 568 ? 1.317 14.012 -9.773 1.00 93.81 568 GLN A O 1
ATOM 4468 N N . PHE A 1 569 ? 2.657 15.784 -10.134 1.00 94.50 569 PHE A N 1
ATOM 4469 C CA . PHE A 1 569 ? 3.422 15.639 -8.901 1.00 94.50 569 PHE A CA 1
ATOM 4470 C C . PHE A 1 569 ? 2.503 15.764 -7.685 1.00 94.50 569 PHE A C 1
ATOM 4472 O O . PHE A 1 569 ? 2.405 14.816 -6.912 1.00 94.50 569 PHE A O 1
ATOM 4479 N N . GLU A 1 570 ? 1.744 16.858 -7.562 1.00 91.75 570 GLU A N 1
ATOM 4480 C CA . GLU A 1 570 ? 0.793 17.067 -6.454 1.00 91.75 570 GLU A CA 1
ATOM 4481 C C . GLU A 1 570 ? -0.209 15.915 -6.308 1.00 91.75 570 GLU A C 1
ATOM 4483 O O . GLU A 1 570 ? -0.530 15.475 -5.202 1.00 91.75 570 GLU A O 1
ATOM 4488 N N . ARG A 1 571 ? -0.687 15.386 -7.439 1.00 90.00 571 ARG A N 1
ATOM 4489 C CA . ARG A 1 571 ? -1.660 14.293 -7.461 1.00 90.00 571 ARG A CA 1
ATOM 4490 C C . ARG A 1 571 ? -1.067 12.949 -7.041 1.00 90.00 571 ARG A C 1
ATOM 4492 O O . ARG A 1 571 ? -1.772 12.146 -6.431 1.00 90.00 571 ARG A O 1
ATOM 4499 N N . LEU A 1 572 ? 0.172 12.659 -7.431 1.00 90.88 572 LEU A N 1
ATOM 4500 C CA . LEU A 1 572 ? 0.774 11.329 -7.298 1.00 90.88 572 LEU A CA 1
ATOM 4501 C C . LEU A 1 572 ? 1.732 11.214 -6.105 1.00 90.88 572 LEU A C 1
ATOM 4503 O O . LEU A 1 572 ? 1.974 10.102 -5.638 1.00 90.88 572 LEU A O 1
ATOM 4507 N N . PHE A 1 573 ? 2.212 12.337 -5.565 1.00 91.88 573 PHE A N 1
ATOM 4508 C CA . PHE A 1 573 ? 3.260 12.415 -4.545 1.00 91.88 573 PHE A CA 1
ATOM 4509 C C . PHE A 1 573 ? 3.089 11.420 -3.385 1.00 91.88 573 PHE A C 1
ATOM 4511 O O . PHE A 1 573 ? 3.913 10.521 -3.219 1.00 91.88 573 PHE A O 1
ATOM 4518 N N . LEU A 1 574 ? 1.978 11.503 -2.642 1.00 86.81 574 LEU A N 1
ATOM 4519 C CA . LEU A 1 574 ? 1.704 10.626 -1.491 1.00 86.81 574 LEU A CA 1
ATOM 4520 C C . LEU A 1 574 ? 1.414 9.158 -1.857 1.00 86.81 574 LEU A C 1
ATOM 4522 O O . LEU A 1 574 ? 1.367 8.292 -0.978 1.00 86.81 574 LEU A O 1
ATOM 4526 N N . HIS A 1 575 ? 1.136 8.877 -3.129 1.00 83.88 575 HIS A N 1
ATOM 4527 C CA . HIS A 1 575 ? 0.633 7.581 -3.575 1.00 83.88 575 HIS A CA 1
ATOM 4528 C C . HIS A 1 575 ? 1.696 6.718 -4.245 1.00 83.88 575 HIS A C 1
ATOM 4530 O O . HIS A 1 575 ? 1.599 5.496 -4.150 1.00 83.88 575 HIS A O 1
ATOM 4536 N N . THR A 1 576 ? 2.682 7.324 -4.910 1.00 82.88 576 THR A N 1
ATOM 4537 C CA . THR A 1 576 ? 3.617 6.581 -5.768 1.00 82.88 576 THR A CA 1
ATOM 4538 C C . THR A 1 576 ? 5.095 6.833 -5.481 1.00 82.88 576 THR A C 1
ATOM 4540 O O . THR A 1 576 ? 5.911 6.050 -5.950 1.00 82.88 576 THR A O 1
ATOM 4543 N N . LEU A 1 577 ? 5.469 7.904 -4.767 1.00 87.50 577 LEU A N 1
ATOM 4544 C CA . LEU A 1 577 ? 6.876 8.347 -4.688 1.00 87.50 577 LEU A CA 1
ATOM 4545 C C . LEU A 1 577 ? 7.575 8.099 -3.348 1.00 87.50 577 LEU A C 1
ATOM 4547 O O . LEU A 1 577 ? 8.806 8.181 -3.271 1.00 87.50 577 LEU A O 1
ATOM 4551 N N . LEU A 1 578 ? 6.799 7.852 -2.295 1.00 92.38 578 LEU A N 1
ATOM 4552 C CA . LEU A 1 578 ? 7.290 7.744 -0.925 1.00 92.38 578 LEU A CA 1
ATOM 4553 C C . LEU A 1 578 ? 7.463 6.284 -0.519 1.00 92.38 578 LEU A C 1
ATOM 4555 O O . LEU A 1 578 ? 6.598 5.453 -0.800 1.00 92.38 578 LEU A O 1
ATOM 4559 N N . TYR A 1 579 ? 8.546 5.997 0.201 1.00 93.06 579 TYR A N 1
ATOM 4560 C CA . TYR A 1 579 ? 8.665 4.750 0.952 1.00 93.06 579 TYR A CA 1
ATOM 4561 C C . TYR A 1 579 ? 7.766 4.779 2.193 1.00 93.06 579 TYR A C 1
ATOM 4563 O O . TYR A 1 579 ? 7.366 5.851 2.646 1.00 93.06 579 TYR A O 1
ATOM 4571 N N . ASP A 1 580 ? 7.458 3.613 2.767 1.00 89.62 580 ASP A N 1
ATOM 4572 C CA . ASP A 1 580 ? 6.474 3.493 3.855 1.00 89.62 580 ASP A CA 1
ATOM 4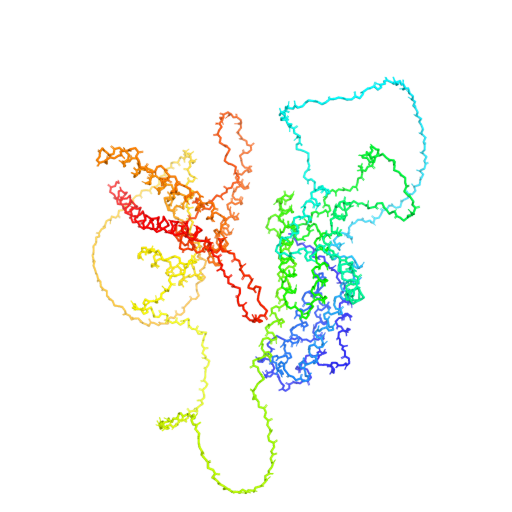573 C C . ASP A 1 580 ? 6.788 4.394 5.059 1.00 89.62 580 ASP A C 1
ATOM 4575 O O . ASP A 1 580 ? 5.889 5.030 5.610 1.00 89.62 580 ASP A O 1
ATOM 4579 N N . LYS A 1 581 ? 8.071 4.513 5.426 1.00 90.19 581 LYS A N 1
ATOM 4580 C CA . LYS A 1 581 ? 8.514 5.363 6.538 1.00 90.19 581 LYS A CA 1
ATOM 4581 C C . LYS A 1 581 ? 8.423 6.856 6.224 1.00 90.19 581 LYS A C 1
ATOM 4583 O O . LYS A 1 581 ? 7.863 7.602 7.018 1.00 90.19 581 LYS A O 1
ATOM 4588 N N . GLU A 1 582 ? 8.897 7.284 5.053 1.00 93.19 582 GLU A N 1
ATOM 4589 C CA . GLU A 1 582 ? 8.730 8.671 4.594 1.00 93.19 582 GLU A CA 1
ATOM 4590 C C . GLU A 1 582 ? 7.244 9.043 4.532 1.00 93.19 582 GLU A C 1
ATOM 4592 O O . GLU A 1 582 ? 6.852 10.128 4.948 1.00 93.19 582 GLU A O 1
ATOM 4597 N N . LYS A 1 583 ? 6.400 8.127 4.044 1.00 92.00 583 LYS A N 1
ATOM 4598 C CA . LYS A 1 583 ? 4.952 8.310 3.957 1.00 92.00 583 LYS A CA 1
ATOM 4599 C C . LYS A 1 583 ? 4.319 8.512 5.334 1.00 92.00 583 LYS A C 1
ATOM 4601 O O . LYS A 1 583 ? 3.485 9.404 5.469 1.00 92.00 583 LYS A O 1
ATOM 4606 N N . ALA A 1 584 ? 4.718 7.726 6.334 1.00 90.50 584 ALA A N 1
ATOM 4607 C CA . ALA A 1 584 ? 4.290 7.923 7.718 1.00 90.50 584 ALA A CA 1
ATOM 4608 C C . ALA A 1 584 ? 4.713 9.307 8.242 1.00 90.50 584 ALA A C 1
ATOM 4610 O O . ALA A 1 584 ? 3.857 10.073 8.677 1.00 90.50 584 ALA A O 1
ATOM 4611 N N . ASP A 1 585 ? 5.988 9.675 8.078 1.00 90.94 585 ASP A N 1
ATOM 4612 C CA . ASP A 1 585 ? 6.505 10.979 8.513 1.00 90.94 585 ASP A CA 1
ATOM 4613 C C . ASP A 1 585 ? 5.760 12.159 7.840 1.00 90.94 585 ASP A C 1
ATOM 4615 O O . ASP A 1 585 ? 5.468 13.166 8.486 1.00 90.94 585 ASP A O 1
ATOM 4619 N N . PHE A 1 586 ? 5.420 12.054 6.546 1.00 90.38 586 PHE A N 1
ATOM 4620 C CA . PHE A 1 586 ? 4.633 13.070 5.831 1.00 90.38 586 PHE A CA 1
ATOM 4621 C C . PHE A 1 586 ? 3.190 13.170 6.345 1.00 90.38 586 PHE A C 1
ATOM 4623 O O . PHE A 1 586 ? 2.643 14.275 6.389 1.00 90.38 586 PHE A O 1
ATOM 4630 N N . TYR A 1 587 ? 2.560 12.053 6.726 1.00 89.56 587 TYR A N 1
ATOM 4631 C CA . TYR A 1 587 ? 1.233 12.078 7.349 1.00 89.56 587 TYR A CA 1
ATOM 4632 C C . TYR A 1 587 ? 1.269 12.741 8.725 1.00 89.56 587 TYR A C 1
ATOM 4634 O O . TYR A 1 587 ? 0.423 13.599 8.985 1.00 89.56 587 TYR A O 1
ATOM 4642 N N . ASP A 1 588 ? 2.259 12.403 9.551 1.00 88.12 588 ASP A N 1
ATOM 4643 C CA . ASP A 1 588 ? 2.457 13.009 10.870 1.00 88.12 588 ASP A CA 1
ATOM 4644 C C . ASP A 1 588 ? 2.684 14.519 10.740 1.00 88.12 588 ASP A C 1
ATOM 4646 O O . ASP A 1 588 ? 1.994 15.324 11.369 1.00 88.12 588 ASP A O 1
ATOM 4650 N N . TRP A 1 589 ? 3.562 14.929 9.823 1.00 85.88 589 TRP A N 1
ATOM 4651 C CA . TRP A 1 589 ? 3.838 16.337 9.557 1.00 85.88 589 TRP A CA 1
ATOM 4652 C C . TRP A 1 589 ? 2.598 17.112 9.081 1.00 85.88 589 TRP A C 1
ATOM 4654 O O . TRP A 1 589 ? 2.341 18.238 9.521 1.00 85.88 589 TRP A O 1
ATOM 4664 N N . ASN A 1 590 ? 1.778 16.509 8.216 1.00 86.00 590 ASN A N 1
ATOM 4665 C CA . ASN A 1 590 ? 0.520 17.118 7.787 1.00 86.00 590 ASN A CA 1
ATOM 4666 C C . ASN A 1 590 ? -0.494 17.235 8.928 1.00 86.00 590 ASN A C 1
ATOM 4668 O O . ASN A 1 590 ? -1.206 18.241 9.009 1.00 86.00 590 ASN A O 1
ATOM 4672 N N . ALA A 1 591 ? -0.570 16.223 9.795 1.00 84.88 591 ALA A N 1
ATOM 4673 C CA . ALA A 1 591 ? -1.418 16.251 10.979 1.00 84.88 591 ALA A CA 1
ATOM 4674 C C . ALA A 1 591 ? -0.985 17.384 11.922 1.00 84.88 591 ALA A C 1
ATOM 4676 O O . ALA A 1 591 ? -1.819 18.189 12.335 1.00 84.88 591 ALA A O 1
ATOM 4677 N N . GLU A 1 592 ? 0.317 17.544 12.170 1.00 83.81 592 GLU A N 1
ATOM 4678 C CA . GLU A 1 592 ? 0.849 18.663 12.952 1.00 83.81 592 GLU A CA 1
ATOM 4679 C C . GLU A 1 592 ? 0.544 20.030 12.327 1.00 83.81 592 GLU A C 1
ATOM 4681 O O . GLU A 1 592 ? 0.150 20.961 13.035 1.00 83.81 592 GLU A O 1
ATOM 4686 N N . LYS A 1 593 ? 0.713 20.183 11.005 1.00 82.25 593 LYS A N 1
ATOM 4687 C CA . LYS A 1 593 ? 0.403 21.433 10.287 1.00 82.25 593 LYS A CA 1
ATOM 4688 C C . LYS A 1 593 ? -1.090 21.763 10.384 1.00 82.25 593 LYS A C 1
ATOM 4690 O O . LYS A 1 593 ? -1.444 22.934 10.529 1.00 82.25 593 LYS A O 1
ATOM 4695 N N . ALA A 1 594 ? -1.962 20.754 10.349 1.00 80.31 594 ALA A N 1
ATOM 4696 C CA . ALA A 1 594 ? -3.398 20.921 10.558 1.00 80.31 594 ALA A CA 1
ATOM 4697 C C . ALA A 1 594 ? -3.721 21.359 11.998 1.00 80.31 594 ALA A C 1
ATOM 4699 O O . ALA A 1 594 ? -4.463 22.324 12.179 1.00 80.31 594 ALA A O 1
ATOM 4700 N N . VAL A 1 595 ? -3.111 20.732 13.010 1.00 80.62 595 VAL A N 1
ATOM 4701 C CA . VAL A 1 595 ? -3.277 21.118 14.424 1.00 80.62 595 VAL A CA 1
ATOM 4702 C C . VAL A 1 595 ? -2.798 22.550 14.665 1.00 80.62 595 VAL A C 1
ATOM 4704 O O . VAL A 1 595 ? -3.540 23.354 15.226 1.00 80.62 595 VAL A O 1
ATOM 4707 N N . ARG A 1 596 ? -1.607 22.919 14.173 1.00 79.88 596 ARG A N 1
ATOM 4708 C CA . ARG A 1 596 ? -1.072 24.289 14.287 1.00 79.88 596 ARG A CA 1
ATOM 4709 C C . ARG A 1 596 ? -2.002 25.330 13.667 1.00 79.88 596 ARG A C 1
ATOM 4711 O O . ARG A 1 596 ? -2.179 26.399 14.241 1.00 79.88 596 ARG A O 1
ATOM 4718 N N . LYS A 1 597 ? -2.629 25.020 12.527 1.00 77.44 597 LYS A N 1
ATOM 4719 C CA . LYS A 1 597 ? -3.621 25.907 11.901 1.00 77.44 597 LYS A CA 1
ATOM 4720 C C . LYS A 1 597 ? -4.878 26.062 12.753 1.00 77.44 597 LYS A C 1
ATOM 4722 O O . LYS A 1 597 ? -5.381 27.175 12.854 1.00 77.44 597 LYS A O 1
ATOM 4727 N N . ILE A 1 598 ? -5.371 24.991 13.376 1.00 76.06 598 ILE A N 1
ATOM 4728 C CA . ILE A 1 598 ? -6.547 25.050 14.260 1.00 76.06 598 ILE A CA 1
ATOM 4729 C C . ILE A 1 598 ? -6.246 25.911 15.493 1.00 76.06 598 ILE A C 1
ATOM 4731 O O . ILE A 1 598 ? -7.028 26.801 15.818 1.00 76.06 598 ILE A O 1
ATOM 4735 N N . VAL A 1 599 ? -5.087 25.702 16.126 1.00 76.31 599 VAL A N 1
ATOM 4736 C CA . VAL A 1 599 ? -4.660 26.471 17.307 1.00 76.31 599 VAL A CA 1
ATOM 4737 C C . VAL A 1 599 ? -4.432 27.945 16.952 1.00 76.31 599 VAL A C 1
ATOM 4739 O O . VAL A 1 599 ? -4.995 28.819 17.603 1.00 76.31 599 VAL A O 1
ATOM 4742 N N . GLY A 1 600 ? -3.702 28.232 15.868 1.00 65.00 600 GLY A N 1
ATOM 4743 C CA . GLY A 1 600 ? -3.430 29.606 15.429 1.00 65.00 600 GLY A CA 1
ATOM 4744 C C . GLY A 1 600 ? -4.670 30.371 14.950 1.00 65.00 600 GLY A C 1
ATOM 4745 O O . GLY A 1 600 ? -4.723 31.590 15.065 1.00 65.00 600 GLY A O 1
ATOM 4746 N N . SER A 1 601 ? -5.705 29.675 14.467 1.00 55.66 601 SER A N 1
ATOM 4747 C CA . SER A 1 601 ? -6.979 30.311 14.095 1.00 55.66 601 SER A CA 1
ATOM 4748 C C . SER A 1 601 ? -7.805 30.737 15.313 1.00 55.66 601 SER A C 1
ATOM 4750 O O . SER A 1 601 ? -8.666 31.601 15.183 1.00 55.66 601 SER A O 1
ATOM 4752 N N . SER A 1 602 ? -7.546 30.161 16.494 1.00 47.62 602 SER A N 1
ATOM 4753 C CA . SER A 1 602 ? -8.276 30.485 17.724 1.00 47.62 602 SER A CA 1
ATOM 4754 C C . SER A 1 602 ? -7.773 31.762 18.412 1.00 47.62 602 SER A C 1
ATOM 4756 O O . SER A 1 602 ? -8.497 32.327 19.228 1.00 47.62 602 SER A O 1
ATOM 4758 N N . GLU A 1 603 ? -6.567 32.238 18.082 1.00 49.66 603 GLU A N 1
ATOM 4759 C CA . GLU A 1 603 ? -5.973 33.451 18.670 1.00 49.66 603 GLU A CA 1
ATOM 4760 C C . GLU A 1 603 ? -6.171 34.715 17.808 1.00 49.66 603 GLU A C 1
ATOM 4762 O O . GLU A 1 603 ? -6.049 35.830 18.311 1.00 49.66 603 GLU A O 1
ATOM 4767 N N . VAL A 1 604 ? -6.555 34.582 16.529 1.00 46.75 604 VAL A N 1
ATOM 4768 C CA . VAL A 1 604 ? -6.620 35.704 15.561 1.00 46.75 604 VAL A CA 1
ATOM 4769 C C . VAL A 1 604 ? -8.060 36.172 15.269 1.00 46.75 604 VAL A C 1
ATOM 4771 O O . VAL A 1 604 ? -8.327 36.866 14.295 1.00 46.75 604 VAL A O 1
ATOM 4774 N N . THR A 1 605 ? -9.025 35.879 16.145 1.00 41.19 605 THR A N 1
ATOM 4775 C CA . THR A 1 605 ? -10.402 36.424 16.049 1.00 41.19 605 THR A CA 1
ATOM 4776 C C . THR A 1 605 ? -10.577 37.830 16.647 1.00 41.19 605 THR A C 1
ATOM 4778 O O . THR A 1 605 ? -11.700 38.297 16.819 1.00 41.19 605 THR A O 1
ATOM 4781 N N . SER A 1 606 ? -9.489 38.550 16.939 1.00 38.31 606 SER A N 1
ATOM 4782 C CA . SER A 1 606 ? -9.533 39.897 17.523 1.00 38.31 606 SER A CA 1
ATOM 4783 C C . SER A 1 606 ? -8.507 40.837 16.882 1.00 38.31 606 SER A C 1
ATOM 4785 O O . SER A 1 606 ? -7.569 41.253 17.551 1.00 38.31 606 SER A O 1
ATOM 4787 N N . LEU A 1 607 ? -8.667 41.202 15.604 1.00 39.84 607 LEU A N 1
ATOM 4788 C CA . LEU A 1 607 ? -8.149 42.473 15.064 1.00 39.84 607 LEU A CA 1
ATOM 4789 C C . LEU A 1 607 ? -8.690 42.750 13.650 1.00 39.84 607 LEU A C 1
ATOM 4791 O O . LEU A 1 607 ? -8.158 42.294 12.649 1.00 39.84 607 LEU A O 1
ATOM 4795 N N . LYS A 1 608 ? -9.789 43.511 13.643 1.00 38.75 608 LYS A N 1
ATOM 4796 C CA . LYS A 1 608 ? -10.250 44.504 12.657 1.00 38.75 608 LYS A CA 1
ATOM 4797 C C . LYS A 1 608 ? -9.839 44.348 11.185 1.00 38.75 608 LYS A C 1
ATOM 4799 O O . LYS A 1 608 ? -8.712 44.631 10.795 1.00 38.75 608 LYS A O 1
ATOM 4804 N N . GLU A 1 609 ? -10.882 44.101 10.393 1.00 34.47 609 GLU A N 1
ATOM 4805 C CA . GLU A 1 609 ? -11.205 44.738 9.109 1.00 34.47 609 GLU A CA 1
ATOM 4806 C C . GLU A 1 609 ? -10.337 45.957 8.754 1.00 34.47 609 GLU A C 1
ATOM 4808 O O . GLU A 1 609 ? -10.396 46.989 9.430 1.00 34.47 609 GLU A O 1
ATOM 4813 N N . LYS A 1 610 ? -9.584 45.836 7.656 1.00 39.31 610 LYS A N 1
ATOM 4814 C CA . LYS A 1 610 ? -9.282 46.921 6.714 1.00 39.31 610 LYS A CA 1
ATOM 4815 C C . LYS A 1 610 ? -8.710 46.336 5.422 1.00 39.31 610 LYS A C 1
ATOM 4817 O O . LYS A 1 610 ? -7.590 45.841 5.398 1.00 39.31 610 LYS A O 1
ATOM 4822 N N . ASP A 1 611 ? -9.554 46.365 4.397 1.00 33.34 611 ASP A N 1
ATOM 4823 C CA . ASP A 1 611 ? -9.257 46.736 3.015 1.00 33.34 611 ASP A CA 1
ATOM 4824 C C . ASP A 1 611 ? -7.859 46.382 2.488 1.00 33.34 611 ASP A C 1
ATOM 4826 O O . ASP A 1 611 ? -6.917 47.135 2.697 1.00 33.34 611 ASP A O 1
ATOM 4830 N N . HIS A 1 612 ? -7.748 45.296 1.719 1.00 37.34 612 HIS A N 1
ATOM 4831 C CA . HIS A 1 612 ? -7.000 45.306 0.460 1.00 37.34 612 HIS A CA 1
ATOM 4832 C C . HIS A 1 612 ? -7.441 44.150 -0.443 1.00 37.34 612 HIS A C 1
ATOM 4834 O O . HIS A 1 612 ? -7.452 42.977 -0.070 1.00 37.34 612 HIS A O 1
ATOM 4840 N N . GLU A 1 613 ? -7.844 44.542 -1.645 1.00 30.28 613 GLU A N 1
ATOM 4841 C CA . GLU A 1 613 ? -8.197 43.702 -2.774 1.00 30.28 613 GLU A CA 1
ATOM 4842 C C . GLU A 1 613 ? -7.053 42.751 -3.157 1.00 30.28 613 GLU A C 1
ATOM 4844 O O . GLU A 1 613 ? -5.891 43.144 -3.226 1.00 30.28 613 GLU A O 1
ATOM 4849 N N . GLY A 1 614 ? -7.416 41.510 -3.490 1.00 27.00 614 GLY A N 1
ATOM 4850 C CA . GLY A 1 614 ? -6.592 40.625 -4.309 1.00 27.00 614 GLY A CA 1
ATOM 4851 C C . GLY A 1 614 ? -5.626 39.714 -3.557 1.00 27.00 614 GLY A C 1
ATOM 4852 O O . GLY A 1 614 ? -4.427 39.912 -3.650 1.00 27.00 614 GLY A O 1
ATOM 4853 N N . PHE A 1 615 ? -6.120 38.646 -2.922 1.00 26.38 615 PHE A N 1
ATOM 4854 C CA . PHE A 1 615 ? -5.428 37.344 -2.931 1.00 26.38 615 PHE A CA 1
ATOM 4855 C C . PHE A 1 615 ? -6.376 36.223 -2.468 1.00 26.38 615 PHE A C 1
ATOM 4857 O O . PHE A 1 615 ? -6.427 35.836 -1.303 1.00 26.38 615 PHE A O 1
ATOM 4864 N N . LEU A 1 616 ? -7.152 35.677 -3.406 1.00 26.77 616 LEU A N 1
ATOM 4865 C CA . LEU A 1 616 ? -7.809 34.380 -3.237 1.00 26.77 616 LEU A CA 1
ATOM 4866 C C . LEU A 1 616 ? -6.742 33.273 -3.351 1.00 26.77 616 LEU A C 1
ATOM 4868 O O . LEU A 1 616 ? -6.617 32.650 -4.399 1.00 26.77 616 LEU A O 1
ATOM 4872 N N . CYS A 1 617 ? -5.959 33.020 -2.298 1.00 27.72 617 CYS A N 1
ATOM 4873 C CA . CYS A 1 617 ? -5.167 31.787 -2.188 1.00 27.72 617 CYS A CA 1
ATOM 4874 C C . CYS A 1 617 ? -5.770 30.915 -1.083 1.00 27.72 617 CYS A C 1
ATOM 4876 O O . CYS A 1 617 ? -5.395 30.967 0.088 1.00 27.72 617 CYS A O 1
ATOM 4878 N N . GLY A 1 618 ? -6.814 30.182 -1.470 1.00 27.70 618 GLY A N 1
ATOM 4879 C CA . GLY A 1 618 ? -7.582 29.311 -0.597 1.00 27.70 618 GLY A CA 1
ATOM 4880 C C . GLY A 1 618 ? -6.837 28.027 -0.223 1.00 27.70 618 GLY A C 1
ATOM 4881 O O . GLY A 1 618 ? -6.418 27.260 -1.079 1.00 27.70 618 GLY A O 1
ATOM 4882 N N . PHE A 1 619 ? -6.764 27.763 1.080 1.00 30.77 619 PHE A N 1
ATOM 4883 C CA . PHE A 1 619 ? -7.076 26.465 1.697 1.00 30.77 619 PHE A CA 1
ATOM 4884 C C . PHE A 1 619 ? -6.374 25.163 1.225 1.00 30.77 619 PHE A C 1
ATOM 4886 O O . PHE A 1 619 ? -6.884 24.082 1.517 1.00 30.77 619 PHE A O 1
ATOM 4893 N N . GLY A 1 620 ? -5.178 25.195 0.626 1.00 43.66 620 GLY A N 1
ATOM 4894 C CA . GLY A 1 620 ? -4.386 23.980 0.354 1.00 43.66 620 GLY A CA 1
ATOM 4895 C C . GLY A 1 620 ? -2.891 24.173 0.611 1.00 43.66 620 GLY A C 1
ATOM 4896 O O . GLY A 1 620 ? -2.272 25.028 -0.006 1.00 43.66 620 GLY A O 1
ATOM 4897 N N . SER A 1 621 ? -2.291 23.403 1.527 1.00 63.50 621 SER A N 1
ATOM 4898 C CA . SER A 1 621 ? -0.826 23.265 1.560 1.00 63.50 621 SER A CA 1
ATOM 4899 C C . SER A 1 621 ? -0.401 22.427 0.361 1.00 63.50 621 SER A C 1
ATOM 4901 O O . SER A 1 621 ? -0.838 21.283 0.243 1.00 63.50 621 SER A O 1
ATOM 4903 N N . SER A 1 622 ? 0.391 23.020 -0.524 1.00 85.38 622 SER A N 1
ATOM 4904 C CA . SER A 1 622 ? 0.900 22.377 -1.730 1.00 85.38 622 SER A CA 1
ATOM 4905 C C . SER A 1 622 ? 2.196 21.646 -1.387 1.00 85.38 622 SER A C 1
ATOM 4907 O O . SER A 1 622 ? 3.126 22.250 -0.850 1.00 85.38 622 SER A O 1
ATOM 4909 N N . TRP A 1 623 ? 2.275 20.356 -1.707 1.00 89.25 623 TRP A N 1
ATOM 4910 C CA . TRP A 1 623 ? 3.483 19.557 -1.506 1.00 89.25 623 TRP A CA 1
ATOM 4911 C C . TRP A 1 623 ? 4.700 20.125 -2.221 1.00 89.25 623 TRP A C 1
ATOM 4913 O O . TRP A 1 623 ? 5.818 19.957 -1.746 1.00 89.25 623 TRP A O 1
ATOM 4923 N N . LEU A 1 624 ? 4.487 20.829 -3.329 1.00 91.69 624 LEU A N 1
ATOM 4924 C CA . LEU A 1 624 ? 5.543 21.491 -4.082 1.00 91.69 624 LEU A CA 1
ATOM 4925 C C . LEU A 1 624 ? 6.370 22.469 -3.226 1.00 91.69 624 LEU A C 1
ATOM 4927 O O . LEU A 1 624 ? 7.560 22.626 -3.484 1.00 91.69 624 LEU A O 1
ATOM 4931 N N . ASP A 1 625 ? 5.771 23.095 -2.210 1.00 91.12 625 ASP A N 1
ATOM 4932 C CA . ASP A 1 625 ? 6.467 24.023 -1.306 1.00 91.12 625 ASP A CA 1
ATOM 4933 C C . ASP A 1 625 ? 7.120 23.312 -0.116 1.00 91.12 625 ASP A C 1
ATOM 4935 O O . ASP A 1 625 ? 8.126 23.771 0.421 1.00 91.12 625 ASP A O 1
ATOM 4939 N N . ASP A 1 626 ? 6.533 22.192 0.299 1.00 90.44 626 ASP A N 1
ATOM 4940 C CA . ASP A 1 626 ? 6.855 21.512 1.551 1.00 90.44 626 ASP A CA 1
ATOM 4941 C C . ASP A 1 626 ? 7.851 20.350 1.356 1.00 90.44 626 ASP A C 1
ATOM 4943 O O . ASP A 1 626 ? 8.584 19.992 2.278 1.00 90.44 626 ASP A O 1
ATOM 4947 N N . ALA A 1 627 ? 7.900 19.753 0.163 1.00 92.88 627 ALA A N 1
ATOM 4948 C CA . ALA A 1 627 ? 8.731 18.598 -0.155 1.00 92.88 627 ALA A CA 1
ATOM 4949 C C . ALA A 1 627 ? 10.066 19.004 -0.799 1.00 92.88 627 ALA A C 1
ATOM 4951 O O . ALA A 1 627 ? 10.121 19.840 -1.707 1.00 92.88 627 ALA A O 1
ATOM 4952 N N . HIS A 1 628 ? 11.147 18.349 -0.368 1.00 94.50 628 HIS A N 1
ATOM 4953 C CA . HIS A 1 628 ? 12.473 18.510 -0.961 1.00 94.50 628 HIS A CA 1
ATOM 4954 C C . HIS A 1 628 ? 12.520 18.020 -2.422 1.00 94.50 628 HIS A C 1
ATOM 4956 O O . HIS A 1 628 ? 11.888 17.024 -2.784 1.00 94.50 628 HIS A O 1
ATOM 4962 N N . LEU A 1 629 ? 13.335 18.662 -3.263 1.00 94.75 629 LEU A N 1
ATOM 4963 C CA . LEU A 1 629 ? 13.445 18.381 -4.702 1.00 94.75 629 LEU A CA 1
ATOM 4964 C C . LEU A 1 629 ? 13.852 16.935 -5.039 1.00 94.75 629 LEU A C 1
ATOM 4966 O O . LEU A 1 629 ? 13.648 16.465 -6.157 1.00 94.75 629 LEU A O 1
ATOM 4970 N N . CYS A 1 630 ? 14.408 16.188 -4.084 1.00 94.12 630 CYS A N 1
ATOM 4971 C CA . CYS A 1 630 ? 14.731 14.771 -4.271 1.00 94.12 630 CYS A CA 1
ATOM 4972 C C . CYS A 1 630 ? 13.499 13.949 -4.685 1.00 94.12 630 CYS A C 1
ATOM 4974 O O . CYS A 1 630 ? 13.622 13.021 -5.486 1.00 94.12 630 CYS A O 1
ATOM 4976 N N . TYR A 1 631 ? 12.310 14.317 -4.202 1.00 95.44 631 TYR A N 1
ATOM 4977 C CA . TYR A 1 631 ? 11.061 13.672 -4.585 1.00 95.44 631 TYR A CA 1
ATOM 4978 C C . TYR A 1 631 ? 10.640 14.043 -6.005 1.00 95.44 631 TYR A C 1
ATOM 4980 O O . TYR A 1 631 ? 10.138 13.183 -6.727 1.00 95.44 631 TYR A O 1
ATOM 4988 N N . LEU A 1 632 ? 10.902 15.282 -6.437 1.00 95.94 632 LEU A N 1
ATOM 4989 C CA . LEU A 1 632 ? 10.740 15.682 -7.834 1.00 95.94 632 LEU A CA 1
ATOM 4990 C C . LEU A 1 632 ? 11.662 14.851 -8.734 1.00 95.94 632 LEU A C 1
ATOM 4992 O O . LEU A 1 632 ? 11.210 14.322 -9.741 1.00 95.94 632 LEU A O 1
ATOM 4996 N N . VAL A 1 633 ? 12.917 14.626 -8.339 1.00 95.44 633 VAL A N 1
ATOM 4997 C CA . VAL A 1 633 ? 13.825 13.747 -9.094 1.00 95.44 633 VAL A CA 1
ATOM 4998 C C . VAL A 1 633 ? 13.277 12.322 -9.196 1.00 95.44 633 VAL A C 1
ATOM 5000 O O . VAL A 1 633 ? 13.238 11.784 -10.299 1.00 95.44 633 VAL A O 1
ATOM 5003 N N . ARG A 1 634 ? 12.784 11.723 -8.100 1.00 93.62 634 ARG A N 1
ATOM 5004 C CA . ARG A 1 634 ? 12.121 10.402 -8.153 1.00 93.62 634 ARG A CA 1
ATOM 5005 C C . ARG A 1 634 ? 10.917 10.399 -9.095 1.00 93.62 634 ARG A C 1
ATOM 5007 O O . ARG A 1 634 ? 10.739 9.454 -9.853 1.00 93.62 634 ARG A O 1
ATOM 5014 N N . PHE A 1 635 ? 10.104 11.453 -9.067 1.00 94.75 635 PHE A N 1
ATOM 5015 C CA . PHE A 1 635 ? 8.953 11.588 -9.956 1.00 94.75 635 PHE A CA 1
ATOM 5016 C C . PHE A 1 635 ? 9.361 11.609 -11.429 1.00 94.75 635 PHE A C 1
ATOM 5018 O O . PHE A 1 635 ? 8.836 10.836 -12.228 1.00 94.75 635 PHE A O 1
ATOM 5025 N N . LEU A 1 636 ? 10.331 12.457 -11.772 1.00 94.44 636 LEU A N 1
ATOM 5026 C CA . LEU A 1 636 ? 10.812 12.645 -13.138 1.00 94.44 636 LEU A CA 1
ATOM 5027 C C . LEU A 1 636 ? 11.412 11.359 -13.723 1.00 94.44 636 LEU A C 1
ATOM 5029 O O . LEU A 1 636 ? 11.214 11.085 -14.902 1.00 94.44 636 LEU A O 1
ATOM 5033 N N . GLN A 1 637 ? 12.047 10.514 -12.903 1.00 90.88 637 GLN A N 1
ATOM 5034 C CA . GLN A 1 637 ? 12.529 9.194 -13.340 1.00 90.88 637 GLN A CA 1
ATOM 5035 C C . GLN A 1 637 ? 11.418 8.270 -13.854 1.00 90.88 637 GLN A C 1
ATOM 5037 O O . GLN A 1 637 ? 11.648 7.451 -14.742 1.00 90.88 637 GLN A O 1
ATOM 5042 N N . HIS A 1 638 ? 10.213 8.386 -13.296 1.00 88.56 638 HIS A N 1
ATOM 5043 C CA . HIS A 1 638 ? 9.080 7.529 -13.643 1.00 88.56 638 HIS A CA 1
ATOM 5044 C C . HIS A 1 638 ? 8.090 8.200 -14.596 1.00 88.56 638 HIS A C 1
ATOM 5046 O O . HIS A 1 638 ? 7.284 7.508 -15.218 1.00 88.56 638 HIS A O 1
ATOM 5052 N N . LEU A 1 639 ? 8.139 9.527 -14.736 1.00 91.00 639 LEU A N 1
ATOM 5053 C CA . LEU A 1 639 ? 7.137 10.300 -15.464 1.00 91.00 639 LEU A CA 1
ATOM 5054 C C . LEU A 1 639 ? 6.934 9.817 -16.914 1.00 91.00 639 LEU A C 1
ATOM 5056 O O . LEU A 1 639 ? 5.788 9.512 -17.250 1.00 91.00 639 LEU A O 1
ATOM 5060 N N . PRO A 1 640 ? 7.971 9.641 -17.760 1.00 89.06 640 PRO A N 1
ATOM 5061 C CA . PRO A 1 640 ? 7.757 9.168 -19.131 1.00 89.06 640 PRO A CA 1
ATOM 5062 C C . PRO A 1 640 ? 7.097 7.784 -19.198 1.00 89.06 640 PRO A C 1
ATOM 5064 O O . PRO A 1 640 ? 6.261 7.533 -20.067 1.00 89.06 640 PRO A O 1
ATOM 5067 N N . GLN A 1 641 ? 7.411 6.902 -18.243 1.00 87.00 641 GLN A N 1
ATOM 5068 C CA . GLN A 1 641 ? 6.819 5.564 -18.157 1.00 87.00 641 GLN A CA 1
ATOM 5069 C C . GLN A 1 641 ? 5.344 5.627 -17.752 1.00 87.00 641 GLN A C 1
ATOM 5071 O O . GLN A 1 641 ? 4.495 4.974 -18.359 1.00 87.00 641 GLN A O 1
ATOM 5076 N N . LEU A 1 642 ? 5.021 6.458 -16.756 1.00 88.19 642 LEU A N 1
ATOM 5077 C CA . LEU A 1 642 ? 3.647 6.700 -16.316 1.00 88.19 642 LEU A CA 1
ATOM 5078 C C . LEU A 1 642 ? 2.796 7.292 -17.444 1.00 88.19 642 LEU A C 1
ATOM 5080 O O . LEU A 1 642 ? 1.642 6.901 -17.610 1.00 88.19 642 LEU A O 1
ATOM 5084 N N . MET A 1 643 ? 3.370 8.184 -18.252 1.00 88.00 643 MET A N 1
ATOM 5085 C CA . MET A 1 643 ? 2.705 8.728 -19.434 1.00 88.00 643 MET A CA 1
ATOM 5086 C C . MET A 1 643 ? 2.472 7.666 -20.506 1.00 88.00 643 MET A C 1
ATOM 5088 O O . MET A 1 643 ? 1.366 7.573 -21.034 1.00 88.00 643 MET A O 1
ATOM 5092 N N . GLY A 1 644 ? 3.470 6.820 -20.776 1.00 87.56 644 GLY A N 1
ATOM 5093 C CA . GLY A 1 644 ? 3.320 5.675 -21.673 1.00 87.56 644 GLY A CA 1
ATOM 5094 C C . GLY A 1 644 ? 2.176 4.755 -21.259 1.00 87.56 644 GLY A C 1
ATOM 5095 O O . GLY A 1 644 ? 1.332 4.414 -22.085 1.00 87.56 644 GLY A O 1
ATOM 5096 N N . LEU A 1 645 ? 2.099 4.417 -19.971 1.00 87.06 645 LEU A N 1
ATOM 5097 C CA . LEU A 1 645 ? 1.020 3.597 -19.419 1.00 87.06 645 LEU A CA 1
ATOM 5098 C C . LEU A 1 645 ? -0.344 4.293 -19.497 1.00 87.06 645 LEU A C 1
ATOM 5100 O O . LEU A 1 645 ? -1.335 3.642 -19.810 1.00 87.06 645 LEU A O 1
ATOM 5104 N N . ALA A 1 646 ? -0.404 5.604 -19.256 1.00 87.38 646 ALA A N 1
ATOM 5105 C CA . ALA A 1 646 ? -1.642 6.377 -19.349 1.00 87.38 646 ALA A CA 1
ATOM 5106 C C . ALA A 1 646 ? -2.161 6.512 -20.793 1.00 87.38 646 ALA A C 1
ATOM 5108 O O . ALA A 1 646 ? -3.369 6.628 -21.002 1.00 87.38 646 ALA A O 1
ATOM 5109 N N . CYS A 1 647 ? -1.266 6.498 -21.785 1.00 87.12 647 CYS A N 1
ATOM 5110 C CA . CYS A 1 647 ? -1.609 6.548 -23.207 1.00 87.12 647 CYS A CA 1
ATOM 5111 C C . CYS A 1 647 ? -1.834 5.166 -23.838 1.00 87.12 647 CYS A C 1
ATOM 5113 O O . CYS A 1 647 ? -2.305 5.089 -24.975 1.00 87.12 647 CYS A O 1
ATOM 5115 N N . ALA A 1 648 ? -1.480 4.085 -23.142 1.00 86.06 648 ALA A N 1
ATOM 5116 C CA . ALA A 1 648 ? -1.627 2.735 -23.652 1.00 86.06 648 ALA A CA 1
ATOM 5117 C C . ALA A 1 648 ? -3.087 2.266 -23.596 1.00 86.06 648 ALA A C 1
ATOM 5119 O O . ALA A 1 648 ? -3.798 2.451 -22.611 1.00 86.06 648 ALA A O 1
ATOM 5120 N N . THR A 1 649 ? -3.521 1.603 -24.661 1.00 82.56 649 THR A N 1
ATOM 5121 C CA . THR A 1 649 ? -4.829 0.951 -24.762 1.00 82.56 649 THR A CA 1
ATOM 5122 C C . THR A 1 649 ? -4.646 -0.558 -24.784 1.00 82.56 649 THR A C 1
ATOM 5124 O O . THR A 1 649 ? -3.704 -1.073 -25.388 1.00 82.56 649 THR A O 1
ATOM 5127 N N . THR A 1 650 ? -5.524 -1.286 -24.102 1.00 78.50 650 THR A N 1
ATOM 5128 C CA . THR A 1 650 ? -5.528 -2.748 -24.134 1.00 78.50 650 THR A CA 1
ATOM 5129 C C . THR A 1 650 ? -6.222 -3.225 -25.401 1.00 78.50 650 THR A C 1
ATOM 5131 O O . THR A 1 650 ? -7.394 -2.927 -25.631 1.00 78.50 650 THR A O 1
ATOM 5134 N N . VAL A 1 651 ? -5.514 -3.995 -26.224 1.00 70.19 651 VAL A N 1
ATOM 5135 C CA . VAL A 1 651 ? -6.123 -4.667 -27.374 1.00 70.19 651 VAL A CA 1
ATOM 5136 C C . VAL A 1 651 ? -6.368 -6.120 -27.014 1.00 70.19 651 VAL A C 1
ATOM 5138 O O . VAL A 1 651 ? -5.440 -6.916 -26.878 1.00 70.19 651 VAL A O 1
ATOM 5141 N N . HIS A 1 652 ? -7.644 -6.463 -26.855 1.00 60.34 652 HIS A N 1
ATOM 5142 C CA . HIS A 1 652 ? -8.071 -7.851 -26.802 1.00 60.34 652 HIS A CA 1
ATOM 5143 C C . HIS A 1 652 ? -8.080 -8.394 -28.230 1.00 60.34 652 HIS A C 1
ATOM 5145 O O . HIS A 1 652 ? -8.906 -7.989 -29.050 1.00 60.34 652 HIS A O 1
ATOM 5151 N N . LEU A 1 653 ? -7.135 -9.285 -28.535 1.00 57.81 653 LEU A N 1
ATOM 5152 C CA . LEU A 1 653 ? -7.118 -10.034 -29.787 1.00 57.81 653 LEU A CA 1
ATOM 5153 C C . LEU A 1 653 ? -8.412 -10.853 -29.865 1.00 57.81 653 LEU A C 1
ATOM 5155 O O . LEU A 1 653 ? -8.579 -11.850 -29.169 1.00 57.81 653 LEU A O 1
ATOM 5159 N N . THR A 1 654 ? -9.355 -10.402 -30.688 1.00 49.50 654 THR A N 1
ATOM 5160 C CA . THR A 1 654 ? -10.588 -11.129 -31.002 1.00 49.50 654 THR A CA 1
ATOM 5161 C C . THR A 1 654 ? -10.276 -12.136 -32.105 1.00 49.50 654 THR A C 1
ATOM 5163 O O . THR A 1 654 ? -10.607 -11.953 -33.269 1.00 49.50 654 THR A O 1
ATOM 5166 N N . GLY A 1 655 ? -9.556 -13.191 -31.730 1.00 51.28 655 GLY A N 1
ATOM 5167 C CA . GLY A 1 655 ? -9.256 -14.341 -32.575 1.00 51.28 655 GLY A CA 1
ATOM 5168 C C . GLY A 1 655 ? -9.457 -15.610 -31.762 1.00 51.28 655 GLY A C 1
ATOM 5169 O O . GLY A 1 655 ? -9.042 -15.683 -30.611 1.00 51.28 655 GLY A O 1
ATOM 5170 N N . THR A 1 656 ? -10.140 -16.589 -32.342 1.00 47.22 656 THR A N 1
ATOM 5171 C CA . THR A 1 656 ? -10.659 -17.809 -31.703 1.00 47.22 656 THR A CA 1
ATOM 5172 C C . THR A 1 656 ? -9.586 -18.816 -31.263 1.00 47.22 656 THR A C 1
ATOM 5174 O O . THR A 1 656 ? -9.889 -19.992 -31.081 1.00 47.22 656 THR A O 1
ATOM 5177 N N . GLU A 1 657 ? -8.340 -18.389 -31.064 1.00 44.81 657 GLU A N 1
ATOM 5178 C CA . GLU A 1 657 ? -7.219 -19.252 -30.703 1.00 44.81 657 GLU A CA 1
ATOM 5179 C C . GLU A 1 657 ? -6.317 -18.561 -29.667 1.00 44.81 657 GLU A C 1
ATOM 5181 O O . GLU A 1 657 ? -6.024 -17.376 -29.775 1.00 44.81 657 GLU A O 1
ATOM 5186 N N . LEU A 1 658 ? -5.873 -19.340 -28.673 1.00 50.88 658 LEU A N 1
ATOM 5187 C CA . LEU A 1 658 ? -5.158 -18.984 -27.434 1.00 50.88 658 LEU A CA 1
ATOM 5188 C C . LEU A 1 658 ? -6.017 -18.478 -26.262 1.00 50.88 658 LEU A C 1
ATOM 5190 O O . LEU A 1 658 ? -6.125 -17.288 -25.979 1.00 50.88 658 LEU A O 1
ATOM 5194 N N . LYS A 1 659 ? -6.463 -19.441 -25.444 1.00 55.47 659 LYS A N 1
ATOM 5195 C CA . LYS A 1 659 ? -6.916 -19.242 -24.054 1.00 55.47 659 LYS A CA 1
ATOM 5196 C C . LYS A 1 659 ? -5.832 -18.681 -23.101 1.00 55.47 659 LYS A C 1
ATOM 5198 O O . LYS A 1 659 ? -6.142 -18.452 -21.941 1.00 55.47 659 LYS A O 1
ATOM 5203 N N . ASP A 1 660 ? -4.624 -18.397 -23.600 1.00 55.97 660 ASP A N 1
ATOM 5204 C CA . ASP A 1 660 ? -3.468 -17.883 -22.844 1.00 55.97 660 ASP A CA 1
ATOM 5205 C C . ASP A 1 660 ? -2.881 -16.566 -23.404 1.00 55.97 660 ASP A C 1
ATOM 5207 O O . ASP A 1 660 ? -1.777 -16.155 -23.033 1.00 55.97 660 ASP A O 1
ATOM 5211 N N . ALA A 1 661 ? -3.575 -15.873 -24.316 1.00 55.62 661 ALA A N 1
ATOM 5212 C CA . ALA A 1 661 ? -3.052 -14.634 -24.894 1.00 55.62 661 ALA A CA 1
ATOM 5213 C C . ALA A 1 661 ? -3.019 -13.496 -23.850 1.00 55.62 661 ALA A C 1
ATOM 5215 O O . ALA A 1 661 ? -4.053 -12.941 -23.470 1.00 55.62 661 ALA A O 1
ATOM 5216 N N . ARG A 1 662 ? -1.812 -13.131 -23.386 1.00 60.31 662 ARG A N 1
ATOM 5217 C CA . ARG A 1 662 ? -1.588 -11.966 -22.511 1.00 60.31 662 ARG A CA 1
ATOM 5218 C C . ARG A 1 662 ? -2.115 -10.695 -23.193 1.00 60.31 662 ARG A C 1
ATOM 5220 O O . ARG A 1 662 ? -1.849 -10.510 -24.382 1.00 60.31 662 ARG A O 1
ATOM 5227 N N . PRO A 1 663 ? -2.817 -9.802 -22.471 1.00 64.38 663 PRO A N 1
ATOM 5228 C CA . PRO A 1 663 ? -3.284 -8.547 -23.048 1.00 64.38 663 PRO A CA 1
ATOM 5229 C C . PRO A 1 663 ? -2.088 -7.734 -23.556 1.00 64.38 663 PRO A C 1
ATOM 5231 O O . PRO A 1 663 ? -1.147 -7.464 -22.808 1.00 64.38 663 PRO A O 1
ATOM 5234 N N . ALA A 1 664 ? -2.121 -7.359 -24.835 1.00 70.88 664 ALA A N 1
ATOM 5235 C CA . ALA A 1 664 ? -1.119 -6.489 -25.432 1.00 70.88 664 ALA A CA 1
ATOM 5236 C C . ALA A 1 664 ? -1.521 -5.024 -25.218 1.00 70.88 664 ALA A C 1
ATOM 5238 O O . ALA A 1 664 ? -2.674 -4.642 -25.440 1.00 70.88 664 ALA A O 1
ATOM 5239 N N . LEU A 1 665 ? -0.560 -4.205 -24.796 1.00 79.81 665 LEU A N 1
ATOM 5240 C CA . LEU A 1 665 ? -0.714 -2.757 -24.717 1.00 79.81 665 LEU A CA 1
ATOM 5241 C C . LEU A 1 665 ? -0.290 -2.130 -26.045 1.00 79.81 665 LEU A C 1
ATOM 5243 O O . LEU A 1 665 ? 0.795 -2.415 -26.548 1.00 79.81 665 LEU A O 1
ATOM 5247 N N . GLN A 1 666 ? -1.137 -1.266 -26.596 1.00 82.00 666 GLN A N 1
ATOM 5248 C CA . GLN A 1 666 ? -0.850 -0.493 -27.799 1.00 82.00 666 GLN A CA 1
ATOM 5249 C C . GLN A 1 666 ? -0.846 1.000 -27.488 1.00 82.00 666 GLN A C 1
ATOM 5251 O O . GLN A 1 666 ? -1.753 1.513 -26.834 1.00 82.00 666 GLN A O 1
ATOM 5256 N N . ILE A 1 667 ? 0.163 1.700 -27.998 1.00 84.75 667 ILE A N 1
ATOM 5257 C CA . ILE A 1 667 ? 0.291 3.157 -27.941 1.00 84.75 667 ILE A CA 1
ATOM 5258 C C . ILE A 1 667 ? 0.306 3.652 -29.383 1.00 84.75 667 ILE A C 1
ATOM 5260 O O . ILE A 1 667 ? 0.937 3.040 -30.243 1.00 84.75 667 ILE A O 1
ATOM 5264 N N . THR A 1 668 ? -0.393 4.748 -29.664 1.00 86.81 668 THR A N 1
ATOM 5265 C CA . THR A 1 668 ? -0.364 5.351 -31.000 1.00 86.81 668 THR A CA 1
ATOM 5266 C C . THR A 1 668 ? 1.011 5.966 -31.279 1.00 86.81 668 THR A C 1
ATOM 5268 O O . THR A 1 668 ? 1.643 6.507 -30.373 1.00 86.81 668 THR A O 1
ATOM 5271 N N . GLU A 1 669 ? 1.471 5.957 -32.535 1.00 87.00 669 GLU A N 1
ATOM 5272 C CA . GLU A 1 669 ? 2.747 6.602 -32.906 1.00 87.00 669 GLU A CA 1
ATOM 5273 C C . GLU A 1 669 ? 2.773 8.097 -32.539 1.00 87.00 669 GLU A C 1
ATOM 5275 O O . GLU A 1 669 ? 3.810 8.628 -32.149 1.00 87.00 669 GLU A O 1
ATOM 5280 N N . VAL A 1 670 ? 1.615 8.771 -32.569 1.00 89.25 670 VAL A N 1
ATOM 5281 C CA . VAL A 1 670 ? 1.484 10.166 -32.116 1.00 89.25 670 VAL A CA 1
ATOM 5282 C C . VAL A 1 670 ? 1.762 10.287 -30.617 1.00 89.25 670 VAL A C 1
ATOM 5284 O O . VAL A 1 670 ? 2.566 11.126 -30.215 1.00 89.25 670 VAL A O 1
ATOM 5287 N N . ALA A 1 671 ? 1.129 9.453 -29.783 1.00 87.56 671 ALA A N 1
ATOM 5288 C CA . ALA A 1 671 ? 1.342 9.484 -28.338 1.00 87.56 671 ALA A CA 1
ATOM 5289 C C . ALA A 1 671 ? 2.789 9.128 -27.981 1.00 87.56 671 ALA A C 1
ATOM 5291 O O . ALA A 1 671 ? 3.404 9.816 -27.171 1.00 87.56 671 ALA A O 1
ATOM 5292 N N . LYS A 1 672 ? 3.360 8.120 -28.646 1.00 88.12 672 LYS A N 1
ATOM 5293 C CA . LYS A 1 672 ? 4.775 7.758 -28.518 1.00 88.12 672 LYS A CA 1
ATOM 5294 C C . LYS A 1 672 ? 5.692 8.943 -28.839 1.00 88.12 672 LYS A C 1
ATOM 5296 O O . LYS A 1 672 ? 6.542 9.277 -28.022 1.00 88.12 672 LYS A O 1
ATOM 5301 N N . GLY A 1 673 ? 5.471 9.639 -29.957 1.00 87.56 673 GLY A N 1
ATOM 5302 C CA . GLY A 1 673 ? 6.255 10.825 -30.316 1.00 87.56 673 GLY A CA 1
ATOM 5303 C C . GLY A 1 673 ? 6.128 11.979 -29.310 1.00 87.56 673 GLY A C 1
ATOM 5304 O O . GLY A 1 673 ? 7.093 12.703 -29.071 1.00 87.56 673 GLY A O 1
ATOM 5305 N N . VAL A 1 674 ? 4.962 12.148 -28.677 1.00 89.00 674 VAL A N 1
ATOM 5306 C CA . VAL A 1 674 ? 4.772 13.123 -27.584 1.00 89.00 674 VAL A CA 1
ATOM 5307 C C . VAL A 1 674 ? 5.541 12.703 -26.328 1.00 89.00 674 VAL A C 1
ATOM 5309 O O . VAL A 1 674 ? 6.225 13.533 -25.730 1.00 89.00 674 VAL A O 1
ATOM 5312 N N . ILE A 1 675 ? 5.480 11.423 -25.952 1.00 89.06 675 ILE A N 1
ATOM 5313 C CA . ILE A 1 675 ? 6.207 10.867 -24.801 1.00 89.06 675 ILE A CA 1
ATOM 5314 C C . ILE A 1 675 ? 7.720 11.012 -24.991 1.00 89.06 675 ILE A C 1
ATOM 5316 O O . ILE A 1 675 ? 8.412 11.410 -24.061 1.00 89.06 675 ILE A O 1
ATOM 5320 N N . GLU A 1 676 ? 8.236 10.756 -26.194 1.00 88.69 676 GLU A N 1
ATOM 5321 C CA . GLU A 1 676 ? 9.657 10.934 -26.516 1.00 88.69 676 GLU A CA 1
ATOM 5322 C C . GLU A 1 676 ? 10.106 12.395 -26.365 1.00 88.69 676 GLU A C 1
ATOM 5324 O O . GLU A 1 676 ? 11.174 12.656 -25.812 1.00 88.69 676 GLU A O 1
ATOM 5329 N N . LYS A 1 677 ? 9.288 13.365 -26.799 1.00 88.56 677 LYS A N 1
ATOM 5330 C CA . LYS A 1 677 ? 9.578 14.795 -26.588 1.00 88.56 677 LYS A CA 1
ATOM 5331 C C . LYS A 1 677 ? 9.587 15.163 -25.105 1.00 88.56 677 LYS A C 1
ATOM 5333 O O . LYS A 1 677 ? 10.487 15.862 -24.652 1.00 88.56 677 LYS A O 1
ATOM 5338 N N . LEU A 1 678 ? 8.620 14.661 -24.344 1.00 90.25 678 LEU A N 1
ATOM 5339 C CA . LEU A 1 678 ? 8.533 14.891 -22.901 1.00 90.25 678 LEU A CA 1
ATOM 5340 C C . LEU A 1 678 ? 9.684 14.246 -22.129 1.00 90.25 678 LEU A C 1
ATOM 5342 O O . LEU A 1 678 ? 10.185 14.842 -21.178 1.00 90.25 678 LEU A O 1
ATOM 5346 N N . ALA A 1 679 ? 10.139 13.066 -22.552 1.00 90.81 679 ALA A N 1
ATOM 5347 C CA . ALA A 1 679 ? 11.308 12.409 -21.980 1.00 90.81 679 ALA A CA 1
ATOM 5348 C C . ALA A 1 679 ? 12.573 13.268 -22.146 1.00 90.81 679 ALA A C 1
ATOM 5350 O O . ALA A 1 679 ? 13.332 13.403 -21.191 1.00 90.81 679 ALA A O 1
ATOM 5351 N N . ARG A 1 680 ? 12.752 13.930 -23.299 1.00 91.31 680 ARG A N 1
ATOM 5352 C CA . ARG A 1 680 ? 13.871 14.867 -23.521 1.00 91.31 680 ARG A CA 1
ATOM 5353 C C . ARG A 1 680 ? 13.804 16.089 -22.605 1.00 91.31 680 ARG A C 1
ATOM 5355 O O . ARG A 1 680 ? 14.788 16.416 -21.957 1.00 91.31 680 ARG A O 1
ATOM 5362 N N . ILE A 1 681 ? 12.633 16.715 -22.479 1.00 93.00 681 ILE A N 1
ATOM 5363 C CA . ILE A 1 681 ? 12.442 17.851 -21.557 1.00 93.00 681 ILE A CA 1
ATOM 5364 C C . ILE A 1 681 ? 12.702 17.418 -20.104 1.00 93.00 681 ILE A C 1
ATOM 5366 O O . ILE A 1 681 ? 13.291 18.156 -19.317 1.00 93.00 681 ILE A O 1
ATOM 5370 N N . THR A 1 682 ? 12.301 16.196 -19.751 1.00 93.38 682 THR A N 1
ATOM 5371 C CA . THR A 1 682 ? 12.547 15.603 -18.428 1.00 93.38 682 THR A CA 1
ATOM 5372 C C . THR A 1 682 ? 14.042 15.387 -18.170 1.00 93.38 682 THR A C 1
ATOM 5374 O O . THR A 1 682 ? 14.520 15.672 -17.074 1.00 93.38 682 THR A O 1
ATOM 5377 N N . GLU A 1 683 ? 14.793 14.923 -19.168 1.00 93.88 683 GLU A N 1
ATOM 5378 C CA . GLU A 1 683 ? 16.252 14.765 -19.112 1.00 93.88 683 GLU A CA 1
ATOM 5379 C C . GLU A 1 683 ? 16.980 16.100 -18.923 1.00 93.88 683 GLU A C 1
ATOM 5381 O O . GLU A 1 683 ? 17.871 16.217 -18.075 1.00 93.88 683 GLU A O 1
ATOM 5386 N N . GLU A 1 684 ? 16.565 17.131 -19.658 1.00 94.50 684 GLU A N 1
ATOM 5387 C CA . GLU A 1 684 ? 17.095 18.486 -19.504 1.00 94.50 684 GLU A CA 1
ATOM 5388 C C . GLU A 1 684 ? 16.802 19.048 -18.111 1.00 94.50 684 GLU A C 1
ATOM 5390 O O . GLU A 1 684 ? 17.695 19.602 -17.471 1.00 94.50 684 GLU A O 1
ATOM 5395 N N . LEU A 1 685 ? 15.590 18.834 -17.590 1.00 96.31 685 LEU A N 1
ATOM 5396 C CA . LEU A 1 685 ? 15.232 19.229 -16.230 1.00 96.31 685 LEU A CA 1
ATOM 5397 C C . LEU A 1 685 ? 16.063 18.478 -15.179 1.00 96.31 685 LEU A C 1
ATOM 5399 O O . LEU A 1 685 ? 16.534 19.086 -14.224 1.00 96.31 685 LEU A O 1
ATOM 5403 N N . LEU A 1 686 ? 16.299 17.175 -15.339 1.00 95.88 686 LEU A N 1
ATOM 5404 C CA . LEU A 1 686 ? 17.175 16.420 -14.435 1.00 95.88 686 LEU A CA 1
ATOM 5405 C C . LEU A 1 686 ? 18.615 16.945 -14.467 1.00 95.88 686 LEU A C 1
ATOM 5407 O O . LEU A 1 686 ? 19.256 17.050 -13.421 1.00 95.88 686 LEU A O 1
ATOM 5411 N N . THR A 1 687 ? 19.113 17.303 -15.649 1.00 95.62 687 THR A N 1
ATOM 5412 C CA . THR A 1 687 ? 20.436 17.919 -15.818 1.00 95.62 687 THR A CA 1
ATOM 5413 C C . THR A 1 687 ? 20.502 19.279 -15.129 1.00 95.62 687 THR A C 1
ATOM 5415 O O . THR A 1 687 ? 21.436 19.535 -14.369 1.00 95.62 687 THR A O 1
ATOM 5418 N N . PHE A 1 688 ? 19.472 20.106 -15.315 1.00 96.62 688 PHE A N 1
ATOM 5419 C CA . PHE A 1 688 ? 19.328 21.387 -14.632 1.00 96.62 688 PHE A CA 1
ATOM 5420 C C . PHE A 1 688 ? 19.308 21.217 -13.111 1.00 96.62 688 PHE A C 1
ATOM 5422 O O . PHE A 1 688 ? 20.026 21.923 -12.416 1.00 96.62 688 PHE A O 1
ATOM 5429 N N . ILE A 1 689 ? 18.552 20.250 -12.579 1.00 96.50 689 ILE A N 1
ATOM 5430 C CA . ILE A 1 689 ? 18.492 19.982 -11.135 1.00 96.50 689 ILE A CA 1
ATOM 5431 C C . ILE A 1 689 ? 19.873 19.624 -10.582 1.00 96.50 689 ILE A C 1
ATOM 5433 O O . ILE A 1 689 ? 20.251 20.124 -9.527 1.00 96.50 689 ILE A O 1
ATOM 5437 N N . ALA A 1 690 ? 20.636 18.780 -11.283 1.00 94.44 690 ALA A N 1
ATOM 5438 C CA . ALA A 1 690 ? 21.972 18.392 -10.836 1.00 94.44 690 ALA A CA 1
ATOM 5439 C C . ALA A 1 690 ? 22.924 19.597 -10.728 1.00 94.44 690 ALA A C 1
ATOM 5441 O O . ALA A 1 690 ? 23.688 19.688 -9.769 1.00 94.44 690 ALA A O 1
ATOM 5442 N N . GLN A 1 691 ? 22.854 20.525 -11.687 1.00 94.56 691 GLN A N 1
ATOM 5443 C CA . GLN A 1 691 ? 23.636 21.766 -11.677 1.00 94.56 691 GLN A CA 1
ATOM 5444 C C . GLN A 1 691 ? 23.140 22.732 -10.593 1.00 94.56 691 GLN A C 1
ATOM 5446 O O . GLN A 1 691 ? 23.936 23.246 -9.812 1.00 94.56 691 GLN A O 1
ATOM 5451 N N . TYR A 1 692 ? 21.821 22.904 -10.488 1.00 94.19 692 TYR A N 1
ATOM 5452 C CA . TYR A 1 692 ? 21.172 23.761 -9.500 1.00 94.19 692 TYR A CA 1
ATOM 5453 C C . TYR A 1 692 ? 21.530 23.361 -8.063 1.00 94.19 692 TYR A C 1
ATOM 5455 O O . TYR A 1 692 ? 21.829 24.221 -7.239 1.00 94.19 692 TYR A O 1
ATOM 5463 N N . GLU A 1 693 ? 21.546 22.059 -7.752 1.00 90.19 693 GLU A N 1
ATOM 5464 C CA . GLU A 1 693 ? 21.954 21.572 -6.429 1.00 90.19 693 GLU A CA 1
ATOM 5465 C C . GLU A 1 693 ? 23.410 21.907 -6.109 1.00 90.19 693 GLU A C 1
ATOM 5467 O O . GLU A 1 693 ? 23.711 22.322 -4.991 1.00 90.19 693 GLU A O 1
ATOM 5472 N N . GLN A 1 694 ? 24.302 21.763 -7.089 1.00 89.25 694 GLN A N 1
ATOM 5473 C CA . GLN A 1 694 ? 25.716 22.080 -6.920 1.00 89.25 694 GLN A CA 1
ATOM 5474 C C . GLN A 1 694 ? 25.931 23.582 -6.681 1.00 89.25 694 GLN A C 1
ATOM 5476 O O . GLN A 1 694 ? 26.695 23.965 -5.798 1.00 89.25 694 GLN A O 1
ATOM 5481 N N . GLU A 1 695 ? 25.233 24.438 -7.428 1.00 89.19 695 GLU A N 1
ATOM 5482 C CA . GLU A 1 695 ? 25.295 25.894 -7.263 1.00 89.19 695 GLU A CA 1
ATOM 5483 C C . GLU A 1 695 ? 24.716 26.349 -5.917 1.00 89.19 695 GLU A C 1
ATOM 5485 O O . GLU A 1 695 ? 25.336 27.154 -5.220 1.00 89.19 695 GLU A O 1
ATOM 5490 N N . ALA A 1 696 ? 23.569 25.798 -5.511 1.00 83.62 696 ALA A N 1
ATOM 5491 C CA . ALA A 1 696 ? 22.931 26.130 -4.240 1.00 83.62 696 ALA A CA 1
ATOM 5492 C C . ALA A 1 696 ? 23.786 25.709 -3.031 1.00 83.62 696 ALA A C 1
ATOM 5494 O O . ALA A 1 696 ? 23.910 26.474 -2.074 1.00 83.62 696 ALA A O 1
ATOM 5495 N N . MET A 1 697 ? 24.433 24.538 -3.090 1.00 78.06 697 MET A N 1
ATOM 5496 C CA . MET A 1 697 ? 25.368 24.087 -2.049 1.00 78.06 697 MET A CA 1
ATOM 5497 C C . MET A 1 697 ? 26.602 24.991 -1.940 1.00 78.06 697 MET A C 1
ATOM 5499 O O . MET A 1 697 ? 27.056 25.283 -0.834 1.00 78.06 697 MET A O 1
ATOM 5503 N N . ASN A 1 698 ? 27.120 25.486 -3.068 1.00 79.31 698 ASN A N 1
ATOM 5504 C CA . ASN A 1 698 ? 28.234 26.436 -3.067 1.00 79.31 698 ASN A CA 1
ATOM 5505 C C . ASN A 1 698 ? 27.831 27.792 -2.459 1.00 79.31 698 ASN A C 1
ATOM 5507 O O . ASN A 1 698 ? 28.634 28.443 -1.798 1.00 79.31 698 ASN A O 1
ATOM 5511 N N . MET A 1 699 ? 26.587 28.237 -2.654 1.00 70.31 699 MET A N 1
ATOM 5512 C CA . MET A 1 699 ? 26.102 29.478 -2.042 1.00 70.31 699 MET A CA 1
ATOM 5513 C C . MET A 1 699 ? 25.947 29.373 -0.519 1.00 70.31 699 MET A C 1
ATOM 5515 O O . MET A 1 699 ? 26.241 30.343 0.182 1.00 70.31 699 MET A O 1
ATOM 5519 N N . GLU A 1 700 ? 25.517 28.221 0.005 1.00 63.81 700 GLU A N 1
ATOM 5520 C CA . GLU A 1 700 ? 25.406 28.005 1.456 1.00 63.81 700 GLU A CA 1
ATOM 5521 C C . GLU A 1 700 ? 26.782 27.981 2.136 1.00 63.81 700 GLU A C 1
ATOM 5523 O O . GLU A 1 700 ? 26.958 28.645 3.159 1.00 63.81 700 GLU A O 1
ATOM 5528 N N . SER A 1 701 ? 27.788 27.346 1.525 1.00 59.50 701 SER A N 1
ATOM 5529 C CA . SER A 1 701 ? 29.152 27.339 2.073 1.00 59.50 701 SER A CA 1
ATOM 5530 C C . SER A 1 701 ? 29.793 28.734 2.085 1.00 59.50 701 SER A C 1
ATOM 5532 O O . SER A 1 701 ? 30.414 29.123 3.074 1.00 59.50 701 SER A O 1
ATOM 5534 N N . HIS A 1 702 ? 29.580 29.552 1.048 1.00 54.94 702 HIS A N 1
ATOM 5535 C CA . HIS A 1 702 ? 30.052 30.943 1.036 1.00 54.94 702 HIS A CA 1
ATOM 5536 C C . HIS A 1 702 ? 29.330 31.843 2.056 1.00 54.94 702 HIS A C 1
ATOM 5538 O O . HIS A 1 702 ? 29.938 32.775 2.589 1.00 54.94 702 HIS A O 1
ATOM 5544 N N . ALA A 1 703 ? 28.056 31.572 2.357 1.00 53.94 703 ALA A N 1
ATOM 5545 C CA . ALA A 1 703 ? 27.293 32.323 3.353 1.00 53.94 703 ALA A CA 1
ATOM 5546 C C . ALA A 1 703 ? 27.695 31.988 4.803 1.00 53.94 703 ALA A C 1
ATOM 5548 O O . ALA A 1 703 ? 27.610 32.862 5.669 1.00 53.94 703 ALA A O 1
ATOM 5549 N N . GLU A 1 704 ? 28.144 30.759 5.076 1.00 49.12 704 GLU A N 1
ATOM 5550 C CA . GLU A 1 704 ? 28.687 30.368 6.385 1.00 49.12 704 GLU A CA 1
ATOM 5551 C C . GLU A 1 704 ? 30.080 30.966 6.622 1.00 49.12 704 GLU A C 1
ATOM 5553 O O . GLU A 1 704 ? 30.316 31.560 7.674 1.00 49.12 704 GLU A O 1
ATOM 5558 N N . ILE A 1 705 ? 30.947 30.968 5.605 1.00 47.59 705 ILE A N 1
ATOM 5559 C CA . ILE A 1 705 ? 32.275 31.604 5.680 1.00 47.59 705 ILE A CA 1
ATOM 5560 C C . ILE A 1 705 ? 32.155 33.127 5.883 1.00 47.59 705 ILE A C 1
ATOM 5562 O O . ILE A 1 705 ? 32.930 33.726 6.623 1.00 47.59 705 ILE A O 1
ATOM 5566 N N . GLY A 1 706 ? 31.147 33.775 5.288 1.00 45.59 706 GLY A N 1
ATOM 5567 C CA . GLY A 1 706 ? 30.893 35.207 5.488 1.00 45.59 706 GLY A CA 1
ATOM 5568 C C . GLY A 1 706 ? 30.423 35.584 6.901 1.00 45.59 706 GLY A C 1
ATOM 5569 O O . GLY A 1 706 ? 30.559 36.743 7.290 1.00 45.59 706 GLY A O 1
ATOM 5570 N N . LYS A 1 707 ? 29.892 34.628 7.676 1.00 45.03 707 LYS A N 1
ATOM 5571 C CA . LYS A 1 707 ? 29.451 34.839 9.066 1.00 45.03 707 LYS A CA 1
ATOM 5572 C C . LYS A 1 707 ? 30.530 34.562 10.108 1.00 45.03 707 LYS A C 1
ATOM 5574 O O . LYS A 1 707 ? 30.389 35.048 11.220 1.00 45.03 707 LYS A O 1
ATOM 5579 N N . GLU A 1 708 ? 31.580 33.820 9.769 1.00 46.88 708 GLU A N 1
ATOM 5580 C CA . GLU A 1 708 ? 32.754 33.663 10.644 1.00 46.88 708 GLU A CA 1
ATOM 5581 C C . GLU A 1 708 ? 33.786 34.793 10.468 1.00 46.88 708 GLU A C 1
ATOM 5583 O O . GLU A 1 708 ? 34.682 34.946 11.294 1.00 46.88 708 GLU A O 1
ATOM 5588 N N . VAL A 1 709 ? 33.656 35.610 9.413 1.00 48.84 709 VAL A N 1
ATOM 5589 C CA . VAL A 1 709 ? 34.572 36.725 9.095 1.00 48.84 709 VAL A CA 1
ATOM 5590 C C . VAL A 1 709 ? 33.978 38.111 9.443 1.00 48.84 709 VAL A C 1
ATOM 5592 O O . VAL A 1 709 ? 34.637 39.132 9.251 1.00 48.84 709 VAL A O 1
ATOM 5595 N N . SER A 1 710 ? 32.759 38.178 9.996 1.00 35.38 710 SER A N 1
ATOM 5596 C CA . SER A 1 710 ? 32.160 39.387 10.611 1.00 35.38 710 SER A CA 1
ATOM 5597 C C . SER A 1 710 ? 31.943 39.178 12.099 1.00 35.38 710 SER A C 1
ATOM 5599 O O . SER A 1 710 ? 32.095 40.171 12.846 1.00 35.38 710 SER A O 1
#